Protein AF-A0A853BZU8-F1 (afdb_monomer_lite)

Foldseek 3Di:
DDDDDDDDDDDDDDDDDDDDDDDDDDDDPAPQVVPPDDAPFLFQFPDKAAEAFKIWTAHQQWIWIWFAFQFLQRACLDHDRTGQFTHTRPDDGQWDDWAHAHFKIWTFGDPQGWIWMAGQQCQLQRLQLDRDHHNHTDTHDDTQWDDKYGALFKIWTAGPQQWIWIAGAQCLQLRQPQDRDHDNHTHTADAGFDDWYDYQQKIWTAHPLQWIWIFGQQCQLARAQQDSHGHNHTDTADPNFRWDDKEDYNFKIKTAGPQQWIWIFGQFCQLQRQQLDRDGHNHGHTHPDPARFPDKEHAAQHIWGAGPQQKIWIFGACLQDQRHDDHGGGNHTDTDPAGFDDWHDYHFKIWTHRPRGIQIGGDCVRSNRRHDDDDDDDDDDDDADAADADDWDKFKEWEAAFQACQDPDPRNVPSSARHSLVLLLLVLVVCVVVRHFKYKYAQYAQSSVVSNCSSCVVQKDKPPNCVVPRPQVRIMMMGRCNFKDWPDKDWDWAQEDHGTGTKIKTWIAGPRHRAIAIEIEDDHYAPVPVVRLVRRLVSVLVVQVVRVVVVHKYKYWYQSNDWQVSQLCPQPRHQKDWLDDWDQDPVRDTGGDPDDDRTTIIMGPQWDKAPWDFDPRPSSVNTHPGTMTMIMTTHD

Organism: NCBI:txid1914755

Structure (mmCIF, N/CA/C/O backbone):
data_AF-A0A853BZU8-F1
#
_entry.id   AF-A0A853BZU8-F1
#
loop_
_atom_site.group_PDB
_atom_site.id
_atom_site.type_symbol
_atom_site.label_atom_id
_atom_site.label_alt_id
_atom_site.label_comp_id
_atom_site.label_asym_id
_atom_site.label_entity_id
_atom_site.label_seq_id
_atom_site.pdbx_PDB_ins_code
_atom_site.Cartn_x
_atom_site.Cartn_y
_atom_site.Cartn_z
_atom_site.occupancy
_atom_site.B_iso_or_equiv
_atom_site.auth_seq_id
_atom_site.auth_comp_id
_atom_site.auth_asym_id
_atom_site.auth_atom_id
_atom_site.pdbx_PDB_model_num
ATOM 1 N N . MET A 1 1 ? -12.535 65.259 -58.294 1.00 33.50 1 MET A N 1
ATOM 2 C CA . MET A 1 1 ? -11.307 66.069 -58.447 1.00 33.50 1 MET A CA 1
ATOM 3 C C . MET A 1 1 ? -10.455 65.865 -57.204 1.00 33.50 1 MET A C 1
ATOM 5 O O . MET A 1 1 ? -11.028 66.019 -56.141 1.00 33.50 1 MET A O 1
ATOM 9 N N . PHE A 1 2 ? -9.189 65.451 -57.400 1.00 30.25 2 PHE A N 1
ATOM 10 C CA . PHE A 1 2 ? -7.979 65.494 -56.539 1.00 30.25 2 PHE A CA 1
ATOM 11 C C . PHE A 1 2 ? -8.112 65.391 -55.002 1.00 30.25 2 PHE A C 1
ATOM 13 O O . PHE A 1 2 ? -8.984 65.989 -54.404 1.00 30.25 2 PHE A O 1
ATOM 20 N N . SER A 1 3 ? -7.199 64.818 -54.222 1.00 29.00 3 SER A N 1
ATOM 21 C CA . SER A 1 3 ? -6.005 63.972 -54.353 1.00 29.00 3 SER A CA 1
ATOM 22 C C . SER A 1 3 ? -5.471 63.823 -52.916 1.00 29.00 3 SER A C 1
ATOM 24 O O . SER A 1 3 ? -5.771 64.637 -52.046 1.00 29.00 3 SER A O 1
ATOM 26 N N . LEU A 1 4 ? -4.680 62.779 -52.688 1.00 41.19 4 LEU A N 1
ATOM 27 C CA . LEU A 1 4 ? -3.983 62.426 -51.452 1.00 41.19 4 LEU A CA 1
ATOM 28 C C . LEU A 1 4 ? -3.121 63.542 -50.831 1.00 41.19 4 LEU A C 1
ATOM 30 O O . LEU A 1 4 ? -2.453 64.273 -51.557 1.00 41.19 4 LEU A O 1
ATOM 34 N N . ALA A 1 5 ? -2.943 63.477 -49.505 1.00 29.28 5 ALA A N 1
ATOM 35 C CA . ALA A 1 5 ? -1.619 63.571 -48.876 1.00 29.28 5 ALA A CA 1
ATOM 36 C C . ALA A 1 5 ? -1.584 62.827 -47.523 1.00 29.28 5 ALA A C 1
ATOM 38 O O . ALA A 1 5 ? -2.547 62.828 -46.762 1.00 29.28 5 ALA A O 1
ATOM 39 N N . ARG A 1 6 ? -0.463 62.145 -47.266 1.00 31.19 6 ARG A N 1
ATOM 40 C CA . ARG A 1 6 ? -0.162 61.212 -46.165 1.00 31.19 6 ARG A CA 1
ATOM 41 C C . ARG A 1 6 ? 0.867 61.833 -45.193 1.00 31.19 6 ARG A C 1
ATOM 43 O O . ARG A 1 6 ? 1.838 62.376 -45.701 1.00 31.19 6 ARG A O 1
ATOM 50 N N . VAL A 1 7 ? 0.723 61.529 -43.881 1.00 32.22 7 VAL A N 1
ATOM 51 C CA . VAL A 1 7 ? 1.781 61.167 -42.870 1.00 32.22 7 VAL A CA 1
ATOM 52 C C . VAL A 1 7 ? 2.702 62.333 -42.388 1.00 32.22 7 VAL A C 1
ATOM 54 O O . VAL A 1 7 ? 3.041 63.158 -43.228 1.00 32.22 7 VAL A O 1
ATOM 57 N N . PRO A 1 8 ? 3.133 62.465 -41.091 1.00 38.09 8 PRO A N 1
ATOM 58 C CA . PRO A 1 8 ? 3.664 61.410 -40.204 1.00 38.09 8 PRO A CA 1
ATOM 59 C C . PRO A 1 8 ? 3.227 61.353 -38.719 1.00 38.09 8 PRO A C 1
ATOM 61 O O . PRO A 1 8 ? 2.433 62.136 -38.218 1.00 38.09 8 PRO A O 1
ATOM 64 N N . ALA A 1 9 ? 3.760 60.303 -38.079 1.00 30.22 9 ALA A N 1
ATOM 65 C CA . ALA A 1 9 ? 3.481 59.685 -36.784 1.00 30.22 9 ALA A CA 1
ATOM 66 C C . ALA A 1 9 ? 3.996 60.422 -35.531 1.00 30.22 9 ALA A C 1
ATOM 68 O O . ALA A 1 9 ? 5.024 61.085 -35.610 1.00 30.22 9 ALA A O 1
ATOM 69 N N . ALA A 1 10 ? 3.382 60.154 -34.363 1.00 25.20 10 ALA A N 1
ATOM 70 C CA . ALA A 1 10 ? 4.065 59.690 -33.137 1.00 25.20 10 ALA A CA 1
ATOM 71 C C . ALA A 1 10 ? 3.112 59.512 -31.928 1.00 25.20 10 ALA A C 1
ATOM 73 O O . ALA A 1 10 ? 2.280 60.364 -31.646 1.00 25.20 10 ALA A O 1
ATOM 74 N N . LEU A 1 11 ? 3.348 58.407 -31.206 1.00 25.00 11 LEU A N 1
ATOM 75 C CA . LEU A 1 11 ? 3.001 58.044 -29.820 1.00 25.00 11 LEU A CA 1
ATOM 76 C C . LEU A 1 11 ? 1.526 57.987 -29.369 1.00 25.00 11 LEU A C 1
ATOM 78 O O . LEU A 1 11 ? 0.872 58.978 -29.069 1.00 25.00 11 LEU A O 1
ATOM 82 N N . ALA A 1 12 ? 1.077 56.742 -29.188 1.00 25.67 12 ALA A N 1
ATOM 83 C CA . ALA A 1 12 ? -0.171 56.354 -28.554 1.00 25.67 12 ALA A CA 1
ATOM 84 C C . ALA A 1 12 ? -0.004 56.168 -27.038 1.00 25.67 12 ALA A C 1
ATOM 86 O O . ALA A 1 12 ? 0.898 55.459 -26.588 1.00 25.67 12 ALA A O 1
ATOM 87 N N . ALA A 1 13 ? -0.946 56.717 -26.271 1.00 26.08 13 ALA A N 1
ATOM 88 C CA . ALA A 1 13 ? -1.215 56.320 -24.899 1.00 26.08 13 ALA A CA 1
ATOM 89 C C . ALA A 1 13 ? -2.731 56.332 -24.624 1.00 26.08 13 ALA A C 1
ATOM 91 O O . ALA A 1 13 ? -3.353 57.382 -24.546 1.00 26.08 13 ALA A O 1
ATOM 92 N N . VAL A 1 14 ? -3.244 55.117 -24.397 1.00 27.69 14 VAL A N 1
ATOM 93 C CA . VAL A 1 14 ? -4.184 54.745 -23.326 1.00 27.69 14 VAL A CA 1
ATOM 94 C C . VAL A 1 14 ? -5.709 54.900 -23.541 1.00 27.69 14 VAL A C 1
ATOM 96 O O . VAL A 1 14 ? -6.246 55.962 -23.822 1.00 27.69 14 VAL A O 1
ATOM 99 N N . LEU A 1 15 ? -6.361 53.771 -23.211 1.00 27.17 15 LEU A N 1
ATOM 100 C CA . LEU A 1 15 ? -7.762 53.483 -22.868 1.00 27.17 15 LEU A CA 1
ATOM 101 C C . LEU A 1 15 ? -8.770 53.192 -24.001 1.00 27.17 15 LEU A C 1
ATOM 103 O O . LEU A 1 15 ? -9.395 54.081 -24.564 1.00 27.17 15 LEU A O 1
ATOM 107 N N . ALA A 1 16 ? -9.062 51.899 -24.192 1.00 24.77 16 ALA A N 1
ATOM 108 C CA . ALA A 1 16 ? -10.388 51.440 -24.603 1.00 24.77 16 ALA A CA 1
ATOM 109 C C . ALA A 1 16 ? -10.742 50.136 -23.868 1.00 24.77 16 ALA A C 1
ATOM 111 O O . ALA A 1 16 ? -10.059 49.117 -23.979 1.00 24.77 16 ALA A O 1
ATOM 112 N N . VAL A 1 17 ? -11.808 50.221 -23.077 1.00 29.14 17 VAL A N 1
ATOM 113 C CA . VAL A 1 17 ? -12.483 49.132 -22.369 1.00 29.14 17 VAL A CA 1
ATOM 114 C C . VAL A 1 17 ? -13.188 48.237 -23.391 1.00 29.14 17 VAL A C 1
ATOM 116 O O . VAL A 1 17 ? -13.915 48.742 -24.241 1.00 29.14 17 VAL A O 1
ATOM 119 N N . VAL A 1 18 ? -13.034 46.914 -23.281 1.00 26.69 18 VAL A N 1
ATOM 120 C CA . VAL A 1 18 ? -13.882 45.947 -23.999 1.00 26.69 18 VAL A CA 1
ATOM 121 C C . VAL A 1 18 ? -14.546 45.024 -22.983 1.00 26.69 18 VAL A C 1
ATOM 123 O O . VAL A 1 18 ? -13.885 44.232 -22.310 1.00 26.69 18 VAL A O 1
ATOM 126 N N . LEU A 1 19 ? -15.874 45.143 -22.885 1.00 29.20 19 LEU A N 1
ATOM 127 C CA . LEU A 1 19 ? -16.745 44.160 -22.248 1.00 29.20 19 LEU A CA 1
ATOM 128 C C . LEU A 1 19 ? -16.620 42.820 -22.983 1.00 29.20 19 LEU A C 1
ATOM 130 O O . LEU A 1 19 ? -16.835 42.752 -24.192 1.00 29.20 19 LEU A O 1
ATOM 134 N N . SER A 1 20 ? -16.339 41.745 -22.247 1.00 28.39 20 SER A N 1
ATOM 135 C CA . SER A 1 20 ? -16.510 40.375 -22.736 1.00 28.39 20 SER A CA 1
ATOM 136 C C . SER A 1 20 ? -17.715 39.735 -22.050 1.00 28.39 20 SER A C 1
ATOM 138 O O . SER A 1 20 ? -17.819 39.689 -20.826 1.00 28.39 20 SER A O 1
ATOM 140 N N . VAL A 1 21 ? -18.652 39.282 -22.881 1.00 27.84 21 VAL A N 1
ATOM 141 C CA . VAL A 1 21 ? -19.857 38.545 -22.504 1.00 27.84 21 VAL A CA 1
ATOM 142 C C . VAL A 1 21 ? -19.444 37.182 -21.946 1.00 27.84 21 VAL A C 1
ATOM 144 O O . VAL A 1 21 ? -18.757 36.407 -22.611 1.00 27.84 21 VAL A O 1
ATOM 147 N N . ALA A 1 22 ? -19.865 36.891 -20.717 1.00 29.86 22 ALA A N 1
ATOM 148 C CA . ALA A 1 22 ? -19.669 35.601 -20.077 1.00 29.86 22 ALA A CA 1
ATOM 149 C C . ALA A 1 22 ? -20.581 34.545 -20.723 1.00 29.86 22 ALA A C 1
ATOM 151 O O . ALA A 1 22 ? -21.772 34.469 -20.425 1.00 29.86 22 ALA A O 1
ATOM 152 N N . ALA A 1 23 ? -20.020 33.706 -21.594 1.00 29.69 23 ALA A N 1
ATOM 153 C CA . ALA A 1 23 ? -20.634 32.431 -21.946 1.00 29.69 23 ALA A CA 1
ATOM 154 C C . ALA A 1 23 ? -20.409 31.446 -20.786 1.00 29.69 23 ALA A C 1
ATOM 156 O O . ALA A 1 23 ? -19.271 31.137 -20.426 1.00 29.69 23 ALA A O 1
ATOM 157 N N . GLY A 1 24 ? -21.502 30.993 -20.168 1.00 29.00 24 GLY A N 1
ATOM 158 C CA . GLY A 1 24 ? -21.484 30.038 -19.064 1.00 29.00 24 GLY A CA 1
ATOM 159 C C . GLY A 1 24 ? -20.832 28.711 -19.458 1.00 29.00 24 GLY A C 1
ATOM 160 O O . GLY A 1 24 ? -21.218 28.074 -20.435 1.00 29.00 24 GLY A O 1
ATOM 161 N N . VAL A 1 25 ? -19.843 28.287 -18.673 1.00 31.38 25 VAL A N 1
ATOM 162 C CA . VAL A 1 25 ? -19.225 26.958 -18.762 1.00 31.38 25 VAL A CA 1
ATOM 163 C C . VAL A 1 25 ? -20.200 25.924 -18.173 1.00 31.38 25 VAL A C 1
ATOM 165 O O . VAL A 1 25 ? -20.729 26.173 -17.087 1.00 31.38 25 VAL A O 1
ATOM 168 N N . PRO A 1 26 ? -20.437 24.762 -18.814 1.00 27.58 26 PRO A N 1
ATOM 169 C CA . PRO A 1 26 ? -21.304 23.731 -18.251 1.00 27.58 26 PRO A CA 1
ATOM 170 C C . PRO A 1 26 ? -20.744 23.202 -16.925 1.00 27.58 26 PRO A C 1
ATOM 172 O O . PRO A 1 26 ? -19.541 22.960 -16.789 1.00 27.58 26 PRO A O 1
ATOM 175 N N . ALA A 1 27 ? -21.624 22.978 -15.949 1.00 31.84 27 ALA A N 1
ATOM 176 C CA . ALA A 1 27 ? -21.294 22.273 -14.717 1.00 31.84 27 ALA A CA 1
ATOM 177 C C . ALA A 1 27 ? -20.884 20.825 -15.052 1.00 31.84 27 ALA A C 1
ATOM 179 O O . ALA A 1 27 ? -21.717 20.004 -15.424 1.00 31.84 27 ALA A O 1
ATOM 180 N N . GLY A 1 28 ? -19.583 20.533 -14.972 1.00 31.45 28 GLY A N 1
ATOM 181 C CA . GLY A 1 28 ? -19.016 19.225 -15.320 1.00 31.45 28 GLY A CA 1
ATOM 182 C C . GLY A 1 28 ? -17.498 19.200 -15.537 1.00 31.45 28 GLY A C 1
ATOM 183 O O . GLY A 1 28 ? -16.925 18.119 -15.635 1.00 31.45 28 GLY A O 1
ATOM 184 N N . ALA A 1 29 ? -16.826 20.355 -15.592 1.00 29.52 29 ALA A N 1
ATOM 185 C CA . ALA A 1 29 ? -15.364 20.403 -15.638 1.00 29.52 29 ALA A CA 1
ATOM 186 C C . ALA A 1 29 ? -14.760 20.016 -14.274 1.00 29.52 29 ALA A C 1
ATOM 188 O O . ALA A 1 29 ? -14.968 20.718 -13.281 1.00 29.52 29 ALA A O 1
ATOM 189 N N . ASP A 1 30 ? -14.034 18.894 -14.263 1.00 41.38 30 ASP A N 1
ATOM 190 C CA . ASP A 1 30 ? -13.292 18.322 -13.134 1.00 41.38 30 ASP A CA 1
ATOM 191 C C . ASP A 1 30 ? -12.440 19.410 -12.450 1.00 41.38 30 ASP A C 1
ATOM 193 O O . ASP A 1 30 ? -11.760 20.202 -13.109 1.00 41.38 30 ASP A O 1
ATOM 197 N N . GLU A 1 31 ? -12.432 19.446 -11.118 1.00 37.41 31 GLU A N 1
ATOM 198 C CA . GLU A 1 31 ? -11.654 20.414 -10.322 1.00 37.41 31 GLU A CA 1
ATOM 199 C C . GLU A 1 31 ? -10.139 20.341 -10.640 1.00 37.41 31 GLU A C 1
ATOM 201 O O . GLU A 1 31 ? -9.398 21.311 -10.474 1.00 37.41 31 GLU A O 1
ATOM 206 N N . ALA A 1 32 ? -9.695 19.214 -11.212 1.00 35.59 32 ALA A N 1
ATOM 207 C CA . ALA A 1 32 ? -8.348 18.975 -11.722 1.00 35.59 32 ALA A CA 1
ATOM 208 C C . ALA A 1 32 ? -7.930 19.886 -12.899 1.00 35.59 32 ALA A C 1
ATOM 210 O O . ALA A 1 32 ? -6.740 20.200 -13.007 1.00 35.59 32 ALA A O 1
ATOM 211 N N . ASP A 1 33 ? -8.872 20.340 -13.738 1.00 35.84 33 ASP A N 1
ATOM 212 C CA . ASP A 1 33 ? -8.580 21.132 -14.946 1.00 35.84 33 ASP A CA 1
ATOM 213 C C . ASP A 1 33 ? -8.391 22.633 -14.657 1.00 35.84 33 ASP A C 1
ATOM 215 O O . ASP A 1 33 ? -7.709 23.332 -15.410 1.00 35.84 33 ASP A O 1
ATOM 219 N N . ARG A 1 34 ? -8.915 23.154 -13.536 1.00 32.84 34 ARG A N 1
ATOM 220 C CA . ARG A 1 34 ? -8.816 24.593 -13.203 1.00 32.84 34 ARG A CA 1
ATOM 221 C C . ARG A 1 34 ? -7.420 25.045 -12.758 1.00 32.84 34 ARG A C 1
ATOM 223 O O . ARG A 1 34 ? -7.139 26.239 -12.788 1.00 32.84 34 ARG A O 1
ATOM 230 N N . TYR A 1 35 ? -6.528 24.120 -12.399 1.00 34.97 35 TYR A N 1
ATOM 231 C CA . TYR A 1 35 ? -5.226 24.422 -11.779 1.00 34.97 35 TYR A CA 1
ATOM 232 C C . TYR A 1 35 ? -4.000 24.127 -12.670 1.00 34.97 35 TYR A C 1
ATOM 234 O O . TYR A 1 35 ? -2.874 24.057 -12.183 1.00 34.97 35 TYR A O 1
ATOM 242 N N . ALA A 1 36 ? -4.177 23.959 -13.984 1.00 37.19 36 ALA A N 1
ATOM 243 C CA . ALA A 1 36 ? -3.114 23.551 -14.914 1.00 37.19 36 ALA A CA 1
ATOM 244 C C . ALA A 1 36 ? -2.126 24.663 -15.359 1.00 37.19 36 ALA A C 1
ATOM 246 O O . ALA A 1 36 ? -1.379 24.460 -16.314 1.00 37.19 36 ALA A O 1
ATOM 247 N N . ARG A 1 37 ? -2.093 25.848 -14.729 1.00 37.56 37 ARG A N 1
ATOM 248 C CA . ARG A 1 37 ? -1.287 26.988 -15.220 1.00 37.56 37 ARG A CA 1
ATOM 249 C C . ARG A 1 37 ? -0.360 27.577 -14.151 1.00 37.56 37 ARG A C 1
ATOM 251 O O . ARG A 1 37 ? -0.753 28.521 -13.476 1.00 37.56 37 ARG A O 1
ATOM 258 N N . LYS A 1 38 ? 0.857 27.019 -14.053 1.00 34.16 38 LYS A N 1
ATOM 259 C CA . LYS A 1 38 ? 2.168 27.631 -13.696 1.00 34.16 38 LYS A CA 1
ATOM 260 C C . LYS A 1 38 ? 3.061 26.597 -12.984 1.00 34.16 38 LYS A C 1
ATOM 262 O O . LYS A 1 38 ? 2.926 26.381 -11.790 1.00 34.16 38 LYS A O 1
ATOM 267 N N . GLY A 1 39 ? 3.957 25.971 -13.744 1.00 38.75 39 GLY A N 1
ATOM 268 C CA . GLY A 1 39 ? 5.031 25.069 -13.304 1.00 38.75 39 GLY A CA 1
ATOM 269 C C . GLY A 1 39 ? 5.880 24.677 -14.526 1.00 38.75 39 GLY A C 1
ATOM 270 O O . GLY A 1 39 ? 5.380 24.846 -15.648 1.00 38.75 39 GLY A O 1
ATOM 271 N N . PRO A 1 40 ? 7.141 24.216 -14.372 1.00 43.38 40 PRO A N 1
ATOM 272 C CA . PRO A 1 40 ? 7.949 23.754 -15.502 1.00 43.38 40 PRO A CA 1
ATOM 273 C C . PRO A 1 40 ? 7.172 22.703 -16.296 1.00 43.38 40 PRO A C 1
ATOM 275 O O . PRO A 1 40 ? 6.401 21.923 -15.734 1.00 43.38 40 PRO A O 1
ATOM 278 N N . ALA A 1 41 ? 7.310 22.748 -17.620 1.00 49.81 41 ALA A N 1
ATOM 279 C CA . ALA A 1 41 ? 6.361 22.105 -18.508 1.00 49.81 41 ALA A CA 1
ATOM 280 C C . ALA A 1 41 ? 6.257 20.599 -18.216 1.00 49.81 41 ALA A C 1
ATOM 282 O O . ALA A 1 41 ? 7.200 19.838 -18.409 1.00 49.81 41 ALA A O 1
ATOM 283 N N . LEU A 1 42 ? 5.062 20.155 -17.818 1.00 62.22 42 LEU A N 1
ATOM 284 C CA . LEU A 1 42 ? 4.678 18.743 -17.809 1.00 62.22 42 LEU A CA 1
ATOM 285 C C . LEU A 1 42 ? 4.645 18.156 -19.235 1.00 62.22 42 LEU A C 1
ATOM 287 O O . LEU A 1 42 ? 4.166 17.045 -19.408 1.00 62.22 42 LEU A O 1
ATOM 291 N N . SER A 1 43 ? 5.117 18.877 -20.258 1.00 64.25 43 SER A N 1
ATOM 292 C CA . SER A 1 43 ? 5.161 18.457 -21.654 1.00 64.25 43 SER A CA 1
ATOM 293 C C . SER A 1 43 ? 6.553 17.966 -22.072 1.00 64.25 43 SER A C 1
ATOM 295 O O . SER A 1 43 ? 7.572 18.373 -21.524 1.00 64.25 43 SER A O 1
ATOM 297 N N . GLY A 1 44 ? 6.593 17.071 -23.060 1.00 77.88 44 GLY A N 1
ATOM 298 C CA . GLY A 1 44 ? 7.825 16.512 -23.628 1.00 77.88 44 GLY A CA 1
ATOM 299 C C . GLY A 1 44 ? 8.295 15.203 -22.985 1.00 77.88 44 GLY A C 1
ATOM 300 O O . GLY A 1 44 ? 9.378 14.728 -23.309 1.00 77.88 44 GLY A O 1
ATOM 301 N N . TYR A 1 45 ? 7.504 14.603 -22.089 1.00 81.88 45 TYR A N 1
ATOM 302 C CA . TYR A 1 45 ? 7.863 13.334 -21.454 1.00 81.88 45 TYR A CA 1
ATOM 303 C C . TYR A 1 45 ? 7.632 12.141 -22.385 1.00 81.88 45 TYR A C 1
ATOM 305 O O . TYR A 1 45 ? 6.541 11.935 -22.922 1.00 81.88 45 TYR A O 1
ATOM 313 N N . ASP A 1 46 ? 8.642 11.283 -22.498 1.00 87.38 46 ASP A N 1
ATOM 314 C CA . ASP A 1 46 ? 8.592 10.056 -23.297 1.00 87.38 46 ASP A CA 1
ATOM 315 C C . ASP A 1 46 ? 8.192 8.831 -22.467 1.00 87.38 46 ASP A C 1
ATOM 317 O O . ASP A 1 46 ? 7.660 7.853 -23.003 1.00 87.38 46 ASP A O 1
ATOM 321 N N . ARG A 1 47 ? 8.471 8.883 -21.159 1.00 91.00 47 ARG A N 1
ATOM 322 C CA . ARG A 1 47 ? 8.209 7.833 -20.167 1.00 91.00 47 ARG A CA 1
ATOM 323 C C . ARG A 1 47 ? 7.877 8.444 -18.819 1.00 91.00 47 ARG A C 1
ATOM 325 O O . ARG A 1 47 ? 8.487 9.444 -18.438 1.00 91.00 47 ARG A O 1
ATOM 332 N N . ILE A 1 48 ? 7.007 7.768 -18.078 1.00 94.06 48 ILE A N 1
ATOM 333 C CA . ILE A 1 48 ? 6.704 8.076 -16.680 1.00 94.06 48 ILE A CA 1
ATOM 334 C C . ILE A 1 48 ? 6.763 6.817 -15.820 1.00 94.06 48 ILE A C 1
ATOM 336 O O . ILE A 1 48 ? 6.485 5.711 -16.277 1.00 94.06 48 ILE A O 1
ATOM 340 N N . SER A 1 49 ? 7.124 6.993 -14.556 1.00 96.88 49 SER A N 1
ATOM 341 C CA . SER A 1 49 ? 7.057 5.956 -13.536 1.00 96.88 49 SER A CA 1
ATOM 342 C C . SER A 1 49 ? 6.643 6.593 -12.216 1.00 96.88 49 SER A C 1
ATOM 344 O O . SER A 1 49 ? 7.370 7.412 -11.657 1.00 96.88 49 SER A O 1
ATOM 346 N N . ALA A 1 50 ? 5.452 6.245 -11.748 1.00 95.88 50 ALA A N 1
ATOM 347 C CA . ALA A 1 50 ? 4.945 6.603 -10.437 1.00 95.88 50 ALA A CA 1
ATOM 348 C C . ALA A 1 50 ? 5.326 5.501 -9.438 1.00 95.88 50 ALA A C 1
ATOM 350 O O . ALA A 1 50 ? 5.073 4.327 -9.691 1.00 95.88 50 ALA A O 1
ATOM 351 N N . GLY A 1 51 ? 5.962 5.897 -8.337 1.00 91.81 51 GLY A N 1
ATOM 352 C CA . GLY A 1 51 ? 6.323 5.025 -7.222 1.00 91.81 51 GLY A CA 1
ATOM 353 C C . GLY A 1 51 ? 5.402 5.246 -6.027 1.00 91.81 51 GLY A C 1
ATOM 354 O O . GLY A 1 51 ? 4.288 5.737 -6.174 1.00 91.81 51 GLY A O 1
ATOM 355 N N . GLY A 1 52 ? 5.866 4.934 -4.818 1.00 87.38 52 GLY A N 1
ATOM 356 C CA . GLY A 1 52 ? 5.024 4.965 -3.618 1.00 87.38 52 GLY A CA 1
ATOM 357 C C . GLY A 1 52 ? 4.288 6.294 -3.391 1.00 87.38 52 GLY A C 1
ATOM 358 O O . GLY A 1 52 ? 3.060 6.347 -3.402 1.00 87.38 52 GLY A O 1
ATOM 359 N N . GLU A 1 53 ? 5.046 7.379 -3.220 1.00 89.62 53 GLU A N 1
ATOM 360 C CA . GLU A 1 53 ? 4.530 8.748 -3.025 1.00 89.62 53 GLU A CA 1
ATOM 361 C C . GLU A 1 53 ? 5.379 9.774 -3.799 1.00 89.62 53 GLU A C 1
ATOM 363 O O . GLU A 1 53 ? 5.623 10.888 -3.338 1.00 89.62 53 GLU A O 1
ATOM 368 N N . TYR A 1 54 ? 5.916 9.371 -4.949 1.00 95.06 54 TYR A N 1
ATOM 369 C CA . TYR A 1 54 ? 6.746 10.206 -5.815 1.00 95.06 54 TYR A CA 1
ATOM 370 C C . TYR A 1 54 ? 6.641 9.718 -7.263 1.00 95.06 54 TYR A C 1
ATOM 372 O O . TYR A 1 54 ? 6.148 8.618 -7.522 1.00 95.06 54 TYR A O 1
ATOM 380 N N . THR A 1 55 ? 7.085 10.536 -8.207 1.00 96.94 55 THR A N 1
ATOM 381 C CA . THR A 1 55 ? 7.004 10.255 -9.640 1.00 96.94 55 THR A CA 1
ATOM 382 C C . THR A 1 55 ? 8.318 10.632 -10.307 1.00 96.94 55 THR A C 1
ATOM 384 O O . THR A 1 55 ? 8.979 11.593 -9.919 1.00 96.94 55 THR A O 1
ATOM 387 N N . CYS A 1 56 ? 8.696 9.869 -11.323 1.00 97.31 56 CYS A N 1
ATOM 388 C CA . CYS A 1 56 ? 9.816 10.154 -12.200 1.00 97.31 56 CYS A CA 1
ATOM 389 C C . CYS A 1 56 ? 9.374 10.127 -13.663 1.00 97.31 56 CYS A C 1
ATOM 391 O O . CYS A 1 56 ? 8.430 9.428 -14.035 1.00 97.31 56 CYS A O 1
ATOM 393 N N . GLY A 1 57 ? 10.101 10.831 -14.520 1.00 94.44 57 GLY A N 1
ATOM 394 C CA . GLY A 1 57 ? 9.877 10.819 -15.956 1.00 94.44 57 GLY A CA 1
ATOM 395 C C . GLY A 1 57 ? 11.129 11.162 -16.751 1.00 94.44 57 GLY A C 1
ATOM 396 O O . GLY A 1 57 ? 12.075 11.756 -16.234 1.00 94.44 57 GLY A O 1
ATOM 397 N N . ILE A 1 58 ? 11.146 10.743 -18.015 1.00 94.38 58 ILE A N 1
ATOM 398 C CA . ILE A 1 58 ? 12.273 10.956 -18.931 1.00 94.38 58 ILE A CA 1
ATOM 399 C C . ILE A 1 58 ? 11.850 11.919 -20.041 1.00 94.38 58 ILE A C 1
ATOM 401 O O . ILE A 1 58 ? 10.827 11.688 -20.685 1.00 94.38 58 ILE A O 1
ATOM 405 N N . ILE A 1 59 ? 12.667 12.948 -20.277 1.00 91.06 59 ILE A N 1
ATOM 406 C CA . ILE A 1 59 ? 12.521 13.943 -21.351 1.00 91.06 59 ILE A CA 1
ATOM 407 C C . ILE A 1 59 ? 13.826 13.964 -22.145 1.00 91.06 59 ILE A C 1
ATOM 409 O O . ILE A 1 59 ? 14.870 14.312 -21.583 1.00 91.06 59 ILE A O 1
ATOM 413 N N . GLY A 1 60 ? 13.809 13.578 -23.425 1.00 89.06 60 GLY A N 1
ATOM 414 C CA . GLY A 1 60 ? 15.000 13.676 -24.286 1.00 89.06 60 GLY A CA 1
ATOM 415 C C . GLY A 1 60 ? 16.236 12.972 -23.702 1.00 89.06 60 GLY A C 1
ATOM 416 O O . GLY A 1 60 ? 17.356 13.469 -23.788 1.00 89.06 60 GLY A O 1
ATOM 417 N N . GLY A 1 61 ? 16.029 11.852 -23.000 1.00 92.25 61 GLY A N 1
ATOM 418 C CA . GLY A 1 61 ? 17.081 11.102 -22.306 1.00 92.25 61 GLY A CA 1
ATOM 419 C C . GLY A 1 61 ? 17.570 11.699 -20.977 1.00 92.25 61 GLY A C 1
ATOM 420 O O . GLY A 1 61 ? 18.403 11.072 -20.321 1.00 92.25 61 GLY A O 1
ATOM 421 N N . SER A 1 62 ? 17.076 12.861 -20.543 1.00 94.81 62 SER A N 1
ATOM 422 C CA . SER A 1 62 ? 17.273 13.389 -19.184 1.00 94.81 62 SER A CA 1
ATOM 423 C C . SER A 1 62 ? 16.208 12.847 -18.232 1.00 94.81 62 SER A C 1
ATOM 425 O O . SER A 1 62 ? 15.061 12.665 -18.629 1.00 94.81 62 SER A O 1
ATOM 427 N N . LEU A 1 63 ? 16.582 12.595 -16.976 1.00 96.38 63 LEU A N 1
ATOM 428 C CA . LEU A 1 63 ? 15.680 12.073 -15.948 1.00 96.38 63 LEU A CA 1
ATOM 429 C C . LEU A 1 63 ? 15.265 13.185 -14.982 1.00 96.38 63 LEU A C 1
ATOM 431 O O . LEU A 1 63 ? 16.118 13.925 -14.496 1.00 96.38 63 LEU A O 1
ATOM 435 N N . PHE A 1 64 ? 13.974 13.252 -14.677 1.00 96.19 64 PHE A N 1
ATOM 436 C CA . PHE A 1 64 ? 13.385 14.149 -13.689 1.00 96.19 64 PHE A CA 1
ATOM 437 C C . PHE A 1 64 ? 12.586 13.332 -12.682 1.00 96.19 64 PHE A C 1
ATOM 439 O O . PHE A 1 64 ? 11.923 12.370 -13.065 1.00 96.19 64 PHE A O 1
ATOM 446 N N . CYS A 1 65 ? 12.634 13.714 -11.412 1.00 97.25 65 CYS A N 1
ATOM 447 C CA . CYS A 1 65 ? 11.830 13.117 -10.354 1.00 97.25 65 CYS A CA 1
ATOM 448 C C . CYS A 1 65 ? 11.290 14.213 -9.428 1.00 97.25 65 CYS A C 1
ATOM 450 O O . CYS A 1 65 ? 11.880 15.286 -9.305 1.00 97.25 65 CYS A O 1
ATOM 452 N N . TRP A 1 66 ? 10.164 13.940 -8.782 1.00 95.81 66 TRP A N 1
ATOM 453 C CA . TRP A 1 66 ? 9.509 14.828 -7.825 1.00 95.81 66 TRP A CA 1
ATOM 454 C C . TRP A 1 66 ? 8.617 14.024 -6.887 1.00 95.81 66 TRP A C 1
ATOM 456 O O . TRP A 1 66 ? 8.256 12.884 -7.172 1.00 95.81 66 TRP A O 1
ATOM 466 N N . GLY A 1 67 ? 8.229 14.626 -5.776 1.00 93.94 67 GLY A N 1
ATOM 467 C CA . GLY A 1 67 ? 7.398 14.027 -4.751 1.00 93.94 67 GLY A CA 1
ATOM 468 C C . GLY A 1 67 ? 8.176 13.739 -3.464 1.00 93.94 67 GLY A C 1
ATOM 469 O O . GLY A 1 67 ? 9.172 14.401 -3.171 1.00 93.94 67 GLY A O 1
ATOM 470 N N . ARG A 1 68 ? 7.777 12.718 -2.696 1.00 89.50 68 ARG A N 1
ATOM 471 C CA . ARG A 1 68 ? 8.460 12.331 -1.447 1.00 89.50 68 ARG A CA 1
ATOM 472 C C . ARG A 1 68 ? 9.958 12.085 -1.656 1.00 89.50 68 ARG A C 1
ATOM 474 O O . ARG A 1 68 ? 10.340 11.297 -2.519 1.00 89.50 68 ARG A O 1
ATOM 481 N N . ASN A 1 69 ? 10.794 12.652 -0.779 1.00 92.81 69 ASN A N 1
ATOM 482 C CA . ASN A 1 69 ? 12.257 12.531 -0.865 1.00 92.81 69 ASN A CA 1
ATOM 483 C C . ASN A 1 69 ? 12.956 12.176 0.466 1.00 92.81 69 ASN A C 1
ATOM 485 O O . ASN A 1 69 ? 14.164 12.368 0.626 1.00 92.81 69 ASN A O 1
ATOM 489 N N . THR A 1 70 ? 12.219 11.623 1.437 1.00 85.44 70 THR A N 1
ATOM 490 C CA . THR A 1 70 ? 12.740 11.354 2.796 1.00 85.44 70 THR A CA 1
ATOM 491 C C . THR A 1 70 ? 13.964 10.433 2.816 1.00 85.44 70 THR A C 1
ATOM 493 O O . THR A 1 70 ? 14.753 10.450 3.758 1.00 85.44 70 THR A O 1
ATOM 496 N N . TRP A 1 71 ? 14.132 9.622 1.772 1.00 88.88 71 TRP A N 1
ATOM 497 C CA . TRP A 1 71 ? 15.224 8.670 1.608 1.00 88.88 71 TRP A CA 1
ATOM 498 C C . TRP A 1 71 ? 16.198 9.055 0.490 1.00 88.88 71 TRP A C 1
ATOM 500 O O . TRP A 1 71 ? 17.147 8.312 0.245 1.00 88.88 71 TRP A O 1
ATOM 510 N N . GLY A 1 72 ? 16.015 10.211 -0.152 1.00 93.81 72 GLY A N 1
ATOM 511 C CA . GLY A 1 72 ? 16.795 10.623 -1.318 1.00 93.81 72 GLY A CA 1
ATOM 512 C C . GLY A 1 72 ? 16.346 9.946 -2.615 1.00 93.81 72 GLY A C 1
ATOM 513 O O . GLY A 1 72 ? 17.112 9.917 -3.573 1.00 93.81 72 GLY A O 1
ATOM 514 N N . GLN A 1 73 ? 15.145 9.353 -2.658 1.00 95.88 73 GLN A N 1
ATOM 515 C CA . GLN A 1 73 ? 14.632 8.604 -3.815 1.00 95.88 73 GLN A CA 1
ATOM 516 C C . GLN A 1 73 ? 14.424 9.464 -5.069 1.00 95.88 73 GLN A C 1
ATOM 518 O O . GLN A 1 73 ? 14.405 8.927 -6.178 1.00 95.88 73 GLN A O 1
ATOM 523 N N . VAL A 1 74 ? 14.342 10.789 -4.919 1.00 97.19 74 VAL A N 1
ATOM 524 C CA . VAL A 1 74 ? 14.317 11.721 -6.054 1.00 97.19 74 VAL A CA 1
ATOM 525 C C . VAL A 1 74 ? 15.703 11.809 -6.704 1.00 97.19 74 VAL A C 1
ATOM 527 O O . VAL A 1 74 ? 15.796 11.871 -7.923 1.00 97.19 74 VAL A O 1
ATOM 530 N N . GLY A 1 75 ? 16.787 11.686 -5.931 1.00 96.44 75 GLY A N 1
ATOM 531 C CA . GLY A 1 75 ? 18.151 11.600 -6.464 1.00 96.44 75 GLY A CA 1
ATOM 532 C C . GLY A 1 75 ? 18.833 12.945 -6.724 1.00 96.44 75 GLY A C 1
ATOM 533 O O . GLY A 1 75 ? 19.688 13.024 -7.604 1.00 96.44 75 GLY A O 1
ATOM 534 N N . THR A 1 76 ? 18.440 13.992 -5.996 1.00 92.31 76 THR A N 1
ATOM 535 C CA . THR A 1 76 ? 18.952 15.370 -6.133 1.00 92.31 76 THR A CA 1
ATOM 536 C C . THR A 1 76 ? 20.164 15.672 -5.247 1.00 92.31 76 THR A C 1
ATOM 538 O O . THR A 1 76 ? 20.614 16.809 -5.201 1.00 92.31 76 THR A O 1
ATOM 541 N N . GLY A 1 77 ? 20.700 14.676 -4.536 1.00 93.62 77 GLY A N 1
ATOM 542 C CA . GLY A 1 77 ? 21.835 14.844 -3.626 1.00 93.62 77 GLY A CA 1
ATOM 543 C C . GLY A 1 77 ? 21.461 15.178 -2.183 1.00 93.62 77 GLY A C 1
ATOM 544 O O . GLY A 1 77 ? 22.328 15.128 -1.316 1.00 93.62 77 GLY A O 1
ATOM 545 N N . GLU A 1 78 ? 20.181 15.415 -1.900 1.00 90.31 78 GLU A N 1
ATOM 546 C CA . GLU A 1 78 ? 19.686 15.780 -0.571 1.00 90.31 78 GLU A CA 1
ATOM 547 C C . GLU A 1 78 ? 18.502 14.908 -0.137 1.00 90.31 78 GLU A C 1
ATOM 549 O O . GLU A 1 78 ? 17.826 14.273 -0.954 1.00 90.31 78 GLU A O 1
ATOM 554 N N . ARG A 1 79 ? 18.240 14.892 1.175 1.00 90.44 79 ARG A N 1
ATOM 555 C CA . ARG A 1 79 ? 17.026 14.326 1.772 1.00 90.44 79 ARG A CA 1
ATOM 556 C C . ARG A 1 79 ? 16.133 15.454 2.257 1.00 90.44 79 ARG A C 1
ATOM 558 O O . ARG A 1 79 ? 16.497 16.178 3.176 1.00 90.44 79 ARG A O 1
ATOM 565 N N . THR A 1 80 ? 14.947 15.533 1.683 1.00 86.25 80 THR A N 1
ATOM 566 C CA . THR A 1 80 ? 13.896 16.475 2.075 1.00 86.25 80 THR A CA 1
ATOM 567 C C . THR A 1 80 ? 12.607 15.704 2.327 1.00 86.25 80 THR A C 1
ATOM 569 O O . THR A 1 80 ? 12.495 14.532 1.976 1.00 86.25 80 THR A O 1
ATOM 572 N N . GLU A 1 81 ? 11.603 16.320 2.941 1.00 78.81 81 GLU A N 1
ATOM 573 C CA . GLU A 1 81 ? 10.297 15.665 3.067 1.00 78.81 81 GLU A CA 1
ATOM 574 C C . GLU A 1 81 ? 9.660 15.420 1.684 1.00 78.81 81 GLU A C 1
ATOM 576 O O . GLU A 1 81 ? 9.187 14.317 1.390 1.00 78.81 81 GLU A O 1
ATOM 581 N N . SER A 1 82 ? 9.729 16.432 0.818 1.00 86.31 82 SER A N 1
ATOM 582 C CA . SER A 1 82 ? 9.173 16.469 -0.534 1.00 86.31 82 SER A CA 1
ATOM 583 C C . SER A 1 82 ? 10.069 17.296 -1.466 1.00 86.31 82 SER A C 1
ATOM 585 O O . SER A 1 82 ? 10.836 18.147 -1.011 1.00 86.31 82 SER A O 1
ATOM 587 N N . VAL A 1 83 ? 9.972 17.032 -2.766 1.00 92.19 83 VAL A N 1
ATOM 588 C CA . VAL A 1 83 ? 10.460 17.861 -3.872 1.00 92.19 83 VAL A CA 1
ATOM 589 C C . VAL A 1 83 ? 9.240 18.226 -4.708 1.00 92.19 83 VAL A C 1
ATOM 591 O O . VAL A 1 83 ? 8.639 17.361 -5.341 1.00 92.19 83 VAL A O 1
ATOM 594 N N . ASP A 1 84 ? 8.840 19.494 -4.668 1.00 88.56 84 ASP A N 1
ATOM 595 C CA . ASP A 1 84 ? 7.482 19.887 -5.067 1.00 88.56 84 ASP A CA 1
ATOM 596 C C . ASP A 1 84 ? 7.261 20.010 -6.578 1.00 88.56 84 ASP A C 1
ATOM 598 O O . ASP A 1 84 ? 6.117 20.019 -7.039 1.00 88.56 84 ASP A O 1
ATOM 602 N N . GLU A 1 85 ? 8.345 20.072 -7.347 1.00 88.88 85 GLU A N 1
ATOM 603 C CA . GLU A 1 85 ? 8.325 20.238 -8.796 1.00 88.88 85 GLU A CA 1
ATOM 604 C C . GLU A 1 85 ? 9.270 19.239 -9.476 1.00 88.88 85 GLU A C 1
ATOM 606 O O . GLU A 1 85 ? 10.275 18.841 -8.873 1.00 88.88 85 GLU A O 1
ATOM 611 N N . PRO A 1 86 ? 8.990 18.836 -10.734 1.00 91.75 86 PRO A N 1
ATOM 612 C CA . PRO A 1 86 ? 9.885 17.995 -11.521 1.00 91.75 86 PRO A CA 1
ATOM 613 C C . PRO A 1 86 ? 11.321 18.520 -11.526 1.00 91.75 86 PRO A C 1
ATOM 615 O O . PRO A 1 86 ? 11.641 19.509 -12.180 1.00 91.75 86 PRO A O 1
ATOM 618 N N . THR A 1 87 ? 12.201 17.826 -10.808 1.00 94.50 87 THR A N 1
ATOM 619 C CA . THR A 1 87 ? 13.589 18.245 -10.615 1.00 94.50 87 THR A CA 1
ATOM 620 C C . THR A 1 87 ? 14.524 17.266 -11.302 1.00 94.50 87 THR A C 1
ATOM 622 O O . THR A 1 87 ? 14.348 16.048 -11.224 1.00 94.50 87 THR A O 1
ATOM 625 N N . ARG A 1 88 ? 15.523 17.793 -12.014 1.00 95.38 88 ARG A N 1
ATOM 626 C CA . ARG A 1 88 ? 16.458 16.973 -12.787 1.00 95.38 88 ARG A CA 1
ATOM 627 C C . ARG A 1 88 ? 17.345 16.129 -11.868 1.00 95.38 88 ARG A C 1
ATOM 629 O O . ARG A 1 88 ? 17.900 16.627 -10.892 1.00 95.38 88 ARG A O 1
ATOM 636 N N . VAL A 1 89 ? 17.520 14.856 -12.214 1.00 96.62 89 VAL A N 1
ATOM 637 C CA . VAL A 1 89 ? 18.338 13.897 -11.461 1.00 96.62 89 VAL A CA 1
ATOM 638 C C . VAL A 1 89 ? 19.780 13.927 -11.967 1.00 96.62 89 VAL A C 1
ATOM 640 O O . VAL A 1 89 ? 20.155 13.203 -12.897 1.00 96.62 89 VAL A O 1
ATOM 643 N N . GLY A 1 90 ? 20.599 14.766 -11.333 1.00 90.38 90 GLY A N 1
ATOM 644 C CA . GLY A 1 90 ? 22.002 14.968 -11.694 1.00 90.38 90 GLY A CA 1
ATOM 645 C C . GLY A 1 90 ? 22.196 15.529 -13.109 1.00 90.38 90 GLY A C 1
ATOM 646 O O . GLY A 1 90 ? 21.290 16.107 -13.710 1.00 90.38 90 GLY A O 1
ATOM 647 N N . ASP A 1 91 ? 23.403 15.361 -13.649 1.00 89.62 91 ASP A N 1
ATOM 648 C CA . ASP A 1 91 ? 23.809 15.879 -14.961 1.00 89.62 91 ASP A CA 1
ATOM 649 C C . ASP A 1 91 ? 23.628 14.872 -16.123 1.00 89.62 91 ASP A C 1
ATOM 651 O O . ASP A 1 91 ? 23.508 15.260 -17.289 1.00 89.62 91 ASP A O 1
ATOM 655 N N . ARG A 1 92 ? 23.550 13.577 -15.797 1.00 90.38 92 ARG A N 1
ATOM 656 C CA . ARG A 1 92 ? 23.557 12.438 -16.733 1.00 90.38 92 ARG A CA 1
ATOM 657 C C . ARG A 1 92 ? 22.365 12.419 -17.698 1.00 90.38 92 ARG A C 1
ATOM 659 O O . ARG A 1 92 ? 21.213 12.552 -17.292 1.00 90.38 92 ARG A O 1
ATOM 666 N N . THR A 1 93 ? 22.652 12.103 -18.960 1.00 92.00 93 THR A N 1
ATOM 667 C CA . THR A 1 93 ? 21.683 11.925 -20.059 1.00 92.00 93 THR A CA 1
ATOM 668 C C . THR A 1 93 ? 21.611 10.464 -20.533 1.00 92.00 93 THR A C 1
ATOM 670 O O . THR A 1 93 ? 22.240 9.579 -19.950 1.00 92.00 93 THR A O 1
ATOM 673 N N . ASN A 1 94 ? 20.862 10.180 -21.603 1.00 94.81 94 ASN A N 1
ATOM 674 C CA . ASN A 1 94 ? 20.680 8.845 -22.192 1.00 94.81 94 ASN A CA 1
ATOM 675 C C . ASN A 1 94 ? 20.015 7.816 -21.259 1.00 94.81 94 ASN A C 1
ATOM 677 O O . ASN A 1 94 ? 20.275 6.610 -21.362 1.00 94.81 94 ASN A O 1
ATOM 681 N N . TRP A 1 95 ? 19.163 8.271 -20.339 1.00 97.06 95 TRP A N 1
ATOM 682 C CA . TRP A 1 95 ? 18.250 7.402 -19.601 1.00 97.06 95 TRP A CA 1
ATOM 683 C C . TRP A 1 95 ? 17.211 6.813 -20.556 1.00 97.06 95 TRP A C 1
ATOM 685 O O . TRP A 1 95 ? 16.624 7.524 -21.365 1.00 97.06 95 TRP A O 1
ATOM 695 N N . ARG A 1 96 ? 16.992 5.499 -20.470 1.00 95.94 96 ARG A N 1
ATOM 696 C CA . ARG A 1 96 ? 16.054 4.764 -21.340 1.00 95.94 96 ARG A CA 1
ATOM 697 C C . ARG A 1 96 ? 14.861 4.202 -20.592 1.00 95.94 96 ARG A C 1
ATOM 699 O O . ARG A 1 96 ? 13.793 4.025 -21.171 1.00 95.94 96 ARG A O 1
ATOM 706 N N . ARG A 1 97 ? 15.067 3.860 -19.321 1.00 96.19 97 ARG A N 1
ATOM 707 C CA . ARG A 1 97 ? 14.048 3.308 -18.428 1.00 96.19 97 ARG A CA 1
ATOM 708 C C . ARG A 1 97 ? 14.273 3.834 -17.025 1.00 96.19 97 ARG A C 1
ATOM 710 O O . ARG A 1 97 ? 15.422 4.005 -16.617 1.00 96.19 97 ARG A O 1
ATOM 717 N N . VAL A 1 98 ? 13.178 4.014 -16.306 1.00 97.62 98 VAL A N 1
ATOM 718 C CA . VAL A 1 98 ? 13.148 4.312 -14.880 1.00 97.62 98 VAL A CA 1
ATOM 719 C C . VAL A 1 98 ? 12.045 3.471 -14.245 1.00 97.62 98 VAL A C 1
ATOM 721 O O . VAL A 1 98 ? 11.005 3.256 -14.864 1.00 97.62 98 VAL A O 1
ATOM 724 N N . ALA A 1 99 ? 12.313 2.973 -13.047 1.00 97.94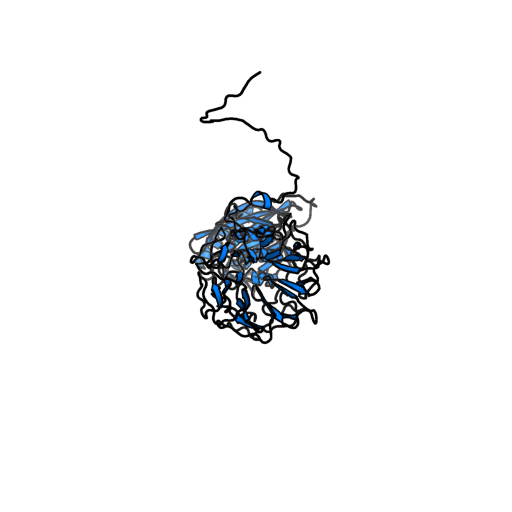 99 ALA A N 1
ATOM 725 C CA . ALA A 1 99 ? 11.364 2.333 -12.157 1.00 97.94 99 ALA A CA 1
ATOM 726 C C . ALA A 1 99 ? 11.423 3.087 -10.825 1.00 97.94 99 ALA A C 1
ATOM 728 O O . ALA A 1 99 ? 12.456 3.080 -10.146 1.00 97.94 99 ALA A O 1
ATOM 729 N N . ALA A 1 100 ? 10.343 3.790 -10.505 1.00 97.38 100 ALA A N 1
ATOM 730 C CA . ALA A 1 100 ? 10.112 4.402 -9.210 1.00 97.38 100 ALA A CA 1
ATOM 731 C C . ALA A 1 100 ? 9.447 3.359 -8.304 1.00 97.38 100 ALA A C 1
ATOM 733 O O . ALA A 1 100 ? 8.341 2.912 -8.588 1.00 97.38 100 ALA A O 1
ATOM 734 N N . GLY A 1 101 ? 10.144 2.942 -7.249 1.00 94.56 101 GLY A N 1
ATOM 735 C CA . GLY A 1 101 ? 9.650 1.951 -6.298 1.00 94.56 101 GLY A CA 1
ATOM 736 C C . GLY A 1 101 ? 8.974 2.584 -5.092 1.00 94.56 101 GLY A C 1
ATOM 737 O O . GLY A 1 101 ? 8.431 3.686 -5.150 1.00 94.56 101 GLY A O 1
ATOM 738 N N . GLY A 1 102 ? 9.038 1.905 -3.949 1.00 88.19 102 GLY A N 1
ATOM 739 C CA . GLY A 1 102 ? 8.458 2.425 -2.710 1.00 88.19 102 GLY A CA 1
ATOM 740 C C . GLY A 1 102 ? 9.230 3.622 -2.133 1.00 88.19 102 GLY A C 1
ATOM 741 O O . GLY A 1 102 ? 8.651 4.651 -1.789 1.00 88.19 102 GLY A O 1
ATOM 742 N N . ALA A 1 103 ? 10.553 3.484 -2.050 1.00 91.44 103 ALA A N 1
ATOM 743 C CA . ALA A 1 103 ? 11.483 4.497 -1.540 1.00 91.44 103 ALA A CA 1
ATOM 744 C C . ALA A 1 103 ? 12.861 4.424 -2.228 1.00 91.44 103 ALA A C 1
ATOM 746 O O . ALA A 1 103 ? 13.852 4.957 -1.723 1.00 91.44 103 ALA A O 1
ATOM 747 N N . THR A 1 104 ? 12.930 3.738 -3.367 1.00 96.31 104 THR A N 1
ATOM 748 C CA . THR A 1 104 ? 14.153 3.466 -4.121 1.00 96.31 104 THR A CA 1
ATOM 749 C C . THR A 1 104 ? 13.819 3.589 -5.598 1.00 96.31 104 THR A C 1
ATOM 751 O O . THR A 1 104 ? 12.804 3.066 -6.050 1.00 96.31 104 THR A O 1
ATOM 754 N N . THR A 1 105 ? 14.673 4.268 -6.349 1.00 98.50 105 THR A N 1
ATOM 755 C CA . THR A 1 105 ? 14.540 4.445 -7.793 1.00 98.50 105 THR A CA 1
ATOM 756 C C . THR A 1 105 ? 15.658 3.692 -8.484 1.00 98.50 105 THR A C 1
ATOM 758 O O . THR A 1 105 ? 16.812 3.769 -8.064 1.00 98.50 105 THR A O 1
ATOM 761 N N . CYS A 1 106 ? 15.332 2.994 -9.565 1.00 98.44 106 CYS A N 1
ATOM 762 C CA . CYS A 1 106 ? 16.306 2.377 -10.452 1.00 98.44 106 CYS A CA 1
ATOM 763 C C . CYS A 1 106 ? 16.106 2.871 -11.885 1.00 98.44 106 CYS A C 1
ATOM 765 O O . CYS A 1 106 ? 14.989 3.118 -12.325 1.00 98.44 106 CYS A O 1
ATOM 767 N N . GLY A 1 107 ? 17.184 2.984 -12.652 1.00 97.75 107 GLY A N 1
ATOM 768 C CA . GLY A 1 107 ? 17.137 3.393 -14.047 1.00 97.75 107 GLY A CA 1
ATOM 769 C C . GLY A 1 107 ? 18.235 2.757 -14.886 1.00 97.75 107 GLY A C 1
ATOM 770 O O . GLY A 1 107 ? 19.315 2.421 -14.396 1.00 97.75 107 GLY A O 1
ATOM 771 N N . ILE A 1 108 ? 17.955 2.603 -16.177 1.00 98.25 108 ILE A N 1
ATOM 772 C CA . ILE A 1 108 ? 18.874 2.017 -17.158 1.00 98.25 108 ILE A CA 1
ATOM 773 C C . ILE A 1 108 ? 19.333 3.110 -18.120 1.00 98.25 108 ILE A C 1
ATOM 775 O O . ILE A 1 108 ? 18.508 3.834 -18.686 1.00 98.25 108 ILE A O 1
ATOM 779 N N . ARG A 1 109 ? 20.652 3.213 -18.316 1.00 96.31 109 ARG A N 1
ATOM 780 C CA . ARG A 1 109 ? 21.299 4.263 -19.111 1.00 96.31 109 ARG A CA 1
ATOM 781 C C . ARG A 1 109 ? 22.175 3.713 -20.238 1.00 96.31 109 ARG A C 1
ATOM 783 O O . ARG A 1 109 ? 23.057 2.879 -20.001 1.00 96.31 109 ARG A O 1
ATOM 790 N N . GLY A 1 110 ? 22.021 4.314 -21.419 1.00 93.69 110 GLY A N 1
ATOM 791 C CA . GLY A 1 110 ? 22.809 4.056 -22.630 1.00 93.69 110 GLY A CA 1
ATOM 792 C C . GLY A 1 110 ? 22.579 2.679 -23.262 1.00 93.69 110 GLY A C 1
ATOM 793 O O . GLY A 1 110 ? 21.880 1.837 -22.702 1.00 93.69 110 GLY A O 1
ATOM 794 N N . ASP A 1 111 ? 23.198 2.453 -24.423 1.00 88.00 111 ASP A N 1
ATOM 795 C CA . ASP A 1 111 ? 23.094 1.206 -25.202 1.00 88.00 111 ASP A CA 1
ATOM 796 C C . ASP A 1 111 ? 23.644 -0.023 -24.496 1.00 88.00 111 ASP A C 1
ATOM 798 O O . ASP A 1 111 ? 23.028 -1.079 -24.533 1.00 88.00 111 ASP A O 1
ATOM 802 N N . ALA A 1 112 ? 24.738 0.135 -23.751 1.00 92.19 112 ALA A N 1
ATOM 803 C CA . ALA A 1 112 ? 25.328 -0.947 -22.962 1.00 92.19 112 ALA A CA 1
ATOM 804 C C . ALA A 1 112 ? 24.466 -1.388 -21.755 1.00 92.19 112 ALA A C 1
ATOM 806 O O . ALA A 1 112 ? 24.939 -2.147 -20.905 1.00 92.19 112 ALA A O 1
ATOM 807 N N . GLY A 1 113 ? 23.248 -0.849 -21.602 1.00 96.06 113 GLY A N 1
ATOM 808 C CA . GLY A 1 113 ? 22.298 -1.236 -20.561 1.00 96.06 113 GLY A CA 1
ATOM 809 C C . GLY A 1 113 ? 22.881 -1.122 -19.153 1.00 96.06 113 GLY A C 1
ATOM 810 O O . GLY A 1 113 ? 22.900 -2.099 -18.409 1.00 96.06 113 GLY A O 1
ATOM 811 N N . ARG A 1 114 ? 23.425 0.043 -18.774 1.00 97.62 114 ARG A N 1
ATOM 812 C CA . ARG A 1 114 ? 24.017 0.242 -17.436 1.00 97.62 114 ARG A CA 1
ATOM 813 C C . ARG A 1 114 ? 22.926 0.553 -16.413 1.00 97.62 114 ARG A C 1
ATOM 815 O O . ARG A 1 114 ? 22.176 1.505 -16.610 1.00 97.62 114 ARG A O 1
ATOM 822 N N . LEU A 1 115 ? 22.882 -0.199 -15.313 1.00 98.12 115 LEU A N 1
ATOM 823 C CA . LEU A 1 115 ? 21.904 -0.026 -14.237 1.00 98.12 115 LEU A CA 1
ATOM 824 C C . LEU A 1 115 ? 22.419 0.923 -13.146 1.00 98.12 115 LEU A C 1
ATOM 826 O O . LEU A 1 115 ? 23.557 0.804 -12.685 1.00 98.12 115 LEU A O 1
ATOM 830 N N . PHE A 1 116 ? 21.560 1.844 -12.722 1.00 98.31 116 PHE A N 1
ATOM 831 C CA . PHE A 1 116 ? 21.779 2.750 -11.600 1.00 98.31 116 PHE A CA 1
ATOM 832 C C . PHE A 1 116 ? 20.587 2.682 -10.657 1.00 98.31 116 PHE A C 1
ATOM 834 O O . PHE A 1 116 ? 19.461 2.733 -11.133 1.00 98.31 116 PHE A O 1
ATOM 841 N N . CYS A 1 117 ? 20.826 2.623 -9.353 1.00 98.31 117 CYS A N 1
ATOM 842 C CA . CYS A 1 117 ? 19.783 2.672 -8.334 1.00 98.31 117 CYS A CA 1
ATOM 843 C C . CYS A 1 117 ? 20.166 3.648 -7.212 1.00 98.31 117 CYS A C 1
ATOM 845 O O . CYS A 1 117 ? 21.350 3.913 -6.987 1.00 98.31 117 CYS A O 1
ATOM 847 N N . TRP A 1 118 ? 19.173 4.240 -6.553 1.00 98.38 118 TRP A N 1
ATOM 848 C CA . TRP A 1 118 ? 19.343 5.184 -5.446 1.00 98.38 118 TRP A CA 1
ATOM 849 C C . TRP A 1 118 ? 18.083 5.278 -4.581 1.00 98.38 118 TRP A C 1
ATOM 851 O O . TRP A 1 118 ? 17.035 4.754 -4.938 1.00 98.38 118 TRP A O 1
ATOM 861 N N . GLY A 1 119 ? 18.186 5.936 -3.434 1.00 97.12 119 GLY A N 1
ATOM 862 C CA . GLY A 1 119 ? 17.168 6.035 -2.396 1.00 97.12 119 GLY A CA 1
ATOM 863 C C . GLY A 1 119 ? 17.499 5.158 -1.189 1.00 97.12 119 GLY A C 1
ATOM 864 O O . GLY A 1 119 ? 18.670 4.965 -0.831 1.00 97.12 119 GLY A O 1
ATOM 865 N N . LEU A 1 120 ? 16.453 4.623 -0.559 1.00 93.06 120 LEU A N 1
ATOM 866 C CA . LEU A 1 120 ? 16.557 3.700 0.566 1.00 93.06 120 LEU A CA 1
ATOM 867 C C . LEU A 1 120 ? 17.370 2.457 0.167 1.00 93.06 120 LEU A C 1
ATOM 869 O O . LEU A 1 120 ? 17.240 1.964 -0.954 1.00 93.06 120 LEU A O 1
ATOM 873 N N . ASN A 1 121 ? 18.217 1.959 1.074 1.00 93.88 121 ASN A N 1
ATOM 874 C CA . ASN A 1 121 ? 19.078 0.799 0.808 1.00 93.88 121 ASN A CA 1
ATOM 875 C C . ASN A 1 121 ? 19.340 -0.090 2.033 1.00 93.88 121 ASN A C 1
ATOM 877 O O . ASN A 1 121 ? 20.235 -0.927 2.037 1.00 93.88 121 ASN A O 1
ATOM 881 N N . ASN A 1 122 ? 18.589 0.070 3.110 1.00 88.19 122 ASN A N 1
ATOM 882 C CA . ASN A 1 122 ? 18.822 -0.668 4.350 1.00 88.19 122 ASN A CA 1
ATOM 883 C C . ASN A 1 122 ? 18.664 -2.206 4.198 1.00 88.19 122 ASN A C 1
ATOM 885 O O . ASN A 1 122 ? 19.151 -2.965 5.040 1.00 88.19 122 ASN A O 1
ATOM 889 N N . ARG A 1 123 ? 17.994 -2.677 3.134 1.00 88.62 123 ARG A N 1
ATOM 890 C CA . ARG A 1 123 ? 17.870 -4.095 2.757 1.00 88.62 123 ARG A CA 1
ATOM 891 C C . ARG A 1 123 ? 18.768 -4.497 1.593 1.00 88.62 123 ARG A C 1
ATOM 893 O O . ARG A 1 123 ? 18.802 -5.672 1.257 1.00 88.62 123 ARG A O 1
ATOM 900 N N . GLY A 1 124 ? 19.541 -3.568 1.034 1.00 92.56 124 GLY A N 1
ATOM 901 C CA . GLY A 1 124 ? 20.389 -3.807 -0.130 1.00 92.56 124 GLY A CA 1
ATOM 902 C C . GLY A 1 124 ? 19.682 -3.600 -1.468 1.00 92.56 124 GLY A C 1
ATOM 903 O O . GLY A 1 124 ? 20.230 -3.995 -2.492 1.00 92.56 124 GLY A O 1
ATOM 904 N N . GLN A 1 125 ? 18.487 -2.999 -1.498 1.00 93.31 125 GLN A N 1
ATOM 905 C CA . GLN A 1 125 ? 17.685 -2.829 -2.715 1.00 93.31 125 GLN A CA 1
ATOM 906 C C . GLN A 1 125 ? 18.338 -1.958 -3.809 1.00 93.31 125 GLN A C 1
ATOM 908 O O . GLN A 1 125 ? 17.944 -2.044 -4.970 1.00 93.31 125 GLN A O 1
ATOM 913 N N . VAL A 1 126 ? 19.387 -1.183 -3.502 1.00 96.38 126 VAL A N 1
ATOM 914 C CA . VAL A 1 126 ? 20.207 -0.491 -4.520 1.00 96.38 126 VAL A CA 1
ATOM 915 C C . VAL A 1 126 ? 21.090 -1.470 -5.304 1.00 96.38 126 VAL A C 1
ATOM 917 O O . VAL A 1 126 ? 21.432 -1.205 -6.455 1.00 96.38 126 VAL A O 1
ATOM 920 N N . GLY A 1 127 ? 21.454 -2.612 -4.715 1.00 95.44 127 GLY A N 1
ATOM 921 C CA . GLY A 1 127 ? 22.216 -3.661 -5.396 1.00 95.44 127 GLY A CA 1
ATOM 922 C C . GLY A 1 127 ? 23.695 -3.338 -5.607 1.00 95.44 127 GLY A C 1
ATOM 923 O O . GLY A 1 127 ? 24.330 -3.934 -6.472 1.00 95.44 127 GLY A O 1
ATOM 924 N N . ASP A 1 128 ? 24.265 -2.403 -4.841 1.00 94.88 128 ASP A N 1
ATOM 925 C CA . ASP A 1 128 ? 25.686 -2.029 -4.909 1.00 94.88 128 ASP A CA 1
ATOM 926 C C . ASP A 1 128 ? 26.579 -2.807 -3.923 1.00 94.88 128 ASP A C 1
ATOM 928 O O . ASP A 1 128 ? 27.747 -2.464 -3.742 1.00 94.88 128 ASP A O 1
ATOM 932 N N . GLY A 1 129 ? 26.037 -3.853 -3.288 1.00 93.44 129 GLY A N 1
ATOM 933 C CA . GLY A 1 129 ? 26.723 -4.660 -2.276 1.00 93.44 129 GLY A CA 1
ATOM 934 C C . GLY A 1 129 ? 26.774 -4.026 -0.883 1.00 93.44 129 GLY A C 1
ATOM 935 O O . GLY A 1 129 ? 27.378 -4.605 0.018 1.00 93.44 129 GLY A O 1
ATOM 936 N N . THR A 1 130 ? 26.142 -2.867 -0.682 1.00 93.69 130 THR A N 1
ATOM 937 C CA . THR A 1 130 ? 26.104 -2.153 0.602 1.00 93.69 130 THR A CA 1
ATOM 938 C C . THR A 1 130 ? 24.681 -2.060 1.156 1.00 93.69 130 THR A C 1
ATOM 940 O O . THR A 1 130 ? 23.716 -2.439 0.493 1.00 93.69 130 THR A O 1
ATOM 943 N N . ARG A 1 131 ? 24.548 -1.529 2.379 1.00 91.69 131 ARG A N 1
ATOM 944 C CA . ARG A 1 131 ? 23.261 -1.101 2.958 1.00 91.69 131 ARG A CA 1
ATOM 945 C C . ARG A 1 131 ? 23.147 0.421 3.108 1.00 91.69 131 ARG A C 1
ATOM 947 O O . ARG A 1 131 ? 22.271 0.929 3.806 1.00 91.69 131 ARG A O 1
ATOM 954 N N . GLU A 1 132 ? 24.062 1.156 2.485 1.00 92.25 132 GLU A N 1
ATOM 955 C CA . GLU A 1 132 ? 24.125 2.610 2.587 1.00 92.25 132 GLU A CA 1
ATOM 956 C C . GLU A 1 132 ? 23.077 3.246 1.688 1.00 92.25 132 GLU A C 1
ATOM 958 O O . GLU A 1 132 ? 23.008 2.951 0.492 1.00 92.25 132 GLU A O 1
ATOM 963 N N . VAL A 1 133 ? 22.282 4.149 2.253 1.00 93.06 133 VAL A N 1
ATOM 964 C CA . VAL A 1 133 ? 21.332 4.955 1.483 1.00 93.06 133 VAL A CA 1
ATOM 965 C C . VAL A 1 133 ? 22.114 5.789 0.469 1.00 93.06 133 VAL A C 1
ATOM 967 O O . VAL A 1 133 ? 23.141 6.386 0.791 1.00 93.06 133 VAL A O 1
ATOM 970 N N . ARG A 1 134 ? 21.620 5.843 -0.769 1.00 97.31 134 ARG A N 1
ATOM 971 C CA . ARG A 1 134 ? 22.228 6.622 -1.849 1.00 97.31 134 ARG A CA 1
ATOM 972 C C . ARG A 1 134 ? 21.315 7.784 -2.212 1.00 97.31 134 ARG A C 1
ATOM 974 O O . ARG A 1 134 ? 20.258 7.566 -2.772 1.00 97.31 134 ARG A O 1
ATOM 981 N N . VAL A 1 135 ? 21.723 9.019 -1.945 1.00 96.75 135 VAL A N 1
ATOM 982 C CA . VAL A 1 135 ? 20.947 10.221 -2.330 1.00 96.75 135 VAL A CA 1
ATOM 983 C C . VAL A 1 135 ? 21.191 10.666 -3.780 1.00 96.75 135 VAL A C 1
ATOM 985 O O . VAL A 1 135 ? 20.580 11.615 -4.252 1.00 96.75 135 VAL A O 1
ATOM 988 N N . ASN A 1 136 ? 22.079 9.962 -4.489 1.00 96.94 136 ASN A N 1
ATOM 989 C CA . ASN A 1 136 ? 22.433 10.176 -5.891 1.00 96.94 136 ASN A CA 1
ATOM 990 C C . ASN A 1 136 ? 22.479 8.829 -6.635 1.00 96.94 136 ASN A C 1
ATOM 992 O O . ASN A 1 136 ? 22.840 7.821 -6.015 1.00 96.94 136 ASN A O 1
ATOM 996 N N . PRO A 1 137 ? 22.214 8.784 -7.959 1.00 97.81 137 PRO A N 1
ATOM 997 C CA . PRO A 1 137 ? 22.257 7.546 -8.738 1.00 97.81 137 PRO A CA 1
ATOM 998 C C . PRO A 1 137 ? 23.592 6.794 -8.632 1.00 97.81 137 PRO A C 1
ATOM 1000 O O . PRO A 1 137 ? 24.625 7.236 -9.158 1.00 97.81 137 PRO A O 1
ATOM 1003 N N . ARG A 1 138 ? 23.563 5.604 -8.023 1.00 97.56 138 ARG A N 1
ATOM 1004 C CA . ARG A 1 138 ? 24.721 4.721 -7.835 1.00 97.56 138 ARG A CA 1
ATOM 1005 C C . ARG A 1 138 ? 24.670 3.562 -8.822 1.00 97.56 138 ARG A C 1
ATOM 1007 O O . ARG A 1 138 ? 23.631 2.946 -9.013 1.00 97.56 138 ARG A O 1
ATOM 1014 N N . ARG A 1 139 ? 25.796 3.263 -9.472 1.00 95.88 139 ARG A N 1
ATOM 1015 C CA . ARG A 1 139 ? 25.880 2.154 -10.432 1.00 95.88 139 ARG A CA 1
ATOM 1016 C C . ARG A 1 139 ? 25.784 0.810 -9.704 1.00 95.88 139 ARG A C 1
ATOM 1018 O O . ARG A 1 139 ? 26.574 0.571 -8.794 1.00 95.88 139 ARG A O 1
ATOM 1025 N N . ALA A 1 140 ? 24.894 -0.062 -10.169 1.00 94.81 140 ALA A N 1
ATOM 1026 C CA . ALA A 1 140 ? 24.846 -1.464 -9.760 1.00 94.81 140 ALA A CA 1
ATOM 1027 C C . ALA A 1 140 ? 25.744 -2.336 -10.673 1.00 94.81 140 ALA A C 1
ATOM 1029 O O . ALA A 1 140 ? 26.013 -1.954 -11.822 1.00 94.81 140 ALA A O 1
ATOM 1030 N N . PRO A 1 141 ? 26.228 -3.504 -10.207 1.00 94.00 141 PRO A N 1
ATOM 1031 C CA . PRO A 1 141 ? 27.066 -4.398 -11.001 1.00 94.00 141 PRO A CA 1
ATOM 1032 C C . PRO A 1 141 ? 26.396 -4.908 -12.287 1.00 94.00 141 PRO A C 1
ATOM 1034 O O . PRO A 1 141 ? 25.177 -5.053 -12.392 1.00 94.00 141 PRO A O 1
ATOM 1037 N N . GLY A 1 142 ? 27.227 -5.266 -13.267 1.00 91.44 142 GLY A N 1
ATOM 1038 C CA . GLY A 1 142 ? 26.783 -5.822 -14.545 1.00 91.44 142 GLY A CA 1
ATOM 1039 C C . GLY A 1 142 ? 26.554 -4.791 -15.653 1.00 91.44 142 GLY A C 1
ATOM 1040 O O . GLY A 1 142 ? 26.856 -3.601 -15.520 1.00 91.44 142 GLY A O 1
ATOM 1041 N N . ARG A 1 143 ? 26.061 -5.305 -16.778 1.00 93.75 143 ARG A N 1
ATOM 1042 C CA . ARG A 1 143 ? 25.748 -4.603 -18.028 1.00 93.75 143 ARG A CA 1
ATOM 1043 C C . ARG A 1 143 ? 24.606 -5.335 -18.739 1.00 93.75 143 ARG A C 1
ATOM 1045 O O . ARG A 1 143 ? 24.136 -6.356 -18.227 1.00 93.75 143 ARG A O 1
ATOM 1052 N N . ASP A 1 144 ? 24.197 -4.815 -19.890 1.00 97.12 144 ASP A N 1
ATOM 1053 C CA . ASP A 1 144 ? 23.171 -5.396 -20.758 1.00 97.12 144 ASP A CA 1
ATOM 1054 C C . ASP A 1 144 ? 21.817 -5.524 -20.043 1.00 97.12 144 ASP A C 1
ATOM 1056 O O . ASP A 1 144 ? 21.026 -6.420 -20.319 1.00 97.12 144 ASP A O 1
ATOM 1060 N N . TRP A 1 145 ? 21.543 -4.649 -19.069 1.00 98.25 145 TRP A N 1
ATOM 1061 C CA . TRP A 1 145 ? 20.243 -4.581 -18.412 1.00 98.25 145 TRP A CA 1
ATOM 1062 C C . TRP A 1 145 ? 19.216 -4.011 -19.383 1.00 98.25 145 TRP A C 1
ATOM 1064 O O . TRP A 1 145 ? 19.390 -2.908 -19.900 1.00 98.25 145 TRP A O 1
ATOM 1074 N N . ARG A 1 146 ? 18.114 -4.737 -19.581 1.00 97.69 146 ARG A N 1
ATOM 1075 C CA . ARG A 1 146 ? 17.022 -4.328 -20.473 1.00 97.69 146 ARG A CA 1
ATOM 1076 C C . ARG A 1 146 ? 15.730 -3.998 -19.745 1.00 97.69 146 ARG A C 1
ATOM 1078 O O . ARG A 1 146 ? 14.875 -3.320 -20.303 1.00 97.69 146 ARG A O 1
ATOM 1085 N N . ALA A 1 147 ? 15.555 -4.492 -18.524 1.00 97.81 147 ALA A N 1
ATOM 1086 C CA . ALA A 1 147 ? 14.422 -4.170 -17.669 1.00 97.81 147 ALA A CA 1
ATOM 1087 C C . ALA A 1 147 ? 14.861 -4.177 -16.206 1.00 97.81 147 ALA A C 1
ATOM 1089 O O . ALA A 1 147 ? 15.744 -4.944 -15.825 1.00 97.81 147 ALA A O 1
ATOM 1090 N N . VAL A 1 148 ? 14.229 -3.335 -15.402 1.00 98.25 148 VAL A N 1
ATOM 1091 C CA . VAL A 1 148 ? 14.369 -3.309 -13.950 1.00 98.25 148 VAL A CA 1
ATOM 1092 C C . VAL A 1 148 ? 13.024 -2.929 -13.361 1.00 98.25 148 VAL A C 1
ATOM 1094 O O . VAL A 1 148 ? 12.290 -2.157 -13.977 1.00 98.25 148 VAL A O 1
ATOM 1097 N N . ASP A 1 149 ? 12.726 -3.497 -12.207 1.00 98.19 149 ASP A N 1
ATOM 1098 C CA . ASP A 1 149 ? 11.660 -3.065 -11.327 1.00 98.19 149 ASP A CA 1
ATOM 1099 C C . ASP A 1 149 ? 12.169 -3.074 -9.884 1.00 98.19 149 ASP A C 1
ATOM 1101 O O . ASP A 1 149 ? 13.095 -3.824 -9.547 1.00 98.19 149 ASP A O 1
ATOM 1105 N N . VAL A 1 150 ? 11.617 -2.197 -9.055 1.00 96.44 150 VAL A N 1
ATOM 1106 C CA . VAL A 1 150 ? 12.026 -2.040 -7.660 1.00 96.44 150 VAL A CA 1
ATOM 1107 C C . VAL A 1 150 ? 10.795 -1.823 -6.796 1.00 96.44 150 VAL A C 1
ATOM 1109 O O . VAL A 1 150 ? 9.999 -0.930 -7.058 1.00 96.44 150 VAL A O 1
ATOM 1112 N N . GLY A 1 151 ? 10.640 -2.655 -5.769 1.00 92.94 151 GLY A N 1
ATOM 1113 C CA . GLY A 1 151 ? 9.579 -2.531 -4.779 1.00 92.94 151 GLY A CA 1
ATOM 1114 C C . GLY A 1 151 ? 10.006 -1.639 -3.615 1.00 92.94 151 GLY A C 1
ATOM 1115 O O . GLY A 1 151 ? 10.796 -0.703 -3.760 1.00 92.94 151 GLY A O 1
ATOM 1116 N N . TRP A 1 152 ? 9.498 -1.934 -2.418 1.00 89.06 152 TRP A N 1
ATOM 1117 C CA . TRP A 1 152 ? 9.989 -1.289 -1.196 1.00 89.06 152 TRP A CA 1
ATOM 1118 C C . TRP A 1 152 ? 11.232 -1.996 -0.630 1.00 89.06 152 TRP A C 1
ATOM 1120 O O . TRP A 1 152 ? 12.175 -1.324 -0.216 1.00 89.06 152 TRP A O 1
ATOM 1130 N N . PHE A 1 153 ? 11.250 -3.337 -0.599 1.00 90.44 153 PHE A N 1
ATOM 1131 C CA . PHE A 1 153 ? 12.290 -4.100 0.116 1.00 90.44 153 PHE A CA 1
ATOM 1132 C C . PHE A 1 153 ? 13.340 -4.747 -0.798 1.00 90.44 153 PHE A C 1
ATOM 1134 O O . PHE A 1 153 ? 14.455 -5.025 -0.353 1.00 90.44 153 PHE A O 1
ATOM 1141 N N . HIS A 1 154 ? 13.015 -4.982 -2.068 1.00 95.38 154 HIS A N 1
ATOM 1142 C CA . HIS A 1 154 ? 13.883 -5.664 -3.027 1.00 95.38 154 HIS A CA 1
ATOM 1143 C C . HIS A 1 154 ? 13.699 -5.104 -4.439 1.00 95.38 154 HIS A C 1
ATOM 1145 O O . HIS A 1 154 ? 12.751 -4.370 -4.727 1.00 95.38 154 HIS A O 1
ATOM 1151 N N . ALA A 1 155 ? 14.624 -5.459 -5.321 1.00 97.25 155 ALA A N 1
ATOM 1152 C CA . ALA A 1 155 ? 14.558 -5.125 -6.733 1.00 97.25 155 ALA A CA 1
ATOM 1153 C C . ALA A 1 155 ? 14.895 -6.343 -7.589 1.00 97.25 155 ALA A C 1
ATOM 1155 O O . ALA A 1 155 ? 15.589 -7.269 -7.158 1.00 97.25 155 ALA A O 1
ATOM 1156 N N . CYS A 1 156 ? 14.399 -6.326 -8.820 1.00 98.25 156 CYS A N 1
ATOM 1157 C CA . CYS A 1 156 ? 14.669 -7.352 -9.807 1.00 98.25 156 CYS A CA 1
ATOM 1158 C C . CYS A 1 156 ? 14.945 -6.720 -11.171 1.00 98.25 156 CYS A C 1
ATOM 1160 O O . CYS A 1 156 ? 14.269 -5.794 -11.608 1.00 98.25 156 CYS A O 1
ATOM 1162 N N . GLY A 1 157 ? 15.916 -7.259 -11.898 1.00 98.19 157 GLY A N 1
ATOM 1163 C CA . GLY A 1 157 ? 16.281 -6.803 -13.230 1.00 98.19 157 GLY A CA 1
ATOM 1164 C C . GLY A 1 157 ? 16.479 -7.957 -14.196 1.00 98.19 157 GLY A C 1
ATOM 1165 O O . GLY A 1 157 ? 16.893 -9.053 -13.820 1.00 98.19 157 GLY A O 1
ATOM 1166 N N . ILE A 1 158 ? 16.218 -7.700 -15.470 1.00 98.69 158 ILE A N 1
ATOM 1167 C CA . ILE A 1 158 ? 16.419 -8.658 -16.551 1.00 98.69 158 ILE A CA 1
ATOM 1168 C C . ILE A 1 158 ? 17.508 -8.124 -17.473 1.00 98.69 158 ILE A C 1
ATOM 1170 O O . ILE A 1 158 ? 17.440 -6.979 -17.931 1.00 98.69 158 ILE A O 1
ATOM 1174 N N . ARG A 1 159 ? 18.496 -8.968 -17.762 1.00 98.31 159 ARG A N 1
ATOM 1175 C CA . ARG A 1 159 ? 19.505 -8.708 -18.790 1.00 98.31 159 ARG A CA 1
ATOM 1176 C C . ARG A 1 159 ? 19.034 -9.154 -20.172 1.00 98.31 159 ARG A C 1
ATOM 1178 O O . ARG A 1 159 ? 18.073 -9.923 -20.300 1.00 98.31 159 ARG A O 1
ATOM 1185 N N . GLU A 1 160 ? 19.730 -8.701 -21.204 1.00 96.44 160 GLU A N 1
ATOM 1186 C CA . GLU A 1 160 ? 19.592 -9.240 -22.552 1.00 96.44 160 GLU A CA 1
ATOM 1187 C C . GLU A 1 160 ? 19.703 -10.774 -22.548 1.00 96.44 160 GLU A C 1
ATOM 1189 O O . GLU A 1 160 ? 20.354 -11.385 -21.697 1.00 96.44 160 GLU A O 1
ATOM 1194 N N . GLY A 1 161 ? 18.939 -11.423 -23.428 1.00 94.75 161 GLY A N 1
ATOM 1195 C CA . GLY A 1 161 ? 18.772 -12.883 -23.433 1.00 94.75 161 GLY A CA 1
ATOM 1196 C C . GLY A 1 161 ? 17.772 -13.438 -22.403 1.00 94.75 161 GLY A C 1
ATOM 1197 O O . GLY A 1 161 ? 17.351 -14.589 -22.535 1.00 94.75 161 GLY A O 1
ATOM 1198 N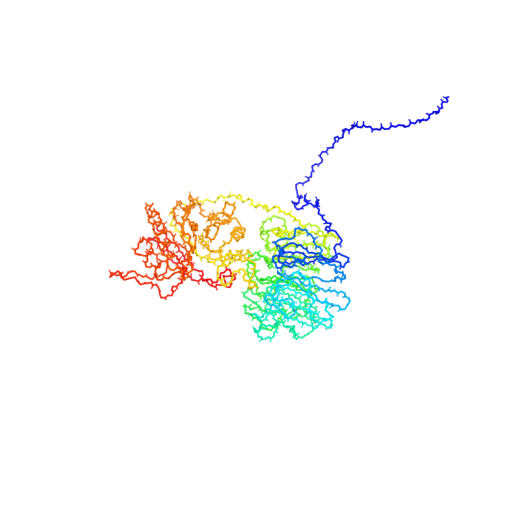 N . GLY A 1 162 ? 17.309 -12.629 -21.439 1.00 97.88 162 GLY A N 1
ATOM 1199 C CA . GLY A 1 162 ? 16.225 -12.982 -20.510 1.00 97.88 162 GLY A CA 1
ATOM 1200 C C . GLY A 1 162 ? 16.680 -13.544 -19.159 1.00 97.88 162 GLY A C 1
ATOM 1201 O O . GLY A 1 162 ? 15.896 -14.204 -18.476 1.00 97.88 162 GLY A O 1
ATOM 1202 N N . ALA A 1 163 ? 17.932 -13.312 -18.755 1.00 98.38 163 ALA A N 1
ATOM 1203 C CA . ALA A 1 163 ? 18.409 -13.689 -17.425 1.00 98.38 163 ALA A CA 1
ATOM 1204 C C . ALA A 1 163 ? 17.869 -12.719 -16.358 1.00 98.38 163 ALA A C 1
ATOM 1206 O O . ALA A 1 163 ? 18.178 -11.528 -16.401 1.00 98.38 163 ALA A O 1
ATOM 1207 N N . LEU A 1 164 ? 17.084 -13.236 -15.408 1.00 98.62 164 LEU A N 1
ATOM 1208 C CA . LEU A 1 164 ? 16.533 -12.482 -14.279 1.00 98.62 164 LEU A CA 1
ATOM 1209 C C . LEU A 1 164 ? 17.476 -12.541 -13.077 1.00 98.62 164 LEU A C 1
ATOM 1211 O O . LEU A 1 164 ? 17.937 -13.619 -12.695 1.00 98.62 164 LEU A O 1
ATOM 1215 N N . TYR A 1 165 ? 17.700 -11.387 -12.460 1.00 98.31 165 TYR A N 1
ATOM 1216 C CA . TYR A 1 165 ? 18.399 -11.240 -11.195 1.00 98.31 165 TYR A CA 1
ATOM 1217 C C . TYR A 1 165 ? 17.518 -10.488 -10.204 1.00 98.31 165 TYR A C 1
ATOM 1219 O O . TYR A 1 165 ? 16.926 -9.486 -10.585 1.00 98.31 165 TYR A O 1
ATOM 1227 N N . CYS A 1 166 ? 17.469 -10.933 -8.956 1.00 97.81 166 CYS A N 1
ATOM 1228 C CA . CYS A 1 166 ? 16.792 -10.246 -7.859 1.00 97.81 166 CYS A CA 1
ATOM 1229 C C . CYS A 1 166 ? 17.767 -10.043 -6.694 1.00 97.81 166 CYS A C 1
ATOM 1231 O O . CYS A 1 166 ? 18.673 -10.856 -6.502 1.00 97.81 166 CYS A O 1
ATOM 1233 N N . TRP A 1 167 ? 17.618 -8.954 -5.944 1.00 97.00 167 TRP A N 1
ATOM 1234 C CA . TRP A 1 167 ? 18.489 -8.603 -4.818 1.00 97.00 167 TRP A CA 1
ATOM 1235 C C . TRP A 1 167 ? 17.747 -7.771 -3.768 1.00 97.00 167 TRP A C 1
ATOM 1237 O O . TRP A 1 167 ? 16.734 -7.137 -4.068 1.00 97.00 167 TRP A O 1
ATOM 1247 N N . GLY A 1 168 ? 18.284 -7.741 -2.548 1.00 94.81 168 GLY A N 1
ATOM 1248 C CA . GLY A 1 168 ? 17.722 -6.988 -1.431 1.00 94.81 168 GLY A CA 1
ATOM 1249 C C . GLY A 1 168 ? 17.153 -7.903 -0.347 1.00 94.81 168 GLY A C 1
ATOM 1250 O O . GLY A 1 168 ? 17.792 -8.877 0.065 1.00 94.81 168 GLY A O 1
ATOM 1251 N N . ASP A 1 169 ? 15.953 -7.580 0.139 1.00 92.31 169 ASP A N 1
ATOM 1252 C CA . ASP A 1 169 ? 15.282 -8.393 1.150 1.00 92.31 169 ASP A CA 1
ATOM 1253 C C . ASP A 1 169 ? 14.935 -9.796 0.635 1.00 92.31 169 ASP A C 1
ATOM 1255 O O . ASP A 1 169 ? 14.771 -10.011 -0.564 1.00 92.31 169 ASP A O 1
ATOM 1259 N N . ASN A 1 170 ? 14.859 -10.765 1.553 1.00 94.88 170 ASN A N 1
ATOM 1260 C CA . ASN A 1 170 ? 14.378 -12.112 1.235 1.00 94.88 170 ASN A CA 1
ATOM 1261 C C . ASN A 1 170 ? 13.560 -12.735 2.380 1.00 94.88 170 ASN A C 1
ATOM 1263 O O . ASN A 1 170 ? 13.565 -13.954 2.554 1.00 94.88 170 ASN A O 1
ATOM 1267 N N . GLN A 1 171 ? 12.917 -11.929 3.229 1.00 90.25 171 GLN A N 1
ATOM 1268 C CA . GLN A 1 171 ? 12.288 -12.443 4.456 1.00 90.25 171 GLN A CA 1
ATOM 1269 C C . GLN A 1 171 ? 11.142 -13.421 4.181 1.00 90.25 171 GLN A C 1
ATOM 1271 O O . GLN A 1 171 ? 10.883 -14.298 5.006 1.00 90.25 171 GLN A O 1
ATOM 1276 N N . TYR A 1 172 ? 10.493 -13.300 3.025 1.00 92.69 172 TYR A N 1
ATOM 1277 C CA . TYR A 1 172 ? 9.380 -14.147 2.600 1.00 92.69 172 TYR A CA 1
ATOM 1278 C C . TYR A 1 172 ? 9.691 -14.914 1.309 1.00 92.69 172 TYR A C 1
ATOM 1280 O O . TYR A 1 172 ? 8.811 -15.555 0.734 1.00 92.69 172 TYR A O 1
ATOM 1288 N N . GLY A 1 173 ? 10.957 -14.908 0.882 1.00 96.25 173 GLY A N 1
ATOM 1289 C CA . GLY A 1 173 ? 11.426 -15.635 -0.289 1.00 96.25 173 GLY A CA 1
ATOM 1290 C C . GLY A 1 173 ? 11.286 -14.879 -1.611 1.00 96.25 173 GLY A C 1
ATOM 1291 O O . GLY A 1 173 ? 11.342 -15.506 -2.666 1.00 96.25 173 GLY A O 1
ATOM 1292 N N . GLU A 1 174 ? 11.111 -13.558 -1.571 1.00 96.19 174 GLU A N 1
ATOM 1293 C CA . GLU A 1 174 ? 10.942 -12.643 -2.707 1.00 96.19 174 GLU A CA 1
ATOM 1294 C C . GLU A 1 174 ? 12.100 -12.660 -3.725 1.00 96.19 174 GLU A C 1
ATOM 1296 O O . GLU A 1 174 ? 11.901 -12.273 -4.880 1.00 96.19 174 GLU A O 1
ATOM 1301 N N . LEU A 1 175 ? 13.271 -13.210 -3.370 1.00 97.06 175 LEU A N 1
ATOM 1302 C CA . LEU A 1 175 ? 14.378 -13.454 -4.308 1.00 97.06 175 LEU A CA 1
ATOM 1303 C C . LEU A 1 175 ? 14.235 -14.762 -5.108 1.00 97.06 175 LEU A C 1
ATOM 1305 O O . LEU A 1 175 ? 14.998 -14.999 -6.040 1.00 97.06 175 LEU A O 1
ATOM 1309 N N . GLY A 1 176 ? 13.271 -15.626 -4.773 1.00 96.62 176 GLY A N 1
ATOM 1310 C CA . GLY A 1 176 ? 12.924 -16.822 -5.553 1.00 96.62 176 GLY A CA 1
ATOM 1311 C C . GLY A 1 176 ? 13.911 -17.991 -5.439 1.00 96.62 176 GLY A C 1
ATOM 1312 O O . GLY A 1 176 ? 13.886 -18.906 -6.265 1.00 96.62 176 GLY A O 1
ATOM 1313 N N . GLN A 1 177 ? 14.777 -17.974 -4.423 1.00 94.19 177 GLN A N 1
ATOM 1314 C CA . GLN A 1 177 ? 15.897 -18.912 -4.257 1.00 94.19 177 GLN A CA 1
ATOM 1315 C C . GLN A 1 177 ? 15.588 -20.169 -3.422 1.00 94.19 177 GLN A C 1
ATOM 1317 O O . GLN A 1 177 ? 16.462 -21.001 -3.178 1.00 94.19 177 GLN A O 1
ATOM 1322 N N . GLY A 1 178 ? 14.344 -20.344 -2.977 1.00 95.81 178 GLY A N 1
ATOM 1323 C CA . GLY A 1 178 ? 13.913 -21.490 -2.173 1.00 95.81 178 GLY A CA 1
ATOM 1324 C C . GLY A 1 178 ? 14.297 -21.425 -0.698 1.00 95.81 178 GLY A C 1
ATOM 1325 O O . GLY A 1 178 ? 14.291 -22.455 -0.034 1.00 95.81 178 GLY A O 1
ATOM 1326 N N . ASN A 1 179 ? 14.641 -20.245 -0.190 1.00 94.12 179 ASN A N 1
ATOM 1327 C CA . ASN A 1 179 ? 14.945 -19.991 1.217 1.00 94.12 179 ASN A CA 1
ATOM 1328 C C . ASN A 1 179 ? 14.562 -18.543 1.584 1.00 94.12 179 ASN A C 1
ATOM 1330 O O . ASN A 1 179 ? 14.144 -17.785 0.709 1.00 94.12 179 ASN A O 1
ATOM 1334 N N . THR A 1 180 ? 14.736 -18.165 2.853 1.00 93.50 180 THR A N 1
ATOM 1335 C CA . THR A 1 180 ? 14.439 -16.821 3.389 1.00 93.50 180 THR A CA 1
ATOM 1336 C C . THR A 1 180 ? 15.686 -16.048 3.857 1.00 93.50 180 THR A C 1
ATOM 1338 O O . THR A 1 180 ? 15.612 -15.153 4.698 1.00 93.50 180 THR A O 1
ATOM 1341 N N . LYS A 1 181 ? 16.875 -16.404 3.347 1.00 88.25 181 LYS A N 1
ATOM 1342 C CA . LYS A 1 181 ? 18.139 -15.725 3.682 1.00 88.25 181 LYS A CA 1
ATOM 1343 C C . LYS A 1 181 ? 18.312 -14.475 2.820 1.00 88.25 181 LYS A C 1
ATOM 1345 O O . LYS A 1 181 ? 18.170 -14.569 1.605 1.00 88.25 181 LYS A O 1
ATOM 1350 N N . GLN A 1 182 ? 18.614 -13.332 3.434 1.00 78.75 182 GLN A N 1
ATOM 1351 C CA . GLN A 1 182 ? 18.898 -12.086 2.707 1.00 78.75 182 GLN A CA 1
ATOM 1352 C C . GLN A 1 182 ? 20.170 -12.208 1.860 1.00 78.75 182 GLN A C 1
ATOM 1354 O O . GLN A 1 182 ? 21.128 -12.855 2.288 1.00 78.75 182 GLN A O 1
ATOM 1359 N N . ASP A 1 183 ? 20.193 -11.542 0.703 1.00 79.50 183 ASP A N 1
ATOM 1360 C CA . ASP A 1 183 ? 21.366 -11.473 -0.170 1.00 79.50 183 ASP A CA 1
ATOM 1361 C C . ASP A 1 183 ? 21.557 -10.046 -0.708 1.00 79.50 183 ASP A C 1
ATOM 1363 O O . ASP A 1 183 ? 20.687 -9.480 -1.370 1.00 79.50 183 ASP A O 1
ATOM 1367 N N . LEU A 1 184 ? 22.719 -9.460 -0.404 1.00 86.00 184 LEU A N 1
ATOM 1368 C CA . LEU A 1 184 ? 23.116 -8.146 -0.921 1.00 86.00 184 LEU A CA 1
ATOM 1369 C C . LEU A 1 184 ? 23.667 -8.231 -2.351 1.00 86.00 184 LEU A C 1
ATOM 1371 O O . LEU A 1 184 ? 23.876 -7.203 -2.999 1.00 86.00 184 LEU A O 1
ATOM 1375 N N . LYS A 1 185 ? 23.953 -9.442 -2.836 1.00 88.56 185 LYS A N 1
ATOM 1376 C CA . LYS A 1 185 ? 24.401 -9.701 -4.199 1.00 88.56 185 LYS A CA 1
ATOM 1377 C C . LYS A 1 185 ? 23.204 -9.989 -5.098 1.00 88.56 185 LYS A C 1
ATOM 1379 O O . LYS A 1 185 ? 22.117 -10.359 -4.669 1.00 88.56 185 LYS A O 1
ATOM 1384 N N . LEU A 1 186 ? 23.441 -9.829 -6.394 1.00 93.25 186 LEU A N 1
ATOM 1385 C CA . LEU A 1 186 ? 22.462 -10.131 -7.427 1.00 93.25 186 LEU A CA 1
ATOM 1386 C C . LEU A 1 186 ? 22.295 -11.647 -7.564 1.00 93.25 186 LEU A C 1
ATOM 1388 O O . LEU A 1 186 ? 23.153 -12.323 -8.137 1.00 93.25 186 LEU A O 1
ATOM 1392 N N . HIS A 1 187 ? 21.167 -12.168 -7.091 1.00 94.31 187 HIS A N 1
ATOM 1393 C CA . HIS A 1 187 ? 20.820 -13.578 -7.198 1.00 94.31 187 HIS A CA 1
ATOM 1394 C C . HIS A 1 187 ? 20.141 -13.879 -8.534 1.00 94.31 187 HIS A C 1
ATOM 1396 O O . HIS A 1 187 ? 19.156 -13.237 -8.889 1.00 94.31 187 HIS A O 1
ATOM 1402 N N . ARG A 1 188 ? 20.617 -14.891 -9.270 1.00 96.31 188 ARG A N 1
ATOM 1403 C CA . ARG A 1 188 ? 20.011 -15.298 -10.545 1.00 96.31 188 ARG A CA 1
ATOM 1404 C C . ARG A 1 188 ? 18.825 -16.238 -10.334 1.00 96.31 188 ARG A C 1
ATOM 1406 O O . ARG A 1 188 ? 19.003 -17.378 -9.910 1.00 96.31 188 ARG A O 1
ATOM 1413 N N . VAL A 1 189 ? 17.645 -15.824 -10.785 1.00 97.56 189 VAL A N 1
ATOM 1414 C CA . VAL A 1 189 ? 16.438 -16.660 -10.784 1.00 97.56 189 VAL A CA 1
ATOM 1415 C C . VAL A 1 189 ? 16.404 -17.523 -12.048 1.00 97.56 189 VAL A C 1
ATOM 1417 O O . VAL A 1 189 ? 16.535 -17.024 -13.169 1.00 97.56 189 VAL A O 1
ATOM 1420 N N . ARG A 1 190 ? 16.226 -18.841 -11.891 1.00 96.31 190 ARG A N 1
ATOM 1421 C CA . ARG A 1 190 ? 16.209 -19.793 -13.018 1.00 96.31 190 ARG A CA 1
ATOM 1422 C C . ARG A 1 190 ? 15.085 -19.489 -14.021 1.00 96.31 190 ARG A C 1
ATOM 1424 O O . ARG A 1 190 ? 13.973 -19.132 -13.641 1.00 96.31 190 ARG A O 1
ATOM 1431 N N . GLY A 1 191 ? 15.370 -19.708 -15.305 1.00 95.88 191 GLY A N 1
ATOM 1432 C CA . GLY A 1 191 ? 14.428 -19.533 -16.415 1.00 95.88 191 GLY A CA 1
ATOM 1433 C C . GLY A 1 191 ? 14.806 -18.395 -17.364 1.00 95.88 191 GLY A C 1
ATOM 1434 O O . GLY A 1 191 ? 15.811 -17.711 -17.167 1.00 95.88 191 GLY A O 1
ATOM 1435 N N . ARG A 1 192 ? 13.989 -18.218 -18.409 1.00 97.94 192 ARG A N 1
ATOM 1436 C CA . ARG A 1 192 ? 14.137 -17.159 -19.411 1.00 97.94 192 ARG A CA 1
ATOM 1437 C C . ARG A 1 192 ? 12.956 -16.194 -19.326 1.00 97.94 192 ARG A C 1
ATOM 1439 O O . ARG A 1 192 ? 11.835 -16.527 -19.717 1.00 97.94 192 ARG A O 1
ATOM 1446 N N . TRP A 1 193 ? 13.214 -15.004 -18.804 1.00 98.62 193 TRP A N 1
ATOM 1447 C CA . TRP A 1 193 ? 12.201 -14.044 -18.380 1.00 98.62 193 TRP A CA 1
ATOM 1448 C C . TRP A 1 193 ? 12.000 -12.930 -19.404 1.00 98.62 193 TRP A C 1
ATOM 1450 O O . TRP A 1 193 ? 12.958 -12.357 -19.924 1.00 98.62 193 TRP A O 1
ATOM 1460 N N . TYR A 1 194 ? 10.734 -12.620 -19.671 1.00 98.38 194 TYR A N 1
ATOM 1461 C CA . TYR A 1 194 ? 10.287 -11.549 -20.554 1.00 98.38 194 TYR A CA 1
ATOM 1462 C C . TYR A 1 194 ? 10.059 -10.236 -19.787 1.00 98.38 194 TYR A C 1
ATOM 1464 O O . TYR A 1 194 ? 10.527 -9.182 -20.225 1.00 98.38 194 TYR A O 1
ATOM 1472 N N . SER A 1 195 ? 9.408 -10.292 -18.626 1.00 98.44 195 SER A N 1
ATOM 1473 C CA . SER A 1 195 ? 9.167 -9.133 -17.759 1.00 98.44 195 SER A CA 1
ATOM 1474 C C . SER A 1 195 ? 9.160 -9.534 -16.286 1.00 98.44 195 SER A C 1
ATOM 1476 O O . SER A 1 195 ? 8.942 -10.701 -15.961 1.00 98.44 195 SER A O 1
ATOM 1478 N N . VAL A 1 196 ? 9.388 -8.559 -15.408 1.00 98.50 196 VAL A N 1
ATOM 1479 C CA . VAL A 1 196 ? 9.318 -8.711 -13.951 1.00 98.50 196 VAL A CA 1
ATOM 1480 C C . VAL A 1 196 ? 8.651 -7.482 -13.337 1.00 98.50 196 VAL A C 1
ATOM 1482 O O . VAL A 1 196 ? 8.769 -6.380 -13.885 1.00 98.50 196 VAL A O 1
ATOM 1485 N N . ARG A 1 197 ? 7.936 -7.710 -12.239 1.00 98.31 197 ARG A N 1
ATOM 1486 C CA . ARG A 1 197 ? 7.393 -6.716 -11.323 1.00 98.31 197 ARG A CA 1
ATOM 1487 C C . ARG A 1 197 ? 7.644 -7.127 -9.883 1.00 98.31 197 ARG A C 1
ATOM 1489 O O . ARG A 1 197 ? 7.652 -8.319 -9.569 1.00 98.31 197 ARG A O 1
ATOM 1496 N N . THR A 1 198 ? 7.829 -6.137 -9.032 1.00 96.56 198 THR A N 1
ATOM 1497 C CA . THR A 1 198 ? 8.098 -6.257 -7.609 1.00 96.56 198 THR A CA 1
ATOM 1498 C C . THR A 1 198 ? 7.356 -5.153 -6.880 1.00 96.56 198 THR A C 1
ATOM 1500 O O . THR A 1 198 ? 7.561 -3.981 -7.174 1.00 96.56 198 THR A O 1
ATOM 1503 N N . ASP A 1 199 ? 6.562 -5.505 -5.879 1.00 92.81 199 ASP A N 1
ATOM 1504 C CA . ASP A 1 199 ? 6.136 -4.536 -4.874 1.00 92.81 199 ASP A CA 1
ATOM 1505 C C . ASP A 1 199 ? 6.020 -5.232 -3.517 1.00 92.81 199 ASP A C 1
ATOM 1507 O O . ASP A 1 199 ? 5.747 -6.434 -3.410 1.00 92.81 199 ASP A O 1
ATOM 1511 N N . GLY A 1 200 ? 6.303 -4.480 -2.459 1.00 88.00 200 GLY A N 1
ATOM 1512 C CA . GLY A 1 200 ? 6.393 -4.997 -1.100 1.00 88.00 200 GLY A CA 1
ATOM 1513 C C . GLY A 1 200 ? 7.352 -6.162 -1.056 1.00 88.00 200 GLY A C 1
ATOM 1514 O O . GLY A 1 200 ? 8.514 -6.003 -1.409 1.00 88.00 200 GLY A O 1
ATOM 1515 N N . TRP A 1 201 ? 6.848 -7.318 -0.638 1.00 92.19 201 TRP A N 1
ATOM 1516 C CA . TRP A 1 201 ? 7.603 -8.570 -0.546 1.00 92.19 201 TRP A CA 1
ATOM 1517 C C . TRP A 1 201 ? 7.183 -9.600 -1.590 1.00 92.19 201 TRP A C 1
ATOM 1519 O O . TRP A 1 201 ? 7.295 -10.803 -1.354 1.00 92.19 201 TRP A O 1
ATOM 1529 N N . THR A 1 202 ? 6.617 -9.163 -2.708 1.00 96.81 202 THR A N 1
ATOM 1530 C CA . THR A 1 202 ? 6.091 -10.073 -3.726 1.00 96.81 202 THR A CA 1
ATOM 1531 C C . THR A 1 202 ? 6.746 -9.762 -5.057 1.00 96.81 202 THR A C 1
ATOM 1533 O O . THR A 1 202 ? 6.942 -8.600 -5.413 1.00 96.81 202 THR A O 1
ATOM 1536 N N . THR A 1 203 ? 7.071 -10.811 -5.801 1.00 98.50 203 THR A N 1
ATOM 1537 C CA . THR A 1 203 ? 7.624 -10.719 -7.148 1.00 98.50 203 THR A CA 1
ATOM 1538 C C . THR A 1 203 ? 6.743 -11.514 -8.089 1.00 98.50 203 THR A C 1
ATOM 1540 O O . THR A 1 203 ? 6.413 -12.665 -7.806 1.00 98.50 203 THR A O 1
ATOM 1543 N N . CYS A 1 204 ? 6.411 -10.931 -9.233 1.00 98.69 204 CYS A N 1
ATOM 1544 C CA . CYS A 1 204 ? 5.794 -11.638 -10.342 1.00 98.69 204 CYS A CA 1
ATOM 1545 C C . CYS A 1 204 ? 6.589 -11.400 -11.622 1.00 98.69 204 CYS A C 1
ATOM 1547 O O . CYS A 1 204 ? 7.160 -10.338 -11.847 1.00 98.69 204 CYS A O 1
ATOM 1549 N N . GLY A 1 205 ? 6.610 -12.379 -12.514 1.00 98.38 205 GLY A N 1
ATOM 1550 C CA . GLY A 1 205 ? 7.265 -12.249 -13.802 1.00 98.38 205 GLY A CA 1
ATOM 1551 C C . GLY A 1 205 ? 6.628 -13.127 -14.860 1.00 98.38 205 GLY A C 1
ATOM 1552 O O . GLY A 1 205 ? 6.038 -14.167 -14.573 1.00 98.38 205 GLY A O 1
ATOM 1553 N N . ILE A 1 206 ? 6.771 -12.700 -16.107 1.00 98.69 206 ILE A N 1
ATOM 1554 C CA . ILE A 1 206 ? 6.306 -13.446 -17.273 1.00 98.69 206 ILE A CA 1
ATOM 1555 C C . ILE A 1 206 ? 7.535 -14.018 -17.966 1.00 98.69 206 ILE A C 1
ATOM 1557 O O . ILE A 1 206 ? 8.509 -13.299 -18.207 1.00 98.69 206 ILE A O 1
ATOM 1561 N N . LYS A 1 207 ? 7.511 -15.310 -18.285 1.00 98.50 207 LYS A N 1
ATOM 1562 C CA . LYS A 1 207 ? 8.550 -15.966 -19.088 1.00 98.50 207 LYS A CA 1
ATOM 1563 C C . LYS A 1 207 ? 8.314 -15.744 -20.583 1.00 98.50 207 LYS A C 1
ATOM 1565 O O . LYS A 1 207 ? 7.249 -15.302 -21.008 1.00 98.50 207 LYS A O 1
ATOM 1570 N N . HIS A 1 208 ? 9.315 -16.040 -21.410 1.00 97.12 208 HIS A N 1
ATOM 1571 C CA . HIS A 1 208 ? 9.188 -15.895 -22.869 1.00 97.12 208 HIS A CA 1
ATOM 1572 C C . HIS A 1 208 ? 8.096 -16.780 -23.492 1.00 97.12 208 HIS A C 1
ATOM 1574 O O . HIS A 1 208 ? 7.518 -16.394 -24.503 1.00 97.12 208 HIS A O 1
ATOM 1580 N N . ASP A 1 209 ? 7.768 -17.911 -22.867 1.00 96.44 209 ASP A N 1
ATOM 1581 C CA . ASP A 1 209 ? 6.643 -18.780 -23.245 1.00 96.44 209 ASP A CA 1
ATOM 1582 C C . ASP A 1 209 ? 5.259 -18.200 -22.876 1.00 96.44 209 ASP A C 1
ATOM 1584 O O . ASP A 1 209 ? 4.237 -18.824 -23.151 1.00 96.44 209 ASP A O 1
ATOM 1588 N N . ARG A 1 210 ? 5.219 -16.988 -22.297 1.00 97.38 210 ARG A N 1
ATOM 1589 C CA . ARG A 1 210 ? 4.018 -16.266 -21.840 1.00 97.38 210 ARG A CA 1
ATOM 1590 C C . ARG A 1 210 ? 3.352 -16.851 -20.595 1.00 97.38 210 ARG A C 1
ATOM 1592 O O . ARG A 1 210 ? 2.254 -16.423 -20.246 1.00 97.38 210 ARG A O 1
ATOM 1599 N N . SER A 1 211 ? 4.017 -17.756 -19.881 1.00 98.25 211 SER A N 1
ATOM 1600 C CA . SER A 1 211 ? 3.570 -18.195 -18.558 1.00 98.25 211 SER A CA 1
ATOM 1601 C C . SER A 1 211 ? 3.880 -17.142 -17.486 1.00 98.25 211 SER A C 1
ATOM 1603 O O . SER A 1 211 ? 4.956 -16.536 -17.482 1.00 98.25 211 SER A O 1
ATOM 1605 N N . LEU A 1 212 ? 2.929 -16.921 -16.574 1.00 98.69 212 LEU A N 1
ATOM 1606 C CA . LEU A 1 212 ? 3.067 -16.024 -15.424 1.00 98.69 212 LEU A CA 1
ATOM 1607 C C . LEU A 1 212 ? 3.520 -16.816 -14.199 1.00 98.69 212 LEU A C 1
ATOM 1609 O O . LEU A 1 212 ? 3.008 -17.904 -13.935 1.00 98.69 212 LEU A O 1
ATOM 1613 N N . TRP A 1 213 ? 4.460 -16.253 -13.448 1.00 98.75 213 TRP A N 1
ATOM 1614 C CA . TRP A 1 213 ? 4.996 -16.838 -12.228 1.00 98.75 213 TRP A CA 1
ATOM 1615 C C . TRP A 1 213 ? 5.066 -15.787 -11.134 1.00 98.75 213 TRP A C 1
ATOM 1617 O O . TRP A 1 213 ? 5.552 -14.691 -11.394 1.00 98.75 213 TRP A O 1
ATOM 1627 N N . CYS A 1 214 ? 4.649 -16.132 -9.921 1.00 98.69 214 CYS A N 1
ATOM 1628 C CA . CYS A 1 214 ? 4.710 -15.241 -8.764 1.00 98.69 214 CYS A CA 1
ATOM 1629 C C . CYS A 1 214 ? 5.329 -15.953 -7.557 1.00 98.69 214 CYS A C 1
ATOM 1631 O O . CYS A 1 214 ? 5.310 -17.183 -7.482 1.00 98.69 214 CYS A O 1
ATOM 1633 N N . TRP A 1 215 ? 5.940 -15.197 -6.647 1.00 98.62 215 TRP A N 1
ATOM 1634 C CA . TRP A 1 215 ? 6.537 -15.691 -5.407 1.00 98.62 215 TRP A CA 1
ATOM 1635 C C . TRP A 1 215 ? 6.731 -14.568 -4.380 1.00 98.62 215 TRP A C 1
ATOM 1637 O O . TRP A 1 215 ? 6.522 -13.395 -4.679 1.00 98.62 215 TRP A O 1
ATOM 1647 N N . GLY A 1 216 ? 7.135 -14.933 -3.167 1.00 97.75 216 GLY A N 1
ATOM 1648 C CA . GLY A 1 216 ? 7.272 -14.046 -2.018 1.00 97.75 216 GLY A CA 1
ATOM 1649 C C . GLY A 1 216 ? 6.083 -14.147 -1.061 1.00 97.75 216 GLY A C 1
ATOM 1650 O O . GLY A 1 216 ? 5.501 -15.221 -0.868 1.00 97.75 216 GLY A O 1
ATOM 1651 N N . ARG A 1 217 ? 5.732 -13.018 -0.447 1.00 94.00 217 ARG A N 1
ATOM 1652 C CA . ARG A 1 217 ? 4.654 -12.883 0.539 1.00 94.00 217 ARG A CA 1
ATOM 1653 C C . ARG A 1 217 ? 3.276 -13.119 -0.084 1.00 94.00 217 ARG A C 1
ATOM 1655 O O . ARG A 1 217 ? 2.978 -12.573 -1.135 1.00 94.00 217 ARG A O 1
ATOM 1662 N N . ASN A 1 218 ? 2.407 -13.873 0.590 1.00 94.69 218 ASN A N 1
ATOM 1663 C CA . ASN A 1 218 ? 1.091 -14.256 0.063 1.00 94.69 218 ASN A CA 1
ATOM 1664 C C . ASN A 1 218 ? -0.062 -14.178 1.081 1.00 94.69 218 ASN A C 1
ATOM 1666 O O . ASN A 1 218 ? -1.120 -14.777 0.896 1.00 94.69 218 ASN A O 1
ATOM 1670 N N . LEU A 1 219 ? 0.117 -13.448 2.182 1.00 86.06 219 LEU A N 1
ATOM 1671 C CA . LEU A 1 219 ? -0.891 -13.396 3.246 1.00 86.06 219 LEU A CA 1
ATOM 1672 C C . LEU A 1 219 ? -2.254 -12.822 2.833 1.00 86.06 219 LEU A C 1
ATOM 1674 O O . LEU A 1 219 ? -3.231 -13.016 3.554 1.00 86.06 219 LEU A O 1
ATOM 1678 N N . LEU A 1 220 ? -2.314 -12.092 1.723 1.00 87.12 220 LEU A N 1
ATOM 1679 C CA . LEU A 1 220 ? -3.528 -11.496 1.168 1.00 87.12 220 LEU A CA 1
ATOM 1680 C C . LEU A 1 220 ? -3.868 -12.086 -0.203 1.00 87.12 220 LEU A C 1
ATOM 1682 O O . LEU A 1 220 ? -4.724 -11.551 -0.899 1.00 87.12 220 LEU A O 1
ATOM 1686 N N . GLY A 1 221 ? -3.231 -13.199 -0.574 1.00 93.44 221 GLY A N 1
ATOM 1687 C CA . GLY A 1 221 ? -3.465 -13.879 -1.840 1.00 93.44 221 GLY A CA 1
ATOM 1688 C C . GLY A 1 221 ? -2.734 -13.246 -3.021 1.00 93.44 221 GLY A C 1
ATOM 1689 O O . GLY A 1 221 ? -2.976 -13.669 -4.145 1.00 93.44 221 GLY A O 1
ATOM 1690 N N . GLN A 1 222 ? -1.845 -12.268 -2.799 1.00 94.19 222 GLN A N 1
ATOM 1691 C CA . GLN A 1 222 ? -1.176 -11.496 -3.854 1.00 94.19 222 GLN A CA 1
ATOM 1692 C C . GLN A 1 222 ? -0.265 -12.324 -4.784 1.00 94.19 222 GLN A C 1
ATOM 1694 O O . GLN A 1 222 ? 0.067 -11.859 -5.873 1.00 94.19 222 GLN A O 1
ATOM 1699 N N . VAL A 1 223 ? 0.086 -13.568 -4.430 1.00 97.94 223 VAL A N 1
ATOM 1700 C CA . VAL A 1 223 ? 0.767 -14.501 -5.352 1.00 97.94 223 VAL A CA 1
ATOM 1701 C C . VAL A 1 223 ? -0.203 -15.087 -6.384 1.00 97.94 223 VAL A C 1
ATOM 1703 O O . VAL A 1 223 ? 0.198 -15.317 -7.520 1.00 97.94 223 VAL A O 1
ATOM 1706 N N . GLY A 1 224 ? -1.474 -15.305 -6.033 1.00 97.62 224 GLY A N 1
ATOM 1707 C CA . GLY A 1 224 ? -2.506 -15.742 -6.983 1.00 97.62 224 GLY A CA 1
ATOM 1708 C C . GLY A 1 224 ? -2.540 -17.246 -7.290 1.00 97.62 224 GLY A C 1
ATOM 1709 O O . GLY A 1 224 ? -3.165 -17.663 -8.265 1.00 97.62 224 GLY A O 1
ATOM 1710 N N . ASP A 1 225 ? -1.873 -18.086 -6.497 1.00 97.38 225 ASP A N 1
ATOM 1711 C CA . ASP A 1 225 ? -1.757 -19.531 -6.755 1.00 97.38 225 ASP A CA 1
ATOM 1712 C C . ASP A 1 225 ? -2.918 -20.376 -6.190 1.00 97.38 225 ASP A C 1
ATOM 1714 O O . ASP A 1 225 ? -2.897 -21.605 -6.247 1.00 97.38 225 ASP A O 1
ATOM 1718 N N . GLY A 1 226 ? -3.951 -19.732 -5.646 1.00 96.62 226 GLY A N 1
ATOM 1719 C CA . GLY A 1 226 ? -5.061 -20.380 -4.949 1.00 96.62 226 GLY A CA 1
ATOM 1720 C C . GLY A 1 226 ? -4.797 -20.677 -3.479 1.00 96.62 226 GLY A C 1
ATOM 1721 O O . GLY A 1 226 ? -5.638 -21.301 -2.835 1.00 96.62 226 GLY A O 1
ATOM 1722 N N . SER A 1 227 ? -3.666 -20.228 -2.937 1.00 95.06 227 SER A N 1
ATOM 1723 C CA . SER A 1 227 ? -3.325 -20.343 -1.522 1.00 95.06 227 SER A CA 1
ATOM 1724 C C . SER A 1 227 ? -3.142 -18.971 -0.864 1.00 95.06 227 SER A C 1
ATOM 1726 O O . SER A 1 227 ? -3.152 -17.939 -1.529 1.00 95.06 227 SER A O 1
ATOM 1728 N N . TRP A 1 228 ? -2.944 -18.978 0.455 1.00 91.06 228 TRP A N 1
ATOM 1729 C CA . TRP A 1 228 ? -2.570 -17.805 1.262 1.00 91.06 228 TRP A CA 1
ATOM 1730 C C . TRP A 1 228 ? -1.158 -17.940 1.856 1.00 91.06 228 TRP A C 1
ATOM 1732 O O . TRP A 1 228 ? -0.784 -17.230 2.788 1.00 91.06 228 TRP A O 1
ATOM 1742 N N . ALA A 1 229 ? -0.399 -18.929 1.378 1.00 92.50 229 ALA A N 1
ATOM 1743 C CA . ALA A 1 229 ? 0.902 -19.292 1.916 1.00 92.50 229 ALA A CA 1
ATOM 1744 C C . ALA A 1 229 ? 2.021 -18.672 1.082 1.00 92.50 229 ALA A C 1
ATOM 1746 O O . ALA A 1 229 ? 1.957 -18.686 -0.150 1.00 92.50 229 ALA A O 1
ATOM 1747 N N . ASP A 1 230 ? 3.042 -18.156 1.765 1.00 95.12 230 ASP A N 1
ATOM 1748 C CA . ASP A 1 230 ? 4.224 -17.574 1.134 1.00 95.12 230 ASP A CA 1
ATOM 1749 C C . ASP A 1 230 ? 4.906 -18.598 0.202 1.00 95.12 230 ASP A C 1
ATOM 1751 O O . ASP A 1 230 ? 4.776 -19.825 0.350 1.00 95.12 230 ASP A O 1
ATOM 1755 N N . ARG A 1 231 ? 5.629 -18.094 -0.798 1.00 98.12 231 ARG A N 1
ATOM 1756 C CA . ARG A 1 231 ? 6.304 -18.903 -1.815 1.00 98.12 231 ARG A CA 1
ATOM 1757 C C . ARG A 1 231 ? 7.755 -18.491 -1.921 1.00 98.12 231 ARG A C 1
ATOM 1759 O O . ARG A 1 231 ? 8.066 -17.423 -2.419 1.00 98.12 231 ARG A O 1
ATOM 1766 N N . THR A 1 232 ? 8.663 -19.373 -1.524 1.00 97.75 232 THR A N 1
ATOM 1767 C CA . THR A 1 232 ? 10.103 -19.092 -1.617 1.00 97.75 232 THR A CA 1
ATOM 1768 C C . THR A 1 232 ? 10.696 -19.390 -2.992 1.00 97.75 232 THR A C 1
ATOM 1770 O O . THR A 1 232 ? 11.868 -19.105 -3.234 1.00 97.75 232 THR A O 1
ATOM 1773 N N . ARG A 1 233 ? 9.906 -19.962 -3.907 1.00 98.00 233 ARG A N 1
ATOM 1774 C CA . ARG A 1 233 ? 10.261 -20.208 -5.311 1.00 98.00 233 ARG A CA 1
ATOM 1775 C C . ARG A 1 233 ? 9.137 -19.720 -6.226 1.00 98.00 233 ARG A C 1
ATOM 1777 O O . ARG A 1 233 ? 7.981 -19.789 -5.807 1.00 98.00 233 ARG A O 1
ATOM 1784 N N . PRO A 1 234 ? 9.449 -19.307 -7.470 1.00 98.56 234 PRO A N 1
ATOM 1785 C CA . PRO A 1 234 ? 8.437 -19.010 -8.479 1.00 98.56 234 PRO A CA 1
ATOM 1786 C C . PRO A 1 234 ? 7.426 -20.154 -8.632 1.00 98.56 234 PRO A C 1
ATOM 1788 O O . PRO A 1 234 ? 7.824 -21.287 -8.910 1.00 98.56 234 PRO A O 1
ATOM 1791 N N . VAL A 1 235 ? 6.130 -19.850 -8.513 1.00 98.44 235 VAL A N 1
ATOM 1792 C CA . VAL A 1 235 ? 5.018 -20.770 -8.815 1.00 98.44 235 VAL A CA 1
ATOM 1793 C C . VAL A 1 235 ? 4.212 -20.256 -10.010 1.00 98.44 235 VAL A C 1
ATOM 1795 O O . VAL A 1 235 ? 4.014 -19.050 -10.144 1.00 98.44 235 VAL A O 1
ATOM 1798 N N . LYS A 1 236 ? 3.788 -21.158 -10.906 1.00 98.00 236 LYS A N 1
ATOM 1799 C CA . LYS A 1 236 ? 3.029 -20.823 -12.125 1.00 98.00 236 LYS A CA 1
ATOM 1800 C C . LYS A 1 236 ? 1.602 -20.400 -11.761 1.00 98.00 236 LYS A C 1
ATOM 1802 O O . LYS A 1 236 ? 0.943 -21.082 -10.980 1.00 98.00 236 LYS A O 1
ATOM 1807 N N . ILE A 1 237 ? 1.114 -19.319 -12.364 1.00 98.06 237 ILE A N 1
ATOM 1808 C CA . ILE A 1 237 ? -0.198 -18.718 -12.094 1.00 98.06 237 ILE A CA 1
ATOM 1809 C C . ILE A 1 237 ? -1.097 -18.808 -13.334 1.00 98.06 237 ILE A C 1
ATOM 1811 O O . ILE A 1 237 ? -0.677 -18.490 -14.448 1.00 98.06 237 ILE A O 1
ATOM 1815 N N . GLY A 1 238 ? -2.361 -19.200 -13.140 1.00 89.75 238 GLY A N 1
ATOM 1816 C CA . GLY A 1 238 ? -3.373 -19.187 -14.204 1.00 89.75 238 GLY A CA 1
ATOM 1817 C C . GLY A 1 238 ? -3.284 -20.332 -15.223 1.00 89.75 238 GLY A C 1
ATOM 1818 O O . GLY A 1 238 ? -3.743 -20.160 -16.349 1.00 89.75 238 GLY A O 1
ATOM 1819 N N . GLY A 1 239 ? -2.706 -21.482 -14.851 1.00 88.31 239 GLY A N 1
ATOM 1820 C CA . GLY A 1 239 ? -2.662 -22.675 -15.708 1.00 88.31 239 GLY A CA 1
ATOM 1821 C C . GLY A 1 239 ? -1.908 -22.427 -17.017 1.00 88.31 239 GLY A C 1
ATOM 1822 O O . GLY A 1 239 ? -0.739 -22.041 -16.983 1.00 88.31 239 GLY A O 1
ATOM 1823 N N . ASP A 1 240 ? -2.574 -22.637 -18.154 1.00 87.75 240 ASP A N 1
ATOM 1824 C CA . ASP A 1 240 ? -2.005 -22.466 -19.503 1.00 87.75 240 ASP A CA 1
ATOM 1825 C C . ASP A 1 240 ? -2.386 -21.142 -20.181 1.00 87.75 240 ASP A C 1
ATOM 1827 O O . ASP A 1 240 ? -2.127 -20.936 -21.368 1.00 87.75 240 ASP A O 1
ATOM 1831 N N . ALA A 1 241 ? -2.960 -20.201 -19.424 1.00 89.62 241 ALA A N 1
ATOM 1832 C CA . ALA A 1 241 ? -3.218 -18.857 -19.920 1.00 89.62 241 ALA A CA 1
ATOM 1833 C C . ALA A 1 241 ? -1.921 -18.168 -20.386 1.00 89.62 241 ALA A C 1
ATOM 1835 O O . ALA A 1 241 ? -0.880 -18.224 -19.724 1.00 89.62 241 ALA A O 1
ATOM 1836 N N . ARG A 1 242 ? -2.004 -17.465 -21.522 1.00 95.12 242 ARG A N 1
ATOM 1837 C CA . ARG A 1 242 ? -0.896 -16.690 -22.094 1.00 95.12 242 ARG A CA 1
ATOM 1838 C C . ARG A 1 242 ? -0.977 -15.231 -21.659 1.00 95.12 242 ARG A C 1
ATOM 1840 O O . ARG A 1 242 ? -1.813 -14.463 -22.139 1.00 95.12 242 ARG A O 1
ATOM 1847 N N . TRP A 1 243 ? -0.074 -14.847 -20.766 1.00 97.81 243 TRP A N 1
ATOM 1848 C CA . TRP A 1 243 ? -0.021 -13.521 -20.162 1.00 97.81 243 TRP A CA 1
ATOM 1849 C C . TRP A 1 243 ? 0.888 -12.575 -20.933 1.00 97.81 243 TRP A C 1
ATOM 1851 O O . TRP A 1 243 ? 1.901 -12.976 -21.505 1.00 97.81 243 TRP A O 1
ATOM 1861 N N . SER A 1 244 ? 0.528 -11.297 -20.923 1.00 97.56 244 SER A N 1
ATOM 1862 C CA . SER A 1 244 ? 1.223 -10.240 -21.650 1.00 97.56 244 SER A CA 1
ATOM 1863 C C . SER A 1 244 ? 1.763 -9.117 -20.800 1.00 97.56 244 SER A C 1
ATOM 1865 O O . SER A 1 244 ? 2.759 -8.499 -21.177 1.00 97.56 244 SER A O 1
ATOM 1867 N N . GLN A 1 245 ? 1.135 -8.881 -19.659 1.00 98.19 245 GLN A N 1
ATOM 1868 C CA . GLN A 1 245 ? 1.561 -7.896 -18.687 1.00 98.19 245 GLN A CA 1
ATOM 1869 C C . GLN A 1 245 ? 1.157 -8.383 -17.300 1.00 98.19 245 GLN A C 1
ATOM 1871 O O . GLN A 1 245 ? 0.134 -9.050 -17.156 1.00 98.19 245 GLN A O 1
ATOM 1876 N N . VAL A 1 246 ? 1.960 -8.044 -16.302 1.00 98.38 246 VAL A N 1
ATOM 1877 C CA . VAL A 1 246 ? 1.616 -8.137 -14.884 1.00 98.38 246 VAL A CA 1
ATOM 1878 C C . VAL A 1 246 ? 2.002 -6.808 -14.253 1.00 98.38 246 VAL A C 1
ATOM 1880 O O . VAL A 1 246 ? 2.997 -6.221 -14.672 1.00 98.38 246 VAL A O 1
ATOM 1883 N N . GLU A 1 247 ? 1.199 -6.339 -13.311 1.00 98.00 247 GLU A N 1
ATOM 1884 C CA . GLU A 1 247 ? 1.414 -5.152 -12.484 1.00 98.00 247 GLU A CA 1
ATOM 1885 C C . GLU A 1 247 ? 0.991 -5.488 -11.049 1.00 98.00 247 GLU A C 1
ATOM 1887 O O . GLU A 1 247 ? 0.164 -6.382 -10.833 1.00 98.00 247 GLU A O 1
ATOM 1892 N N . MET A 1 248 ? 1.586 -4.819 -10.065 1.00 95.50 248 MET A N 1
ATOM 1893 C CA . MET A 1 248 ? 1.456 -5.185 -8.654 1.00 95.50 248 MET A CA 1
ATOM 1894 C C . MET A 1 248 ? 1.252 -3.950 -7.781 1.00 95.50 248 MET A C 1
ATOM 1896 O O . MET A 1 248 ? 1.735 -2.873 -8.111 1.00 95.50 248 MET A O 1
ATOM 1900 N N . SER A 1 249 ? 0.565 -4.146 -6.661 1.00 93.25 249 SER A N 1
ATOM 1901 C CA . SER A 1 249 ? 0.654 -3.301 -5.473 1.00 93.25 249 SER A CA 1
ATOM 1902 C C . SER A 1 249 ? 1.180 -4.145 -4.309 1.00 93.25 249 SER A C 1
ATOM 1904 O O . SER A 1 249 ? 1.494 -5.330 -4.458 1.00 93.25 249 SER A O 1
ATOM 1906 N N . TRP A 1 250 ? 1.217 -3.587 -3.103 1.00 88.56 250 TRP A N 1
ATOM 1907 C CA . TRP A 1 250 ? 1.582 -4.344 -1.907 1.00 88.56 250 TRP A CA 1
ATOM 1908 C C . TRP A 1 250 ? 0.713 -5.532 -1.578 1.00 88.56 250 TRP A C 1
ATOM 1910 O O . TRP A 1 250 ? 1.195 -6.518 -1.008 1.00 88.56 250 TRP A O 1
ATOM 1920 N N . THR A 1 251 ? -0.573 -5.411 -1.858 1.00 90.12 251 THR A N 1
ATOM 1921 C CA . THR A 1 251 ? -1.565 -6.365 -1.378 1.00 90.12 251 THR A CA 1
ATOM 1922 C C . THR A 1 251 ? -2.304 -7.060 -2.508 1.00 90.12 251 THR A C 1
ATOM 1924 O O . THR A 1 251 ? -3.104 -7.956 -2.234 1.00 90.12 251 THR A O 1
ATOM 1927 N N . SER A 1 252 ? -2.037 -6.675 -3.759 1.00 94.94 252 SER A N 1
ATOM 1928 C CA . SER A 1 252 ? -2.775 -7.130 -4.935 1.00 94.94 252 SER A CA 1
ATOM 1929 C C . SER A 1 252 ? -1.899 -7.189 -6.181 1.00 94.94 252 SER A C 1
ATOM 1931 O O . SER A 1 252 ? -0.834 -6.582 -6.250 1.00 94.94 252 SER A O 1
ATOM 1933 N N . ALA A 1 253 ? -2.359 -7.916 -7.191 1.00 97.81 253 ALA A N 1
ATOM 1934 C CA . ALA A 1 253 ? -1.756 -7.925 -8.511 1.00 97.81 253 ALA A CA 1
ATOM 1935 C C . ALA A 1 253 ? -2.836 -8.036 -9.586 1.00 97.81 253 ALA A C 1
ATOM 1937 O O . ALA A 1 253 ? -3.909 -8.601 -9.367 1.00 97.81 253 ALA A O 1
ATOM 1938 N N . CYS A 1 254 ? -2.529 -7.506 -10.764 1.00 98.19 254 CYS A N 1
ATOM 1939 C CA . CYS A 1 254 ? -3.334 -7.686 -11.957 1.00 98.19 254 CYS A CA 1
ATOM 1940 C C . CYS A 1 254 ? -2.451 -8.145 -13.108 1.00 98.19 254 CYS A C 1
ATOM 1942 O O . CYS A 1 254 ? -1.302 -7.727 -13.248 1.00 98.19 254 CYS A O 1
ATOM 1944 N N . ALA A 1 255 ? -3.001 -8.981 -13.975 1.00 98.12 255 ALA A N 1
ATOM 1945 C CA . ALA A 1 255 ? -2.350 -9.406 -15.193 1.00 98.12 255 ALA A CA 1
ATOM 1946 C C . ALA A 1 255 ? -3.298 -9.308 -16.383 1.00 98.12 255 ALA A C 1
ATOM 1948 O O . ALA A 1 255 ? -4.513 -9.482 -16.276 1.00 98.12 255 ALA A O 1
ATOM 1949 N N . ARG A 1 256 ? -2.708 -9.027 -17.539 1.00 97.62 256 ARG A N 1
ATOM 1950 C CA . ARG A 1 256 ? -3.398 -8.880 -18.815 1.00 97.62 256 ARG A CA 1
ATOM 1951 C C . ARG A 1 256 ? -2.969 -9.992 -19.752 1.00 97.62 256 ARG A C 1
ATOM 1953 O O . ARG A 1 256 ? -1.770 -10.259 -19.865 1.00 97.62 256 ARG A O 1
ATOM 1960 N N . ARG A 1 257 ? -3.912 -10.632 -20.432 1.00 96.25 257 ARG A N 1
ATOM 1961 C CA . ARG A 1 257 ? -3.642 -11.674 -21.432 1.00 96.25 257 ARG A CA 1
ATOM 1962 C C . ARG A 1 257 ? -3.348 -11.080 -22.814 1.00 96.25 257 ARG A C 1
ATOM 1964 O O . ARG A 1 257 ? -3.379 -9.868 -23.014 1.00 96.25 257 ARG A O 1
ATOM 1971 N N . GLY A 1 258 ? -2.967 -11.933 -23.767 1.00 91.88 258 GLY A N 1
ATOM 1972 C CA . GLY A 1 258 ? -2.779 -11.544 -25.176 1.00 91.88 258 GLY A CA 1
ATOM 1973 C C . GLY A 1 258 ? -4.046 -10.991 -25.830 1.00 91.88 258 GLY A C 1
ATOM 1974 O O . GLY A 1 258 ? -3.960 -10.033 -26.587 1.00 91.88 258 GLY A O 1
ATOM 1975 N N . ASP A 1 259 ? -5.199 -11.533 -25.449 1.00 92.25 259 ASP A N 1
ATOM 1976 C CA . ASP A 1 259 ? -6.543 -11.151 -25.904 1.00 92.25 259 ASP A CA 1
ATOM 1977 C C . ASP A 1 259 ? -7.112 -9.904 -25.203 1.00 92.25 259 ASP A C 1
ATOM 1979 O O . ASP A 1 259 ? -8.324 -9.737 -25.160 1.00 92.25 259 ASP A O 1
ATOM 1983 N N . GLY A 1 260 ? -6.268 -9.103 -24.546 1.00 94.31 260 GLY A N 1
ATOM 1984 C CA . GLY A 1 260 ? -6.678 -7.884 -23.848 1.00 94.31 260 GLY A CA 1
ATOM 1985 C C . GLY A 1 260 ? -7.419 -8.081 -22.521 1.00 94.31 260 GLY A C 1
ATOM 1986 O O . GLY A 1 260 ? -7.537 -7.111 -21.772 1.00 94.31 260 GLY A O 1
ATOM 1987 N N . SER A 1 261 ? -7.850 -9.295 -22.165 1.00 95.94 261 SER A N 1
ATOM 1988 C CA . SER A 1 261 ? -8.578 -9.529 -20.914 1.00 95.94 261 SER A CA 1
ATOM 1989 C C . SER A 1 261 ? -7.705 -9.278 -19.679 1.00 95.94 261 SER A C 1
ATOM 1991 O O . SER A 1 261 ? -6.527 -9.654 -19.628 1.00 95.94 261 SER A O 1
ATOM 1993 N N . VAL A 1 262 ? -8.291 -8.647 -18.658 1.00 97.81 262 VAL A N 1
ATOM 1994 C CA . VAL A 1 262 ? -7.615 -8.285 -17.403 1.00 97.81 262 VAL A CA 1
ATOM 1995 C C . VAL A 1 262 ? -8.147 -9.143 -16.265 1.00 97.81 262 VAL A C 1
ATOM 1997 O O . VAL A 1 262 ? -9.352 -9.335 -16.127 1.00 97.81 262 VAL A O 1
ATOM 2000 N N . HIS A 1 263 ? -7.235 -9.668 -15.455 1.00 98.12 263 HIS A N 1
ATOM 2001 C CA . HIS A 1 263 ? -7.551 -10.437 -14.260 1.00 98.12 263 HIS A CA 1
ATOM 2002 C C . HIS A 1 263 ? -6.791 -9.860 -13.077 1.00 98.12 263 HIS A C 1
ATOM 2004 O O . HIS A 1 263 ? -5.586 -9.644 -13.181 1.00 98.12 263 HIS A O 1
ATOM 2010 N N . CYS A 1 264 ? -7.469 -9.673 -11.954 1.00 98.31 264 CYS A N 1
ATOM 2011 C CA . CYS A 1 264 ? -6.880 -9.166 -10.724 1.00 98.31 264 CYS A CA 1
ATOM 2012 C C . CYS A 1 264 ? -7.090 -10.146 -9.574 1.00 98.31 264 CYS A C 1
ATOM 2014 O O . CYS A 1 264 ? -7.981 -10.998 -9.606 1.00 98.31 264 CYS A O 1
ATOM 2016 N N . TRP A 1 265 ? -6.227 -10.062 -8.572 1.00 98.25 265 TRP A N 1
ATOM 2017 C CA . TRP A 1 265 ? -6.296 -10.856 -7.355 1.00 98.25 265 TRP A CA 1
ATOM 2018 C C . TRP A 1 265 ? -5.554 -10.153 -6.216 1.00 98.25 265 TRP A C 1
ATOM 2020 O O . TRP A 1 265 ? -4.814 -9.194 -6.420 1.00 98.25 265 TRP A O 1
ATOM 2030 N N . GLY A 1 266 ? -5.755 -10.650 -5.007 1.00 96.31 266 GLY A N 1
ATOM 2031 C CA . GLY A 1 266 ? -5.251 -10.117 -3.757 1.00 96.31 266 GLY A CA 1
ATOM 2032 C C . GLY A 1 266 ? -6.366 -9.521 -2.904 1.00 96.31 266 GLY A C 1
ATOM 2033 O O . GLY A 1 266 ? -7.503 -10.011 -2.869 1.00 96.31 266 GLY A O 1
ATOM 2034 N N . ARG A 1 267 ? -6.034 -8.441 -2.205 1.00 91.19 267 ARG A N 1
ATOM 2035 C CA . ARG A 1 267 ? -6.956 -7.682 -1.360 1.00 91.19 267 ARG A CA 1
ATOM 2036 C C . ARG A 1 267 ? -8.073 -7.023 -2.187 1.00 91.19 267 ARG A C 1
ATOM 2038 O O . ARG A 1 267 ? -7.818 -6.400 -3.208 1.00 91.19 267 ARG A O 1
ATOM 2045 N N . ASN A 1 268 ? -9.319 -7.099 -1.704 1.00 93.00 268 ASN A N 1
ATOM 2046 C CA . ASN A 1 268 ? -10.488 -6.576 -2.431 1.00 93.00 268 ASN A CA 1
ATOM 2047 C C . ASN A 1 268 ? -11.501 -5.799 -1.570 1.00 93.00 268 ASN A C 1
ATOM 2049 O O . ASN A 1 268 ? -12.595 -5.499 -2.028 1.00 93.00 268 ASN A O 1
ATOM 2053 N N . ASP A 1 269 ? -11.181 -5.423 -0.335 1.00 83.62 269 ASP A N 1
ATOM 2054 C CA . ASP A 1 269 ? -12.113 -4.687 0.543 1.00 83.62 269 ASP A CA 1
ATOM 2055 C C . ASP A 1 269 ? -12.578 -3.335 -0.037 1.00 83.62 269 ASP A C 1
ATOM 2057 O O . ASP A 1 269 ? -13.625 -2.814 0.350 1.00 83.62 269 ASP A O 1
ATOM 2061 N N . ARG A 1 270 ? -11.826 -2.784 -0.996 1.00 86.19 270 ARG A N 1
ATOM 2062 C CA . ARG A 1 270 ? -12.162 -1.567 -1.755 1.00 86.19 270 ARG A CA 1
ATOM 2063 C C . ARG A 1 270 ? -12.641 -1.823 -3.183 1.00 86.19 270 ARG A C 1
ATOM 2065 O O . ARG A 1 270 ? -12.803 -0.878 -3.946 1.00 86.19 270 ARG A O 1
ATOM 2072 N N . GLY A 1 271 ? -12.896 -3.076 -3.553 1.00 93.12 271 GLY A N 1
ATOM 2073 C CA . GLY A 1 271 ? -13.274 -3.434 -4.920 1.00 93.12 271 GLY A CA 1
ATOM 2074 C C . GLY A 1 271 ? -12.105 -3.424 -5.905 1.00 93.12 271 GLY A C 1
ATOM 2075 O O . GLY A 1 271 ? -12.335 -3.345 -7.108 1.00 93.12 271 GLY A O 1
ATOM 2076 N N . GLY A 1 272 ? -10.862 -3.480 -5.413 1.00 95.12 272 GLY A N 1
ATOM 2077 C CA . GLY A 1 272 ? -9.646 -3.396 -6.226 1.00 95.12 272 GLY A CA 1
ATOM 2078 C C . GLY A 1 272 ? -9.432 -4.551 -7.205 1.00 95.12 272 GLY A C 1
ATOM 2079 O O . GLY A 1 272 ? -8.655 -4.416 -8.146 1.00 95.12 272 GLY A O 1
ATOM 2080 N N . VAL A 1 273 ? -10.163 -5.656 -7.051 1.00 97.31 273 VAL A N 1
ATOM 2081 C CA . VAL A 1 273 ? -10.191 -6.744 -8.037 1.00 97.31 273 VAL A CA 1
ATOM 2082 C C . VAL A 1 273 ? -11.071 -6.388 -9.240 1.00 97.31 273 VAL A C 1
ATOM 2084 O O . VAL A 1 273 ? -10.841 -6.906 -10.325 1.00 97.31 273 VAL A O 1
ATOM 2087 N N . GLY A 1 274 ? -12.055 -5.498 -9.086 1.00 96.94 274 GLY A N 1
ATOM 2088 C CA . GLY A 1 274 ? -12.936 -5.094 -10.186 1.00 96.94 274 GLY A CA 1
ATOM 2089 C C . GLY A 1 274 ? -13.963 -6.158 -10.597 1.00 96.94 274 GLY A C 1
ATOM 2090 O O . GLY A 1 274 ? -14.483 -6.111 -11.713 1.00 96.94 274 GLY A O 1
ATOM 2091 N N . ASP A 1 275 ? -14.257 -7.119 -9.715 1.00 96.69 275 ASP A N 1
ATOM 2092 C CA . ASP A 1 275 ? -15.170 -8.247 -9.954 1.00 96.69 275 ASP A CA 1
ATOM 2093 C C . ASP A 1 275 ? -16.611 -7.995 -9.468 1.00 96.69 275 ASP A C 1
ATOM 2095 O O . ASP A 1 275 ? -17.425 -8.912 -9.375 1.00 96.69 275 ASP A O 1
ATOM 2099 N N . GLY A 1 276 ? -16.944 -6.751 -9.120 1.00 95.94 276 GLY A N 1
ATOM 2100 C CA . GLY A 1 276 ? -18.239 -6.385 -8.550 1.00 95.94 276 GLY A CA 1
ATOM 2101 C C . GLY A 1 276 ? -18.404 -6.726 -7.066 1.00 95.94 276 GLY A C 1
ATOM 2102 O O . GLY A 1 276 ? -19.413 -6.328 -6.486 1.00 95.94 276 GLY A O 1
ATOM 2103 N N . THR A 1 277 ? -17.431 -7.392 -6.436 1.00 93.81 277 THR A N 1
ATOM 2104 C CA . THR A 1 277 ? -17.484 -7.817 -5.029 1.00 93.81 277 THR A CA 1
ATOM 2105 C C . THR A 1 277 ? -16.488 -7.046 -4.158 1.00 93.81 277 THR A C 1
ATOM 2107 O O . THR A 1 277 ? -15.813 -6.125 -4.625 1.00 93.81 277 THR A O 1
ATOM 2110 N N . ARG A 1 278 ? -16.421 -7.398 -2.866 1.00 89.75 278 ARG A N 1
ATOM 2111 C CA . ARG A 1 278 ? -15.400 -6.901 -1.928 1.00 89.75 278 ARG A CA 1
ATOM 2112 C C . ARG A 1 278 ? -14.616 -8.019 -1.228 1.00 89.75 278 ARG A C 1
ATOM 2114 O O . ARG A 1 278 ? -13.936 -7.778 -0.231 1.00 89.75 278 ARG A O 1
ATOM 2121 N N . ASP A 1 279 ? -14.700 -9.238 -1.755 1.00 87.38 279 ASP A N 1
ATOM 2122 C CA . ASP A 1 279 ? -14.043 -10.407 -1.174 1.00 87.38 279 ASP A CA 1
ATOM 2123 C C . ASP A 1 279 ? -12.648 -10.583 -1.759 1.00 87.38 279 ASP A C 1
ATOM 2125 O O . ASP A 1 279 ? -12.460 -10.518 -2.977 1.00 87.38 279 ASP A O 1
ATOM 2129 N N . ALA A 1 280 ? -11.657 -10.789 -0.891 1.00 89.62 280 ALA A N 1
ATOM 2130 C CA . ALA A 1 280 ? -10.285 -11.019 -1.325 1.00 89.62 280 ALA A CA 1
ATOM 2131 C C . ALA A 1 280 ? -10.205 -12.262 -2.229 1.00 89.62 280 ALA A C 1
ATOM 2133 O O . ALA A 1 280 ? -10.860 -13.278 -1.981 1.00 89.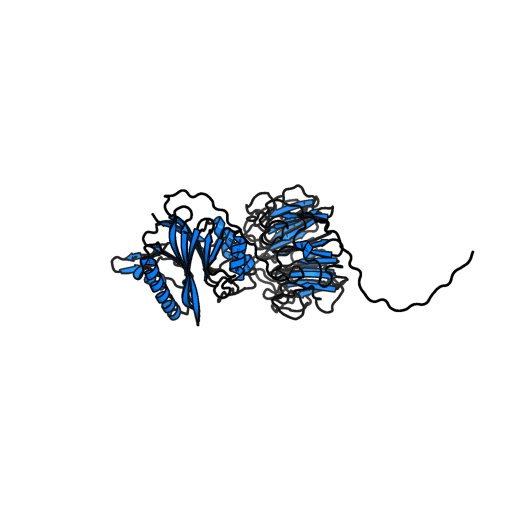62 280 ALA A O 1
ATOM 2134 N N . ARG A 1 281 ? -9.379 -12.191 -3.273 1.00 96.56 281 ARG A N 1
ATOM 2135 C CA . ARG A 1 281 ? -9.206 -13.265 -4.257 1.00 96.56 281 ARG A CA 1
ATOM 2136 C C . ARG A 1 281 ? -7.783 -13.777 -4.199 1.00 96.56 281 ARG A C 1
ATOM 2138 O O . ARG A 1 281 ? -6.851 -13.007 -4.335 1.00 96.56 281 ARG A O 1
ATOM 2145 N N . ASN A 1 282 ? -7.586 -15.078 -4.070 1.00 96.50 282 ASN A N 1
ATOM 2146 C CA . ASN A 1 282 ? -6.249 -15.677 -4.116 1.00 96.50 282 ASN A CA 1
ATOM 2147 C C . ASN A 1 282 ? -5.958 -16.375 -5.455 1.00 96.50 282 ASN A C 1
ATOM 2149 O O . ASN A 1 282 ? -5.001 -17.137 -5.558 1.00 96.50 282 ASN A O 1
ATOM 2153 N N . ARG A 1 283 ? -6.786 -16.130 -6.477 1.00 97.75 283 ARG A N 1
ATOM 2154 C CA . ARG A 1 283 ? -6.618 -16.592 -7.861 1.00 97.75 283 ARG A CA 1
ATOM 2155 C C . ARG A 1 283 ? -6.940 -15.451 -8.825 1.00 97.75 283 ARG A C 1
ATOM 2157 O O . ARG A 1 283 ? -7.826 -14.655 -8.496 1.00 97.75 283 ARG A O 1
ATOM 2164 N N . PRO A 1 284 ? -6.306 -15.399 -10.014 1.00 98.12 284 PRO A N 1
ATOM 2165 C CA . PRO A 1 284 ? -6.663 -14.442 -11.051 1.00 98.12 284 PRO A CA 1
ATOM 2166 C C . PRO A 1 284 ? -8.161 -14.478 -11.345 1.00 98.12 284 PRO A C 1
ATOM 2168 O O . PRO A 1 284 ? -8.681 -15.483 -11.826 1.00 98.12 284 PRO A O 1
ATOM 2171 N N . THR A 1 285 ? -8.841 -13.377 -11.042 1.00 97.69 285 THR A N 1
ATOM 2172 C CA . THR A 1 285 ? -10.288 -13.222 -11.199 1.00 97.69 285 THR A CA 1
ATOM 2173 C C . THR A 1 285 ? -10.551 -12.175 -12.282 1.00 97.69 285 THR A C 1
ATOM 2175 O O . THR A 1 285 ? -9.912 -11.122 -12.243 1.00 97.69 285 THR A O 1
ATOM 2178 N N . PRO A 1 286 ? -11.422 -12.438 -13.272 1.00 97.06 286 PRO A N 1
ATOM 2179 C CA . PRO A 1 286 ? -11.687 -11.488 -14.349 1.00 97.06 286 PRO A CA 1
ATOM 2180 C C . PRO A 1 286 ? -12.207 -10.140 -13.835 1.00 97.06 286 PRO A C 1
ATOM 2182 O O . PRO A 1 286 ? -13.117 -10.094 -13.006 1.00 97.06 286 PRO A O 1
ATOM 2185 N N . VAL A 1 287 ? -11.664 -9.050 -14.377 1.00 97.44 287 VAL A N 1
ATOM 2186 C CA . VAL A 1 287 ? -12.215 -7.701 -14.196 1.00 97.44 287 VAL A CA 1
ATOM 2187 C C . VAL A 1 287 ? -13.468 -7.563 -15.068 1.00 97.44 287 VAL A C 1
ATOM 2189 O O . VAL A 1 287 ? -13.456 -7.926 -16.246 1.00 97.44 287 VAL A O 1
ATOM 2192 N N . LEU A 1 288 ? -14.560 -7.040 -14.507 1.00 94.50 288 LEU A N 1
ATOM 2193 C CA . LEU A 1 288 ? -15.827 -6.881 -15.230 1.00 94.50 288 LEU A CA 1
ATOM 2194 C C . LEU A 1 288 ? -15.768 -5.765 -16.285 1.00 94.50 288 LEU A C 1
ATOM 2196 O O . LEU A 1 288 ? -14.965 -4.844 -16.196 1.00 94.50 288 LEU A O 1
ATOM 2200 N N . GLY A 1 289 ? -16.670 -5.834 -17.269 1.00 85.62 289 GLY A N 1
ATOM 2201 C CA . GLY A 1 289 ? -16.833 -4.812 -18.314 1.00 85.62 289 GLY A CA 1
ATOM 2202 C C . GLY A 1 289 ? -16.311 -5.209 -19.698 1.00 85.62 289 GLY A C 1
ATOM 2203 O O . GLY A 1 289 ? -16.565 -4.494 -20.659 1.00 85.62 289 GLY A O 1
ATOM 2204 N N . GLY A 1 290 ? -15.629 -6.355 -19.829 1.00 79.12 290 GLY A N 1
ATOM 2205 C CA . GLY A 1 290 ? -15.235 -6.901 -21.138 1.00 79.12 290 GLY A CA 1
ATOM 2206 C C . GLY A 1 290 ? -14.226 -6.040 -21.908 1.00 79.12 290 GLY A C 1
ATOM 2207 O O . GLY A 1 290 ? -14.143 -6.129 -23.130 1.00 79.12 290 GLY A O 1
ATOM 2208 N N . HIS A 1 291 ? -13.476 -5.186 -21.208 1.00 82.44 291 HIS A N 1
ATOM 2209 C CA . HIS A 1 291 ? -12.552 -4.248 -21.834 1.00 82.44 291 HIS A CA 1
ATOM 2210 C C . HIS A 1 291 ? -11.363 -4.960 -22.489 1.00 82.44 291 HIS A C 1
ATOM 2212 O O . HIS A 1 291 ? -10.725 -5.827 -21.892 1.00 82.44 291 HIS A O 1
ATOM 2218 N N . GLN A 1 292 ? -11.032 -4.519 -23.699 1.00 90.94 292 GLN A N 1
ATOM 2219 C CA . GLN A 1 292 ? -9.872 -4.967 -24.461 1.00 90.94 292 GLN A CA 1
ATOM 2220 C C . GLN A 1 292 ? -8.661 -4.101 -24.118 1.00 90.94 292 GLN A C 1
ATOM 2222 O O . GLN A 1 292 ? -8.386 -3.092 -24.769 1.00 90.94 292 GLN A O 1
ATOM 2227 N N . ALA A 1 293 ? -7.956 -4.456 -23.043 1.00 95.88 293 ALA A N 1
ATOM 2228 C CA . ALA A 1 293 ? -6.850 -3.643 -22.566 1.00 95.88 293 ALA A CA 1
ATOM 2229 C C . ALA A 1 293 ? -5.612 -3.788 -23.469 1.00 95.88 293 ALA A C 1
ATOM 2231 O O . ALA A 1 293 ? -5.158 -4.888 -23.800 1.00 95.88 293 ALA A O 1
ATOM 2232 N N . SER A 1 294 ? -5.000 -2.658 -23.803 1.00 95.69 294 SER A N 1
ATOM 2233 C CA . SER A 1 294 ? -3.657 -2.564 -24.371 1.00 95.69 294 SER A CA 1
ATOM 2234 C C . SER A 1 294 ? -2.599 -2.506 -23.263 1.00 95.69 294 SER A C 1
ATOM 2236 O O . SER A 1 294 ? -1.517 -3.091 -23.398 1.00 95.69 294 SER A O 1
ATOM 2238 N N . ARG A 1 295 ? -2.922 -1.860 -22.133 1.00 95.88 295 ARG A N 1
ATOM 2239 C CA . ARG A 1 295 ? -2.070 -1.750 -20.941 1.00 95.88 295 ARG A CA 1
ATOM 2240 C C . ARG A 1 295 ? -2.894 -1.772 -19.657 1.00 95.88 295 ARG A C 1
ATOM 2242 O O . ARG A 1 295 ? -4.057 -1.381 -19.652 1.00 95.88 295 ARG A O 1
ATOM 2249 N N . ILE A 1 296 ? -2.259 -2.186 -18.570 1.00 97.56 296 ILE A N 1
ATOM 2250 C CA . ILE A 1 296 ? -2.761 -2.029 -17.202 1.00 97.56 296 ILE A CA 1
ATOM 2251 C C . ILE A 1 296 ? -1.745 -1.274 -16.345 1.00 97.56 296 ILE A C 1
ATOM 2253 O O . ILE A 1 296 ? -0.557 -1.262 -16.667 1.00 97.56 296 ILE A O 1
ATOM 2257 N N . SER A 1 297 ? -2.222 -0.656 -15.270 1.00 97.00 297 SER A N 1
ATOM 2258 C CA . SER A 1 297 ? -1.429 -0.067 -14.193 1.00 97.00 297 SER A CA 1
ATOM 2259 C C . SER A 1 297 ? -2.184 -0.258 -12.880 1.00 97.00 297 SER A C 1
ATOM 2261 O O . SER A 1 297 ? -3.404 -0.113 -12.853 1.00 97.00 297 SER A O 1
ATOM 2263 N N . VAL A 1 298 ? -1.488 -0.599 -11.800 1.00 96.75 298 VAL A N 1
ATOM 2264 C CA . VAL A 1 298 ? -2.107 -0.989 -10.522 1.00 96.75 298 VAL A CA 1
ATOM 2265 C C . VAL A 1 298 ? -1.641 -0.039 -9.427 1.00 96.75 298 VAL A C 1
ATOM 2267 O O . VAL A 1 298 ? -0.461 0.283 -9.367 1.00 96.75 298 VAL A O 1
ATOM 2270 N N . PHE A 1 299 ? -2.571 0.409 -8.588 1.00 95.19 299 PHE A N 1
ATOM 2271 C CA . PHE A 1 299 ? -2.295 1.168 -7.368 1.00 95.19 299 PHE A CA 1
ATOM 2272 C C . PHE A 1 299 ? -2.795 0.381 -6.153 1.00 95.19 299 PHE A C 1
ATOM 2274 O O . PHE A 1 299 ? -3.406 -0.683 -6.282 1.00 95.19 299 PHE A O 1
ATOM 2281 N N . GLU A 1 300 ? -2.553 0.874 -4.942 1.00 90.50 300 GLU A N 1
ATOM 2282 C CA . GLU A 1 300 ? -2.981 0.155 -3.747 1.00 90.50 300 GLU A CA 1
ATOM 2283 C C . GLU A 1 300 ? -4.512 0.169 -3.615 1.00 90.50 300 GLU A C 1
ATOM 2285 O O . GLU A 1 300 ? -5.149 1.213 -3.477 1.00 90.50 300 GLU A O 1
ATOM 2290 N N . GLY A 1 301 ? -5.112 -1.024 -3.674 1.00 89.50 301 GLY A N 1
ATOM 2291 C CA . GLY A 1 301 ? -6.561 -1.203 -3.596 1.00 89.50 301 GLY A CA 1
ATOM 2292 C C . GLY A 1 301 ? -7.319 -0.975 -4.908 1.00 89.50 301 GLY A C 1
ATOM 2293 O O . GLY A 1 301 ? -8.545 -0.856 -4.859 1.00 89.50 301 GLY A O 1
ATOM 2294 N N . GLY A 1 302 ? -6.646 -0.930 -6.065 1.00 95.50 302 GLY A N 1
ATOM 2295 C CA . GLY A 1 302 ? -7.305 -0.785 -7.364 1.00 95.50 302 GLY A CA 1
ATOM 2296 C C . GLY A 1 302 ? -6.369 -0.752 -8.564 1.00 95.50 302 GLY A C 1
ATOM 2297 O O . GLY A 1 302 ? -5.200 -1.121 -8.492 1.00 95.50 302 GLY A O 1
ATOM 2298 N N . GLY A 1 303 ? -6.899 -0.331 -9.705 1.00 96.44 303 GLY A N 1
ATOM 2299 C CA . GLY A 1 303 ? -6.120 -0.259 -10.929 1.00 96.44 303 GLY A CA 1
ATOM 2300 C C . GLY A 1 303 ? -6.819 0.505 -12.035 1.00 96.44 303 GLY A C 1
ATOM 2301 O O . GLY A 1 303 ? -7.989 0.873 -11.938 1.00 96.44 303 GLY A O 1
ATOM 2302 N N . CYS A 1 304 ? -6.065 0.737 -13.098 1.00 96.88 304 CYS A N 1
ATOM 2303 C CA . CYS A 1 304 ? -6.532 1.316 -14.339 1.00 96.88 304 CYS A CA 1
ATOM 2304 C C . CYS A 1 304 ? -6.110 0.435 -15.513 1.00 96.88 304 CYS A C 1
ATOM 2306 O O . CYS A 1 304 ? -5.018 -0.137 -15.534 1.00 96.88 304 CYS A O 1
ATOM 2308 N N . LEU A 1 305 ? -6.958 0.380 -16.529 1.00 96.19 305 LEU A N 1
ATOM 2309 C CA . LEU A 1 305 ? -6.641 -0.174 -17.834 1.00 96.19 305 LEU A CA 1
ATOM 2310 C C . LEU A 1 305 ? -6.755 0.912 -18.899 1.00 96.19 305 LEU A C 1
ATOM 2312 O O . LEU A 1 305 ? -7.562 1.834 -18.782 1.00 96.19 305 LEU A O 1
ATOM 2316 N N . LEU A 1 306 ? -5.935 0.771 -19.930 1.00 95.38 306 LEU A N 1
ATOM 2317 C CA . LEU A 1 306 ? -5.977 1.552 -21.156 1.00 95.38 306 LEU A CA 1
ATOM 2318 C C . LEU A 1 306 ? -6.428 0.622 -22.277 1.00 95.38 306 LEU A C 1
ATOM 2320 O O . LEU A 1 306 ? -5.832 -0.446 -22.431 1.00 95.38 306 LEU A O 1
ATOM 2324 N N . ASP A 1 307 ? -7.445 0.991 -23.048 1.00 93.75 307 ASP A N 1
ATOM 2325 C CA . ASP A 1 307 ? -7.849 0.224 -24.231 1.00 93.75 307 ASP A CA 1
ATOM 2326 C C . ASP A 1 307 ? -6.982 0.555 -25.463 1.00 93.75 307 ASP A C 1
ATOM 2328 O O . ASP A 1 307 ? -5.983 1.278 -25.379 1.00 93.75 307 ASP A O 1
ATOM 2332 N N . THR A 1 308 ? -7.292 -0.032 -26.617 1.00 90.12 308 THR A N 1
ATOM 2333 C CA . THR A 1 308 ? -6.561 0.221 -27.872 1.00 90.12 308 THR A CA 1
ATOM 2334 C C . THR A 1 308 ? -6.887 1.573 -28.509 1.00 90.12 308 THR A C 1
ATOM 2336 O O . THR A 1 308 ? -6.108 2.045 -29.331 1.00 90.12 308 THR A O 1
ATOM 2339 N N . ALA A 1 309 ? -7.995 2.209 -28.123 1.00 91.06 309 ALA A N 1
ATOM 2340 C CA . ALA A 1 309 ? -8.374 3.558 -28.542 1.00 91.06 309 ALA A CA 1
ATOM 2341 C C . ALA A 1 309 ? -7.798 4.647 -27.613 1.00 91.06 309 ALA A C 1
ATOM 2343 O O . ALA A 1 309 ? -8.061 5.834 -27.804 1.00 91.06 309 ALA A O 1
ATOM 2344 N N . GLY A 1 310 ? -7.027 4.256 -26.593 1.00 90.81 310 GLY A N 1
ATOM 2345 C CA . GLY A 1 310 ? -6.453 5.162 -25.606 1.00 90.81 310 GLY A CA 1
ATOM 2346 C C . GLY A 1 310 ? -7.441 5.616 -24.528 1.00 90.81 310 GLY A C 1
ATOM 2347 O O . GLY A 1 310 ? -7.118 6.535 -23.775 1.00 90.81 310 GLY A O 1
ATOM 2348 N N . LYS A 1 311 ? -8.629 5.008 -24.415 1.00 93.94 311 LYS A N 1
ATOM 2349 C CA . LYS A 1 311 ? -9.569 5.298 -23.323 1.00 93.94 311 LYS A CA 1
ATOM 2350 C C . LYS A 1 311 ? -9.114 4.596 -22.051 1.00 93.94 311 LYS A C 1
ATOM 2352 O O . LYS A 1 311 ? -8.722 3.428 -22.067 1.00 93.94 311 LYS A O 1
ATOM 2357 N N . THR A 1 312 ? -9.219 5.309 -20.937 1.00 94.50 312 THR A N 1
ATOM 2358 C CA . THR A 1 312 ? -8.810 4.814 -19.621 1.00 94.50 312 THR A CA 1
ATOM 2359 C C . THR A 1 312 ? -10.025 4.412 -18.800 1.00 94.50 312 THR A C 1
ATOM 2361 O O . THR A 1 312 ? -10.988 5.171 -18.709 1.00 94.50 312 THR A O 1
ATOM 2364 N N . PHE A 1 313 ? -9.962 3.255 -18.147 1.00 95.31 313 PHE A N 1
ATOM 2365 C CA . PHE A 1 313 ? -10.967 2.798 -17.192 1.00 95.31 313 PHE A CA 1
ATOM 2366 C C . PHE A 1 313 ? -10.289 2.437 -15.876 1.00 95.31 313 PHE A C 1
ATOM 2368 O O . PHE A 1 313 ? -9.377 1.618 -15.869 1.00 95.31 313 PHE A O 1
ATOM 2375 N N . CYS A 1 314 ? -10.732 3.026 -14.770 1.00 96.12 314 CYS A N 1
ATOM 2376 C CA . CYS A 1 314 ? -10.148 2.813 -13.447 1.00 96.12 314 CYS A CA 1
ATOM 2377 C C . CYS A 1 314 ? -11.191 2.259 -12.464 1.00 96.12 314 CYS A C 1
ATOM 2379 O O . CYS A 1 314 ? -12.386 2.519 -12.607 1.00 96.12 314 CYS A O 1
ATOM 2381 N N . TRP A 1 315 ? -10.754 1.489 -11.471 1.00 96.75 315 TRP A N 1
ATOM 2382 C CA . TRP A 1 315 ? -11.595 0.908 -10.418 1.00 96.75 315 TRP A CA 1
ATOM 2383 C C . TRP A 1 315 ? -10.824 0.764 -9.104 1.00 96.75 315 TRP A C 1
ATOM 2385 O O . TRP A 1 315 ? -9.607 0.921 -9.057 1.00 96.75 315 TRP A O 1
ATOM 2395 N N . GLY A 1 316 ? -11.543 0.406 -8.045 1.00 95.31 316 GLY A N 1
ATOM 2396 C CA . GLY A 1 316 ? -11.010 0.182 -6.711 1.00 95.31 316 GLY A CA 1
ATOM 2397 C C . GLY A 1 316 ? -11.156 1.398 -5.806 1.00 95.31 316 GLY A C 1
ATOM 2398 O O . GLY A 1 316 ? -12.123 2.159 -5.908 1.00 95.31 316 GLY A O 1
ATOM 2399 N N . ASP A 1 317 ? -10.210 1.550 -4.885 1.00 88.44 317 ASP A N 1
ATOM 2400 C CA . ASP A 1 317 ? -10.171 2.660 -3.935 1.00 88.44 317 ASP A CA 1
ATOM 2401 C C . ASP A 1 317 ? -10.104 4.012 -4.668 1.00 88.44 317 ASP A C 1
ATOM 2403 O O . ASP A 1 317 ? -9.307 4.181 -5.585 1.00 88.44 317 ASP A O 1
ATOM 2407 N N . ASN A 1 318 ? -10.936 4.975 -4.268 1.00 88.62 318 ASN A N 1
ATOM 2408 C CA . ASN A 1 318 ? -10.952 6.341 -4.789 1.00 88.62 318 ASN A CA 1
ATOM 2409 C C . ASN A 1 318 ? -10.961 7.395 -3.670 1.00 88.62 318 ASN A C 1
ATOM 2411 O O . ASN A 1 318 ? -11.447 8.511 -3.862 1.00 88.62 318 ASN A O 1
ATOM 2415 N N . ARG A 1 319 ? -10.460 7.063 -2.476 1.00 81.31 319 ARG A N 1
ATOM 2416 C CA . ARG A 1 319 ? -10.427 7.997 -1.338 1.00 81.31 319 ARG A CA 1
ATOM 2417 C C . ARG A 1 319 ? -9.525 9.202 -1.551 1.00 81.31 319 ARG A C 1
ATOM 2419 O O . ARG A 1 319 ? -9.772 10.226 -0.923 1.00 81.31 319 ARG A O 1
ATOM 2426 N N . TYR A 1 320 ? -8.525 9.084 -2.419 1.00 78.56 320 TYR A N 1
ATOM 2427 C CA . TYR A 1 320 ? -7.669 10.190 -2.839 1.00 78.56 320 TYR A CA 1
ATOM 2428 C C . TYR A 1 320 ? -7.956 10.619 -4.272 1.00 78.56 320 TYR A C 1
ATOM 2430 O O . TYR A 1 320 ? -7.150 11.328 -4.852 1.00 78.56 320 TYR A O 1
ATOM 2438 N N . HIS A 1 321 ? -9.087 10.212 -4.851 1.00 85.06 321 HIS A N 1
ATOM 2439 C CA . HIS A 1 321 ? -9.424 10.452 -6.253 1.00 85.06 321 HIS A CA 1
ATOM 2440 C C . HIS A 1 321 ? -8.533 9.704 -7.262 1.00 85.06 321 HIS A C 1
ATOM 2442 O O . HIS A 1 321 ? -8.478 10.110 -8.417 1.00 85.06 321 HIS A O 1
ATOM 2448 N N . GLN A 1 322 ? -7.857 8.608 -6.883 1.00 85.25 322 GLN A N 1
ATOM 2449 C CA . GLN A 1 322 ? -6.975 7.843 -7.784 1.00 85.25 322 GLN A CA 1
ATOM 2450 C C . GLN A 1 322 ? -7.690 7.066 -8.917 1.00 85.25 322 GLN A C 1
ATOM 2452 O O . GLN A 1 322 ? -7.074 6.763 -9.935 1.00 85.25 322 GLN A O 1
ATOM 2457 N N . VAL A 1 323 ? -8.998 6.813 -8.813 1.00 88.62 323 VAL A N 1
ATOM 2458 C CA . VAL A 1 323 ? -9.873 6.392 -9.932 1.00 88.62 323 VAL A CA 1
ATOM 2459 C C . VAL A 1 323 ? -10.382 7.600 -10.733 1.00 88.62 323 VAL A C 1
ATOM 2461 O O . VAL A 1 323 ? -10.661 7.476 -11.924 1.00 88.62 323 VAL A O 1
ATOM 2464 N N . GLY A 1 324 ? -10.477 8.773 -10.104 1.00 77.31 324 GLY A N 1
ATOM 2465 C CA . GLY A 1 324 ? -11.060 9.999 -10.657 1.00 77.31 324 GLY A CA 1
ATOM 2466 C C . GLY A 1 324 ? -12.543 10.182 -10.306 1.00 77.31 324 GLY A C 1
ATOM 2467 O O . GLY A 1 324 ? -13.195 9.270 -9.792 1.00 77.31 324 GLY A O 1
ATOM 2468 N N . GLY A 1 325 ? -13.083 11.378 -10.561 1.00 73.62 325 GLY A N 1
ATOM 2469 C CA . GLY A 1 325 ? -14.465 11.734 -10.222 1.00 73.62 325 GLY A CA 1
ATOM 2470 C C . GLY A 1 325 ? -14.735 11.800 -8.711 1.00 73.62 325 GLY A C 1
ATOM 2471 O O . GLY A 1 325 ? -13.846 12.101 -7.910 1.00 73.62 325 GLY A O 1
ATOM 2472 N N . THR A 1 326 ? -15.977 11.507 -8.310 1.00 75.50 326 THR A N 1
ATOM 2473 C CA . THR A 1 326 ? -16.438 11.593 -6.911 1.00 75.50 326 THR A CA 1
ATOM 2474 C C . THR A 1 326 ? -15.705 10.613 -5.991 1.00 75.50 326 THR A C 1
ATOM 2476 O O . THR A 1 326 ? -15.493 9.451 -6.355 1.00 75.50 326 THR A O 1
ATOM 2479 N N . GLN A 1 327 ? -15.347 11.065 -4.786 1.00 73.00 327 GLN A N 1
ATOM 2480 C CA . GLN A 1 327 ? -14.683 10.251 -3.761 1.00 73.00 327 GLN A CA 1
ATOM 2481 C C . GLN A 1 327 ? -15.515 8.998 -3.413 1.00 73.00 327 GLN A C 1
ATOM 2483 O O . GLN A 1 327 ? -16.744 9.036 -3.458 1.00 73.00 327 GLN A O 1
ATOM 2488 N N . GLY A 1 328 ? -14.857 7.871 -3.113 1.00 78.75 328 GLY A N 1
ATOM 2489 C CA . GLY A 1 328 ? -15.532 6.609 -2.775 1.00 78.75 328 GLY A CA 1
ATOM 2490 C C . GLY A 1 328 ? -14.695 5.366 -3.084 1.00 78.75 328 GLY A C 1
ATOM 2491 O O . GLY A 1 328 ? -13.468 5.395 -3.027 1.00 78.75 328 GLY A O 1
ATOM 2492 N N . SER A 1 329 ? -15.335 4.239 -3.403 1.00 87.19 329 SER A N 1
ATOM 2493 C CA . SER A 1 329 ? -14.659 3.033 -3.911 1.00 87.19 329 SER A CA 1
ATOM 2494 C C . SER A 1 329 ? -15.542 2.316 -4.933 1.00 87.19 329 SER A C 1
ATOM 2496 O O . SER A 1 329 ? -16.747 2.174 -4.718 1.00 87.19 329 SER A O 1
ATOM 2498 N N . TYR A 1 330 ? -14.950 1.839 -6.027 1.00 92.50 330 TYR A N 1
ATOM 2499 C CA . TYR A 1 330 ? -15.667 1.295 -7.180 1.00 92.50 330 TYR A CA 1
ATOM 2500 C C . TYR A 1 330 ? -15.303 -0.167 -7.418 1.00 92.50 330 TYR A C 1
ATOM 2502 O O . TYR A 1 330 ? -14.170 -0.484 -7.750 1.00 92.50 330 TYR A O 1
ATOM 2510 N N . THR A 1 331 ? -16.278 -1.068 -7.318 1.00 95.00 331 THR A N 1
ATOM 2511 C CA . THR A 1 331 ? -16.063 -2.508 -7.556 1.00 95.00 331 THR A CA 1
ATOM 2512 C C . THR A 1 331 ? -16.058 -2.885 -9.041 1.00 95.00 331 THR A C 1
ATOM 2514 O O . THR A 1 331 ? -15.944 -4.062 -9.373 1.00 95.00 331 THR A O 1
ATOM 2517 N N . ARG A 1 332 ? -16.212 -1.907 -9.944 1.00 95.00 332 ARG A N 1
ATOM 2518 C CA . ARG A 1 332 ? -16.255 -2.077 -11.403 1.00 95.00 332 ARG A CA 1
ATOM 2519 C C . ARG A 1 332 ? -15.494 -0.938 -12.093 1.00 95.00 332 ARG A C 1
ATOM 2521 O O . ARG A 1 332 ? -15.533 0.181 -11.571 1.00 95.00 332 ARG A O 1
ATOM 2528 N N . PRO A 1 333 ? -14.857 -1.188 -13.253 1.00 95.75 333 PRO A N 1
ATOM 2529 C CA . PRO A 1 333 ? -14.216 -0.141 -14.045 1.00 95.75 333 PRO A CA 1
ATOM 2530 C C . PRO A 1 333 ? -15.164 0.998 -14.407 1.00 95.75 333 PRO A C 1
ATOM 2532 O O . PRO A 1 333 ? -16.299 0.783 -14.834 1.00 95.75 333 PRO A O 1
ATOM 2535 N N . ARG A 1 334 ? -14.670 2.226 -14.253 1.00 93.06 334 ARG A N 1
ATOM 2536 C CA . ARG A 1 334 ? -15.320 3.459 -14.693 1.00 93.06 334 ARG A CA 1
ATOM 2537 C C . ARG A 1 334 ? -14.422 4.172 -15.682 1.00 93.06 334 ARG A C 1
ATOM 2539 O O . ARG A 1 334 ? -13.229 4.336 -15.431 1.00 93.06 334 ARG A O 1
ATOM 2546 N N . GLN A 1 335 ? -15.003 4.599 -16.797 1.00 92.12 335 GLN A N 1
ATOM 2547 C CA . GLN A 1 335 ? -14.264 5.352 -17.798 1.00 92.12 335 GLN A CA 1
ATOM 2548 C C . GLN A 1 335 ? -13.857 6.716 -17.237 1.00 92.12 335 GLN A C 1
ATOM 2550 O O . GLN A 1 335 ? -14.674 7.416 -16.635 1.00 92.12 335 GLN A O 1
ATOM 2555 N N . ARG A 1 336 ? -12.605 7.102 -17.474 1.00 88.75 336 ARG A N 1
ATOM 2556 C CA . ARG A 1 336 ? -12.121 8.461 -17.250 1.00 88.75 336 ARG A CA 1
ATOM 2557 C C . ARG A 1 336 ? -12.211 9.288 -18.537 1.00 88.75 336 ARG A C 1
ATOM 2559 O O . ARG A 1 336 ? -12.009 8.738 -19.624 1.00 88.75 336 ARG A O 1
ATOM 2566 N N . PRO A 1 337 ? -12.472 10.601 -18.434 1.00 84.88 337 PRO A N 1
ATOM 2567 C CA . PRO A 1 337 ? -12.343 11.509 -19.565 1.00 84.88 337 PRO A CA 1
ATOM 2568 C C . PRO A 1 337 ? -10.907 11.558 -20.103 1.00 84.88 337 PRO A C 1
ATOM 2570 O O . PRO A 1 337 ? -9.943 11.433 -19.348 1.00 84.88 337 PRO A O 1
ATOM 2573 N N . GLY A 1 338 ? -10.780 11.808 -21.406 1.00 84.25 338 GLY A N 1
ATOM 2574 C CA . GLY A 1 338 ? -9.495 11.964 -22.087 1.00 84.25 338 GLY A CA 1
ATOM 2575 C C . GLY A 1 338 ? -8.924 10.673 -22.675 1.00 84.25 338 GLY A C 1
ATOM 2576 O O . GLY A 1 338 ? -9.398 9.567 -22.416 1.00 84.25 338 GLY A O 1
ATOM 2577 N N . THR A 1 339 ? -7.896 10.851 -23.501 1.00 90.31 339 THR A N 1
ATOM 2578 C CA . THR A 1 339 ? -7.159 9.781 -24.174 1.00 90.31 339 THR A CA 1
ATOM 2579 C C . THR A 1 339 ? -5.708 9.790 -23.725 1.00 90.31 339 THR A C 1
ATOM 2581 O O . THR A 1 339 ? -5.082 10.843 -23.614 1.00 90.31 339 THR A O 1
ATOM 2584 N N . TYR A 1 340 ? -5.169 8.607 -23.467 1.00 91.62 340 TYR A N 1
ATOM 2585 C CA . TYR A 1 340 ? -3.826 8.422 -22.938 1.00 91.62 340 TYR A CA 1
ATOM 2586 C C . TYR A 1 340 ? -3.068 7.405 -23.791 1.00 91.62 340 TYR A C 1
ATOM 2588 O O . TYR A 1 340 ? -3.659 6.514 -24.395 1.00 91.62 340 TYR A O 1
ATOM 2596 N N . ARG A 1 341 ? -1.739 7.512 -23.827 1.00 91.44 341 ARG A N 1
ATOM 2597 C CA . ARG A 1 341 ? -0.861 6.506 -24.462 1.00 91.44 341 ARG A CA 1
ATOM 2598 C C . ARG A 1 341 ? -0.069 5.672 -23.456 1.00 91.44 341 ARG A C 1
ATOM 2600 O O . ARG A 1 341 ? 0.466 4.615 -23.794 1.00 91.44 341 ARG A O 1
ATOM 2607 N N . GLU A 1 342 ? 0.023 6.151 -22.220 1.00 91.81 342 GLU A N 1
ATOM 2608 C CA . GLU A 1 342 ? 0.718 5.498 -21.116 1.00 91.81 342 GLU A CA 1
ATOM 2609 C C . GLU A 1 342 ? 0.020 5.832 -19.800 1.00 91.81 342 GLU A C 1
ATOM 2611 O O . GLU A 1 342 ? -0.496 6.937 -19.637 1.00 91.81 342 GLU A O 1
ATOM 2616 N N . LEU A 1 343 ? 0.029 4.873 -18.879 1.00 94.12 343 LEU A N 1
ATOM 2617 C CA . LEU A 1 343 ? -0.418 5.018 -17.501 1.00 94.12 343 LEU A CA 1
ATOM 2618 C C . LEU A 1 343 ? 0.683 4.469 -16.598 1.00 94.12 343 LEU A C 1
ATOM 2620 O O . LEU A 1 343 ? 1.294 3.449 -16.923 1.00 94.12 343 LEU A O 1
ATOM 2624 N N . SER A 1 344 ? 0.906 5.128 -15.472 1.00 95.62 344 SER A N 1
ATOM 2625 C CA . SER A 1 344 ? 1.744 4.636 -14.391 1.00 95.62 344 SER A CA 1
ATOM 2626 C C . SER A 1 344 ? 1.138 5.068 -13.066 1.00 95.62 344 SER A C 1
ATOM 2628 O O . SER A 1 344 ? 0.853 6.246 -12.855 1.00 95.62 344 SER A O 1
ATOM 2630 N N . ALA A 1 345 ? 0.904 4.101 -12.193 1.00 95.25 345 ALA A N 1
ATOM 2631 C CA . ALA A 1 345 ? 0.238 4.301 -10.925 1.00 95.25 345 ALA A CA 1
ATOM 2632 C C . ALA A 1 345 ? 1.222 4.057 -9.784 1.00 95.25 345 ALA A C 1
ATOM 2634 O O . ALA A 1 345 ? 1.965 3.081 -9.805 1.00 95.25 345 ALA A O 1
ATOM 2635 N N . GLY A 1 346 ? 1.226 4.985 -8.831 1.00 93.06 346 GLY A N 1
ATOM 2636 C CA . GLY A 1 346 ? 1.868 4.825 -7.537 1.00 93.06 346 GLY A CA 1
ATOM 2637 C C . GLY A 1 346 ? 0.921 4.157 -6.547 1.00 93.06 346 GLY A C 1
ATOM 2638 O O . GLY A 1 346 ? -0.087 3.577 -6.944 1.00 93.06 346 GLY A O 1
ATOM 2639 N N . TRP A 1 347 ? 1.168 4.268 -5.239 1.00 89.62 347 TRP A N 1
ATOM 2640 C CA . TRP A 1 347 ? 0.238 3.652 -4.281 1.00 89.62 347 TRP A CA 1
ATOM 2641 C C . TRP A 1 347 ? -1.115 4.345 -4.230 1.00 89.62 347 TRP A C 1
ATOM 2643 O O . TRP A 1 347 ? -2.135 3.669 -4.171 1.00 89.62 347 TRP A O 1
ATOM 2653 N N . LEU A 1 348 ? -1.123 5.678 -4.215 1.00 87.38 348 LEU A N 1
ATOM 2654 C CA . LEU A 1 348 ? -2.335 6.476 -4.001 1.00 87.38 348 LEU A CA 1
ATOM 2655 C C . LEU A 1 348 ? -2.531 7.549 -5.080 1.00 87.38 348 LEU A C 1
ATOM 2657 O O . LEU A 1 348 ? -3.392 8.415 -4.937 1.00 87.38 348 LEU A O 1
ATOM 2661 N N . HIS A 1 349 ? -1.744 7.514 -6.156 1.00 91.38 349 HIS A N 1
ATOM 2662 C CA . HIS A 1 349 ? -1.865 8.416 -7.300 1.00 91.38 349 HIS A CA 1
ATOM 2663 C C . HIS A 1 349 ? -1.647 7.681 -8.615 1.00 91.38 349 HIS A C 1
ATOM 2665 O O . HIS A 1 349 ? -1.088 6.589 -8.662 1.00 91.38 349 HIS A O 1
ATOM 2671 N N . THR A 1 350 ? -2.114 8.269 -9.708 1.00 93.25 350 THR A N 1
ATOM 2672 C CA . THR A 1 350 ? -1.886 7.764 -11.060 1.00 93.25 350 THR A CA 1
ATOM 2673 C C . THR A 1 350 ? -1.521 8.917 -11.974 1.00 93.25 350 THR A C 1
ATOM 2675 O O . THR A 1 350 ? -2.116 9.988 -11.918 1.00 93.25 350 THR A O 1
ATOM 2678 N N . CYS A 1 351 ? -0.530 8.685 -12.821 1.00 92.94 351 CYS A N 1
ATOM 2679 C CA . CYS A 1 351 ? -0.094 9.587 -13.865 1.00 92.94 351 CYS A CA 1
ATOM 2680 C C . CYS A 1 351 ? -0.334 8.940 -15.227 1.00 92.94 351 CYS A C 1
ATOM 2682 O O . CYS A 1 351 ? -0.161 7.734 -15.404 1.00 92.94 351 CYS A O 1
ATOM 2684 N N . GLY A 1 352 ? -0.715 9.746 -16.207 1.00 91.00 352 GLY A N 1
ATOM 2685 C CA . GLY A 1 352 ? -0.868 9.322 -17.588 1.00 91.00 352 GLY A CA 1
ATOM 2686 C C . GLY A 1 352 ? -0.195 10.290 -18.545 1.00 91.00 352 GLY A C 1
ATOM 2687 O O . GLY A 1 352 ? -0.136 11.490 -18.281 1.00 91.00 352 GLY A O 1
ATOM 2688 N N . LEU A 1 353 ? 0.287 9.767 -19.670 1.00 89.56 353 LEU A N 1
ATOM 2689 C CA . LEU A 1 353 ? 0.743 10.588 -20.790 1.00 89.56 353 LEU A CA 1
ATOM 2690 C C . LEU A 1 353 ? -0.426 10.824 -21.741 1.00 89.56 353 LEU A C 1
ATOM 2692 O O . LEU A 1 353 ? -0.891 9.888 -22.399 1.00 89.56 353 LEU A O 1
ATOM 2696 N N . ARG A 1 354 ? -0.882 12.075 -21.798 1.00 85.25 354 ARG A N 1
ATOM 2697 C CA . ARG A 1 354 ? -1.833 12.593 -22.783 1.00 85.25 354 ARG A CA 1
ATOM 2698 C C . ARG A 1 354 ? -1.029 13.427 -23.772 1.00 85.25 354 ARG A C 1
ATOM 2700 O O . ARG A 1 354 ? -0.491 14.469 -23.409 1.00 85.25 354 ARG A O 1
ATOM 2707 N N . ASP A 1 355 ? -0.873 12.919 -24.989 1.00 77.31 355 ASP A N 1
ATOM 2708 C CA . ASP A 1 355 ? 0.067 13.456 -25.978 1.00 77.31 355 ASP A CA 1
ATOM 2709 C C . ASP A 1 355 ? 1.506 13.503 -25.419 1.00 77.31 355 ASP A C 1
ATOM 2711 O O . ASP A 1 355 ? 2.062 12.469 -25.020 1.00 77.31 355 ASP A O 1
ATOM 2715 N N . ALA A 1 356 ? 2.112 14.691 -25.369 1.00 71.00 356 ALA A N 1
ATOM 2716 C CA . ALA A 1 356 ? 3.405 14.927 -24.733 1.00 71.00 356 ALA A CA 1
ATOM 2717 C C . ALA A 1 356 ? 3.286 15.333 -23.251 1.00 71.00 356 ALA A C 1
ATOM 2719 O O . ALA A 1 356 ? 4.316 15.470 -22.596 1.00 71.00 356 ALA A O 1
ATOM 2720 N N . ALA A 1 357 ? 2.073 15.549 -22.730 1.00 80.88 357 ALA A N 1
ATOM 2721 C CA . ALA A 1 357 ? 1.833 16.061 -21.386 1.00 80.88 357 ALA A CA 1
ATOM 2722 C C . ALA A 1 357 ? 1.624 14.947 -20.345 1.00 80.88 357 ALA A C 1
ATOM 2724 O O . ALA A 1 357 ? 0.897 13.979 -20.575 1.00 80.88 357 ALA A O 1
ATOM 2725 N N . VAL A 1 358 ? 2.217 15.116 -19.166 1.00 85.06 358 VAL A N 1
ATOM 2726 C CA . VAL A 1 358 ? 1.957 14.313 -17.971 1.00 85.06 358 VAL A CA 1
ATOM 2727 C C . VAL A 1 358 ? 0.745 14.890 -17.252 1.00 85.06 358 VAL A C 1
ATOM 2729 O O . VAL A 1 358 ? 0.738 16.049 -16.846 1.00 85.06 358 VAL A O 1
ATOM 2732 N N . VAL A 1 359 ? -0.277 14.063 -17.060 1.00 87.50 359 VAL A N 1
ATOM 2733 C CA . VAL A 1 359 ? -1.462 14.390 -16.264 1.00 87.50 359 VAL A CA 1
ATOM 2734 C C . VAL A 1 359 ? -1.527 13.414 -15.104 1.00 87.50 359 VAL A C 1
ATOM 2736 O O . VAL A 1 359 ? -1.714 12.218 -15.320 1.00 87.50 359 VAL A O 1
ATOM 2739 N N . CYS A 1 360 ? -1.390 13.918 -13.881 1.00 89.12 360 CYS A N 1
ATOM 2740 C CA . CYS A 1 360 ? -1.481 13.116 -12.667 1.00 89.12 360 CYS A CA 1
ATOM 2741 C C . CYS A 1 360 ? -2.733 13.471 -11.858 1.00 89.12 360 CYS A C 1
ATOM 2743 O O . CYS A 1 360 ? -3.149 14.627 -11.799 1.00 89.12 360 CYS A O 1
ATOM 2745 N N . TRP A 1 361 ? -3.319 12.467 -11.216 1.00 89.31 361 TRP A N 1
ATOM 2746 C CA . TRP A 1 361 ? -4.461 12.581 -10.314 1.00 89.31 361 TRP A CA 1
ATOM 2747 C C . TRP A 1 361 ? -4.298 11.611 -9.140 1.00 89.31 361 TRP A C 1
ATOM 2749 O O . TRP A 1 361 ? -3.464 10.706 -9.179 1.00 89.31 361 TRP A O 1
ATOM 2759 N N . GLY A 1 362 ? -5.094 11.786 -8.091 1.00 87.31 362 GLY A N 1
ATOM 2760 C CA . GLY A 1 362 ? -4.945 11.028 -6.855 1.00 87.31 362 GLY A CA 1
ATOM 2761 C C . GLY A 1 362 ? -4.371 11.876 -5.717 1.00 87.31 362 GLY A C 1
ATOM 2762 O O . GLY A 1 362 ? -4.487 13.102 -5.712 1.00 87.31 362 GLY A O 1
ATOM 2763 N N . SER A 1 363 ? -3.713 11.214 -4.766 1.00 83.75 363 SER A N 1
ATOM 2764 C CA . SER A 1 363 ? -3.044 11.867 -3.640 1.00 83.75 363 SER A CA 1
ATOM 2765 C C . SER A 1 363 ? -1.939 12.809 -4.115 1.00 83.75 363 SER A C 1
ATOM 2767 O O . SER A 1 363 ? -1.158 12.465 -5.002 1.00 83.75 363 SER A O 1
ATOM 2769 N N . ASN A 1 364 ? -1.851 13.978 -3.479 1.00 84.69 364 ASN A N 1
ATOM 2770 C CA . ASN A 1 364 ? -0.762 14.937 -3.669 1.00 84.69 364 ASN A CA 1
ATOM 2771 C C . ASN A 1 364 ? -0.139 15.403 -2.344 1.00 84.69 364 ASN A C 1
ATOM 2773 O O . ASN A 1 364 ? 0.459 16.473 -2.273 1.00 84.69 364 ASN A O 1
ATOM 2777 N N . GLU A 1 365 ? -0.298 14.624 -1.270 1.00 77.38 365 GLU A N 1
ATOM 2778 C CA . GLU A 1 365 ? 0.194 14.987 0.071 1.00 77.38 365 GLU A CA 1
ATOM 2779 C C . GLU A 1 365 ? 1.720 15.145 0.154 1.00 77.38 365 GLU A C 1
ATOM 2781 O O . GLU A 1 365 ? 2.240 15.707 1.117 1.00 77.38 365 GLU A O 1
ATOM 2786 N N . ARG A 1 366 ? 2.440 14.616 -0.835 1.00 81.62 366 ARG A N 1
ATOM 2787 C CA . ARG A 1 366 ? 3.891 14.683 -0.993 1.00 81.62 366 ARG A CA 1
ATOM 2788 C C . ARG A 1 366 ? 4.273 15.349 -2.307 1.00 81.62 366 ARG A C 1
ATOM 2790 O O . ARG A 1 366 ? 5.338 15.050 -2.815 1.00 81.62 366 ARG A O 1
ATOM 2797 N N . SER A 1 367 ? 3.396 16.167 -2.893 1.00 88.62 367 SER A N 1
ATOM 2798 C CA . SER A 1 367 ? 3.608 16.828 -4.190 1.00 88.62 367 SER A CA 1
ATOM 2799 C C . SER A 1 367 ? 3.873 15.870 -5.366 1.00 88.62 367 SER A C 1
ATOM 2801 O O . SER A 1 367 ? 4.394 16.271 -6.405 1.00 88.62 367 SER A O 1
ATOM 2803 N N . GLN A 1 368 ? 3.494 14.592 -5.253 1.00 89.12 368 GLN A N 1
ATOM 2804 C CA . GLN A 1 368 ? 3.750 13.552 -6.258 1.00 89.12 368 GLN A CA 1
ATOM 2805 C C . GLN A 1 368 ? 3.030 13.757 -7.604 1.00 89.12 368 GLN A C 1
ATOM 2807 O O . GLN A 1 368 ? 3.386 13.114 -8.595 1.00 89.12 368 GLN A O 1
ATOM 2812 N N . LEU A 1 369 ? 2.067 14.681 -7.677 1.00 89.94 369 LEU A N 1
ATOM 2813 C CA . LEU A 1 369 ? 1.431 15.124 -8.921 1.00 89.94 369 LEU A CA 1
ATOM 2814 C C . LEU A 1 369 ? 2.244 16.203 -9.665 1.00 89.94 369 LEU A C 1
ATOM 2816 O O . LEU A 1 369 ? 1.834 16.613 -10.747 1.00 89.94 369 LEU A O 1
ATOM 2820 N N . GLY A 1 370 ? 3.382 16.653 -9.121 1.00 84.62 370 GLY A N 1
ATOM 2821 C CA . GLY A 1 370 ? 4.313 17.577 -9.792 1.00 84.62 370 GLY A CA 1
ATOM 2822 C C . GLY A 1 370 ? 3.986 19.050 -9.602 1.00 84.62 370 GLY A C 1
ATOM 2823 O O . GLY A 1 370 ? 4.390 19.884 -10.408 1.00 84.62 370 GLY A O 1
ATOM 2824 N N . ARG A 1 371 ? 3.215 19.359 -8.560 1.00 78.81 371 ARG A N 1
ATOM 2825 C CA . ARG A 1 371 ? 2.881 20.717 -8.144 1.00 78.81 371 ARG A CA 1
ATOM 2826 C C . ARG A 1 371 ? 2.648 20.742 -6.644 1.00 78.81 371 ARG A C 1
ATOM 2828 O O . ARG A 1 371 ? 2.082 19.796 -6.086 1.00 78.81 371 ARG A O 1
ATOM 2835 N N . ARG A 1 372 ? 2.978 21.865 -6.013 1.00 73.06 372 ARG A N 1
ATOM 2836 C CA . ARG A 1 372 ? 2.597 22.124 -4.627 1.00 73.06 372 ARG A CA 1
ATOM 2837 C C . ARG A 1 372 ? 1.077 22.258 -4.544 1.00 73.06 372 ARG A C 1
ATOM 2839 O O . ARG A 1 372 ? 0.490 23.115 -5.198 1.00 73.06 372 ARG A O 1
ATOM 2846 N N . THR A 1 373 ? 0.427 21.437 -3.729 1.00 56.84 373 THR A N 1
ATOM 2847 C CA . THR A 1 373 ? -0.969 21.678 -3.337 1.00 56.84 373 THR A CA 1
ATOM 2848 C C . THR A 1 373 ? -1.040 21.890 -1.843 1.00 56.84 373 THR A C 1
ATOM 2850 O O . THR A 1 373 ? -0.512 21.085 -1.077 1.00 56.84 373 THR A O 1
ATOM 2853 N N . ALA A 1 374 ? -1.745 22.942 -1.430 1.00 43.75 374 ALA A N 1
ATOM 2854 C CA . ALA A 1 374 ? -2.296 22.984 -0.089 1.00 43.75 374 ALA A CA 1
ATOM 2855 C C . ALA A 1 374 ? -3.245 21.789 0.063 1.00 43.75 374 ALA A C 1
ATOM 2857 O O . ALA A 1 374 ? -4.074 21.526 -0.806 1.00 43.75 374 ALA A O 1
ATOM 2858 N N . TYR A 1 375 ? -3.074 21.036 1.139 1.00 39.50 375 TYR A N 1
ATOM 2859 C CA . TYR A 1 375 ? -3.961 19.954 1.537 1.00 39.50 375 TYR A CA 1
ATOM 2860 C C . TYR A 1 375 ? -5.408 20.471 1.632 1.00 39.50 375 TYR A C 1
ATOM 2862 O O . TYR A 1 375 ? -5.712 21.295 2.495 1.00 39.50 375 TYR A O 1
ATOM 2870 N N . VAL A 1 376 ? -6.297 20.024 0.737 1.00 32.75 376 VAL A N 1
ATOM 2871 C CA . VAL A 1 376 ? -7.727 20.369 0.784 1.00 32.75 376 VAL A CA 1
ATOM 2872 C C . VAL A 1 376 ? -8.502 19.199 1.384 1.00 32.75 376 VAL A C 1
ATOM 2874 O O . VAL A 1 376 ? -8.417 18.062 0.921 1.00 32.75 376 VAL A O 1
ATOM 2877 N N . ARG A 1 377 ? -9.230 19.498 2.464 1.00 36.91 377 ARG A N 1
ATOM 2878 C CA . ARG A 1 377 ? -10.050 18.558 3.235 1.00 36.91 377 ARG A CA 1
ATOM 2879 C C . ARG A 1 377 ? -11.299 18.146 2.448 1.00 36.91 377 ARG A C 1
ATOM 2881 O O . ARG A 1 377 ? -11.968 19.025 1.911 1.00 36.91 377 ARG A O 1
ATOM 2888 N N . PRO A 1 378 ? -11.728 16.878 2.514 1.00 32.19 378 PRO A N 1
ATOM 2889 C CA . PRO A 1 378 ? -13.123 16.534 2.278 1.00 32.19 378 PRO A CA 1
ATOM 2890 C C . PRO A 1 378 ? -13.982 17.049 3.443 1.00 32.19 378 PRO A C 1
ATOM 2892 O O . PRO A 1 378 ? -13.753 16.693 4.603 1.00 32.19 378 PRO A O 1
ATOM 2895 N N . THR A 1 379 ? -14.971 17.889 3.153 1.00 27.42 379 THR A N 1
ATOM 2896 C CA . THR A 1 379 ? -16.043 18.250 4.087 1.00 27.42 379 THR A CA 1
ATOM 2897 C C . THR A 1 379 ? -17.130 17.176 4.018 1.00 27.42 379 THR A C 1
ATOM 2899 O O . THR A 1 379 ? -17.814 17.031 3.012 1.00 27.42 379 THR A O 1
ATOM 2902 N N . ASN A 1 380 ? -17.295 16.390 5.085 1.00 32.66 380 ASN A N 1
ATOM 2903 C CA . ASN A 1 380 ? -18.359 15.385 5.149 1.00 32.66 380 ASN A CA 1
ATOM 2904 C C . ASN A 1 380 ? -19.613 15.975 5.803 1.00 32.66 380 ASN A C 1
ATOM 2906 O O . ASN A 1 380 ? -19.592 16.294 6.992 1.00 32.66 380 ASN A O 1
ATOM 2910 N N . ALA A 1 381 ? -20.690 16.074 5.020 1.00 27.97 381 ALA A N 1
ATOM 2911 C CA . ALA A 1 381 ? -22.042 16.370 5.479 1.00 27.97 381 ALA A CA 1
ATOM 2912 C C . ALA A 1 381 ? -22.671 15.142 6.167 1.00 27.97 381 ALA A C 1
ATOM 2914 O O . ALA A 1 381 ? -22.538 14.012 5.694 1.00 27.97 381 ALA A O 1
ATOM 2915 N N . ASP A 1 382 ? -23.339 15.375 7.298 1.00 31.58 382 ASP A N 1
ATOM 2916 C CA . ASP A 1 382 ? -24.030 14.364 8.098 1.00 31.58 382 ASP A CA 1
ATOM 2917 C C . ASP A 1 382 ? -25.485 14.182 7.625 1.00 31.58 382 ASP A C 1
ATOM 2919 O O . ASP A 1 382 ? -26.188 15.157 7.364 1.00 31.58 382 ASP A O 1
ATOM 2923 N N . GLY A 1 383 ? -25.961 12.935 7.574 1.00 28.67 383 GLY A N 1
ATOM 2924 C CA . GLY A 1 383 ? -27.379 12.596 7.418 1.00 28.67 383 GLY A CA 1
ATOM 2925 C C . GLY A 1 383 ? -27.835 11.662 8.551 1.00 28.67 383 GLY A C 1
ATOM 2926 O O . GLY A 1 383 ? -27.148 10.669 8.808 1.00 28.67 383 GLY A O 1
ATOM 2927 N N . PRO A 1 384 ? -28.945 11.947 9.261 1.00 30.55 384 PRO A N 1
ATOM 2928 C CA . PRO A 1 384 ? -29.429 11.105 10.353 1.00 30.55 384 PRO A CA 1
ATOM 2929 C C . PRO A 1 384 ? -30.308 9.942 9.854 1.00 30.55 384 PRO A C 1
ATOM 2931 O O . PRO A 1 384 ? -31.045 10.074 8.880 1.00 30.55 384 PRO A O 1
ATOM 2934 N N . LEU A 1 385 ? -30.266 8.809 10.567 1.00 35.34 385 LEU A N 1
ATOM 2935 C CA . LEU A 1 385 ? -31.213 7.690 10.445 1.00 35.34 385 LEU A CA 1
ATOM 2936 C C . LEU A 1 385 ? -32.122 7.625 11.693 1.00 35.34 385 LEU A C 1
ATOM 2938 O O . LEU A 1 385 ? -31.679 8.011 12.778 1.00 35.34 385 LEU A O 1
ATOM 2942 N N . PRO A 1 386 ? -33.370 7.129 11.576 1.00 34.19 386 PRO A N 1
ATOM 2943 C CA . PRO A 1 386 ? -34.356 7.154 12.658 1.00 34.19 386 PRO A CA 1
ATOM 2944 C C . PRO A 1 386 ? -34.064 6.112 13.751 1.00 34.19 386 PRO A C 1
ATOM 2946 O O . PRO A 1 386 ? -33.841 4.932 13.475 1.00 34.19 386 PRO A O 1
ATOM 2949 N N . GLY A 1 387 ? -34.077 6.553 15.012 1.00 37.31 387 GLY A N 1
ATOM 2950 C CA . GLY A 1 387 ? -33.824 5.717 16.188 1.00 37.31 387 GLY A CA 1
ATOM 2951 C C . GLY A 1 387 ? -35.077 5.011 16.717 1.00 37.31 387 GLY A C 1
ATOM 2952 O O . GLY A 1 387 ? -36.139 5.615 16.844 1.00 37.31 387 GLY A O 1
ATOM 2953 N N . ARG A 1 388 ? -34.936 3.733 17.092 1.00 39.78 388 ARG A N 1
ATOM 2954 C CA . ARG A 1 388 ? -35.889 3.013 17.954 1.00 39.78 388 ARG A CA 1
ATOM 2955 C C . ARG A 1 388 ? -35.463 3.182 19.416 1.00 39.78 388 ARG A C 1
ATOM 2957 O O . ARG A 1 388 ? -34.383 2.733 19.793 1.00 39.78 388 ARG A O 1
ATOM 2964 N N . ARG A 1 389 ? -36.313 3.811 20.235 1.00 44.28 389 ARG A N 1
ATOM 2965 C CA . ARG A 1 389 ? -36.090 3.993 21.681 1.00 44.28 389 ARG A CA 1
ATOM 2966 C C . ARG A 1 389 ? -36.275 2.668 22.435 1.00 44.28 389 ARG A C 1
ATOM 2968 O O . ARG A 1 389 ? -37.221 1.941 22.157 1.00 44.28 389 ARG A O 1
ATOM 2975 N N . GLY A 1 390 ? -35.402 2.394 23.412 1.00 55.16 390 GLY A N 1
ATOM 2976 C CA . GLY A 1 390 ? -35.643 1.392 24.467 1.00 55.16 390 GLY A CA 1
ATOM 2977 C C . GLY A 1 390 ? -34.725 0.161 24.520 1.00 55.16 390 GLY A C 1
ATOM 2978 O O . GLY A 1 390 ? -34.844 -0.614 25.462 1.00 55.16 390 GLY A O 1
ATOM 2979 N N . ALA A 1 391 ? -33.798 -0.038 23.576 1.00 61.53 391 ALA A N 1
ATOM 2980 C CA . ALA A 1 391 ? -32.884 -1.190 23.614 1.00 61.53 391 ALA A CA 1
ATOM 2981 C C . ALA A 1 391 ? -31.713 -1.001 24.607 1.00 61.53 391 ALA A C 1
ATOM 2983 O O . ALA A 1 391 ? -31.276 0.122 24.869 1.00 61.53 391 ALA A O 1
ATOM 2984 N N . ALA A 1 392 ? -31.180 -2.107 25.139 1.00 70.69 392 ALA A N 1
ATOM 2985 C CA . ALA A 1 392 ? -29.943 -2.113 25.924 1.00 70.69 392 ALA A CA 1
ATOM 2986 C C . ALA A 1 392 ? -28.752 -1.604 25.086 1.00 70.69 392 ALA A C 1
ATOM 2988 O O . ALA A 1 392 ? -28.671 -1.850 23.878 1.00 70.69 392 ALA A O 1
ATOM 2989 N N . LEU A 1 393 ? -27.801 -0.912 25.722 1.00 84.12 393 LEU A N 1
ATOM 2990 C CA . LEU A 1 393 ? -26.613 -0.403 25.033 1.00 84.12 393 LEU A CA 1
ATOM 2991 C C . LEU A 1 393 ? -25.652 -1.567 24.758 1.00 84.12 393 LEU A C 1
ATOM 2993 O O . LEU A 1 393 ? -25.069 -2.111 25.693 1.00 84.12 393 LEU A O 1
ATOM 2997 N N . SER A 1 394 ? -25.458 -1.933 23.485 1.00 89.62 394 SER A N 1
ATOM 2998 C CA . SER A 1 394 ? -24.497 -2.978 23.100 1.00 89.62 394 SER A CA 1
ATOM 2999 C C . SER A 1 394 ? -23.596 -2.585 21.941 1.00 89.62 394 SER A C 1
ATOM 3001 O O . SER A 1 394 ? -24.083 -2.342 20.840 1.00 89.62 394 SER A O 1
ATOM 3003 N N . PHE A 1 395 ? -22.286 -2.552 22.153 1.00 93.75 395 PHE A N 1
ATOM 3004 C CA . PHE A 1 395 ? -21.308 -2.118 21.154 1.00 93.75 395 PHE A CA 1
ATOM 3005 C C . PHE A 1 395 ? -19.996 -2.879 21.296 1.00 93.75 395 PHE A C 1
ATOM 3007 O O . PHE A 1 395 ? -19.781 -3.586 22.281 1.00 93.75 395 PHE A O 1
ATOM 3014 N N . ARG A 1 396 ? -19.114 -2.764 20.305 1.00 94.75 396 ARG A N 1
ATOM 3015 C CA . ARG A 1 396 ? -17.836 -3.483 20.304 1.00 94.75 396 ARG A CA 1
ATOM 3016 C C . ARG A 1 396 ? -16.668 -2.516 20.470 1.00 94.75 396 ARG A C 1
ATOM 3018 O O . ARG A 1 396 ? -16.591 -1.508 19.767 1.00 94.75 396 ARG A O 1
ATOM 3025 N N . ILE A 1 397 ? -15.777 -2.824 21.409 1.00 96.69 397 ILE A N 1
ATOM 3026 C CA . ILE A 1 397 ? -14.647 -1.973 21.797 1.00 96.69 397 ILE A CA 1
ATOM 3027 C C . ILE A 1 397 ? -13.320 -2.700 21.581 1.00 96.69 397 ILE A C 1
ATOM 3029 O O . ILE A 1 397 ? -13.244 -3.917 21.766 1.00 96.69 397 ILE A O 1
ATOM 3033 N N . ALA A 1 398 ? -12.280 -1.968 21.189 1.00 95.00 398 ALA A N 1
ATOM 3034 C CA . ALA A 1 398 ? -10.929 -2.497 21.014 1.00 95.00 398 ALA A CA 1
ATOM 3035 C C . ALA A 1 398 ? -9.859 -1.456 21.347 1.00 95.00 398 ALA A C 1
ATOM 3037 O O . ALA A 1 398 ? -10.148 -0.262 21.433 1.00 95.00 398 ALA A O 1
ATOM 3038 N N . THR A 1 399 ? -8.609 -1.902 21.456 1.00 93.50 399 THR A N 1
ATOM 3039 C CA . THR A 1 399 ? -7.458 -0.996 21.463 1.00 93.50 399 THR A CA 1
ATOM 3040 C C . THR A 1 399 ? -6.355 -1.475 20.524 1.00 93.50 399 THR A C 1
ATOM 3042 O O . THR A 1 399 ? -6.160 -2.680 20.359 1.00 93.50 399 THR A O 1
ATOM 3045 N N . PHE A 1 400 ? -5.672 -0.532 19.879 1.00 90.06 400 PHE A N 1
ATOM 3046 C CA . PHE A 1 400 ? -4.610 -0.752 18.902 1.00 90.06 400 PHE A CA 1
ATOM 3047 C C . PHE A 1 400 ? -3.387 0.075 19.284 1.00 90.06 400 PHE A C 1
ATOM 3049 O O . PHE A 1 400 ? -3.492 1.289 19.415 1.00 90.06 400 PHE A O 1
ATOM 3056 N N . ASN A 1 401 ? -2.218 -0.553 19.340 1.00 87.94 401 ASN A N 1
ATOM 3057 C CA . ASN A 1 401 ? -0.958 0.178 19.300 1.00 87.94 401 ASN A CA 1
ATOM 3058 C C . ASN A 1 401 ? -0.523 0.303 17.826 1.00 87.94 401 ASN A C 1
ATOM 3060 O O . ASN A 1 401 ? -0.177 -0.694 17.188 1.00 87.94 401 ASN A O 1
ATOM 3064 N N . ALA A 1 402 ? -0.670 1.483 17.226 1.00 85.19 402 ALA A N 1
ATOM 3065 C CA . ALA A 1 402 ? -0.373 1.694 15.816 1.00 85.19 402 ALA A CA 1
ATOM 3066 C C . ALA A 1 402 ? 1.140 1.755 15.595 1.00 85.19 402 ALA A C 1
ATOM 3068 O O . ALA A 1 402 ? 1.838 2.586 16.162 1.00 85.19 402 ALA A O 1
ATOM 3069 N N . LEU A 1 403 ? 1.653 0.949 14.664 1.00 76.12 403 LEU A N 1
ATOM 3070 C CA . LEU A 1 403 ? 3.037 1.101 14.219 1.00 76.12 403 LEU A CA 1
ATOM 3071 C C . LEU A 1 403 ? 3.165 2.459 13.499 1.00 76.12 403 LEU A C 1
ATOM 3073 O O . LEU A 1 403 ? 2.669 2.614 12.380 1.00 76.12 403 LEU A O 1
ATOM 3077 N N . GLY A 1 404 ? 3.793 3.457 14.114 1.00 62.84 404 GLY A N 1
ATOM 3078 C CA . GLY A 1 404 ? 3.793 4.840 13.620 1.00 62.84 404 GLY A CA 1
ATOM 3079 C C . GLY A 1 404 ? 5.164 5.507 13.515 1.00 62.84 404 GLY A C 1
ATOM 3080 O O . GLY A 1 404 ? 6.186 4.952 13.922 1.00 62.84 404 GLY A O 1
ATOM 3081 N N . GLU A 1 405 ? 5.167 6.738 12.992 1.00 59.00 405 GLU A N 1
ATOM 3082 C CA . GLU A 1 405 ? 6.343 7.636 12.902 1.00 59.00 405 GLU A CA 1
ATOM 3083 C C . GLU A 1 405 ? 6.905 7.995 14.302 1.00 59.00 405 GLU A C 1
ATOM 3085 O O . GLU A 1 405 ? 8.070 8.385 14.452 1.00 59.00 405 GLU A O 1
ATOM 3090 N N . HIS A 1 406 ? 6.081 7.836 15.347 1.00 53.41 406 HIS A N 1
ATOM 3091 C CA . HIS A 1 406 ? 6.393 8.128 16.750 1.00 53.41 406 HIS A CA 1
ATOM 3092 C C . HIS A 1 406 ? 6.724 6.895 17.606 1.00 53.41 406 HIS A C 1
ATOM 3094 O O . HIS A 1 406 ? 7.029 7.064 18.786 1.00 53.41 406 HIS A O 1
ATOM 3100 N N . HIS A 1 407 ? 6.707 5.687 17.036 1.00 54.03 407 HIS A N 1
ATOM 3101 C CA . HIS A 1 407 ? 6.925 4.458 17.801 1.00 54.03 407 HIS A CA 1
ATOM 3102 C C . HIS A 1 407 ? 8.345 4.420 18.387 1.00 54.03 407 HIS A C 1
ATOM 3104 O O . HIS A 1 407 ? 9.314 4.607 17.660 1.00 54.03 407 HIS A O 1
ATOM 3110 N N . SER A 1 408 ? 8.510 4.231 19.700 1.00 46.28 408 SER A N 1
ATOM 3111 C CA . SER A 1 408 ? 9.823 4.394 20.370 1.00 46.28 408 SER A CA 1
ATOM 3112 C C . SER A 1 408 ? 10.698 3.131 20.422 1.00 46.28 408 SER A C 1
ATOM 3114 O O . SER A 1 408 ? 11.853 3.203 20.836 1.00 46.28 408 SER A O 1
ATOM 3116 N N . GLY A 1 409 ? 10.168 1.976 20.008 1.00 48.19 409 GLY A N 1
ATOM 3117 C CA . GLY A 1 409 ? 10.885 0.695 19.992 1.00 48.19 409 GLY A CA 1
ATOM 3118 C C . GLY A 1 409 ? 11.594 0.388 18.665 1.00 48.19 409 GLY A C 1
ATOM 3119 O O . GLY A 1 409 ? 11.490 1.172 17.712 1.00 48.19 409 GLY A O 1
ATOM 3120 N N . PRO A 1 410 ? 12.258 -0.786 18.535 1.00 31.19 410 PRO A N 1
ATOM 3121 C CA . PRO A 1 410 ? 12.577 -1.285 17.201 1.00 31.19 410 PRO A CA 1
ATOM 3122 C C . PRO A 1 410 ? 11.252 -1.250 16.430 1.00 31.19 410 PRO A C 1
ATOM 3124 O O . PRO A 1 410 ? 10.230 -1.589 17.012 1.00 31.19 410 PRO A O 1
ATOM 3127 N N . TYR A 1 411 ? 11.241 -0.790 15.176 1.00 44.28 411 TYR A N 1
ATOM 3128 C CA . TYR A 1 411 ? 10.047 -0.702 14.306 1.00 44.28 411 TYR A CA 1
ATOM 3129 C C . TYR A 1 411 ? 9.435 0.689 14.070 1.00 44.28 411 TYR A C 1
ATOM 3131 O O . TYR A 1 411 ? 8.540 0.791 13.230 1.00 44.28 411 TYR A O 1
ATOM 3139 N N . ARG A 1 412 ? 10.004 1.756 14.657 1.00 39.56 412 ARG A N 1
ATOM 3140 C CA . ARG A 1 412 ? 9.777 3.156 14.235 1.00 39.56 412 ARG A CA 1
ATOM 3141 C C . ARG A 1 412 ? 10.072 3.336 12.754 1.00 39.56 412 ARG A C 1
ATOM 3143 O O . ARG A 1 412 ? 11.224 3.134 12.379 1.00 39.56 412 ARG A O 1
ATOM 3150 N N . ASP A 1 413 ? 9.060 3.653 11.938 1.00 48.28 413 ASP A N 1
ATOM 3151 C CA . ASP A 1 413 ? 9.174 3.718 10.467 1.00 48.28 413 ASP A CA 1
ATOM 3152 C C . ASP A 1 413 ? 10.126 2.664 9.906 1.00 48.28 413 ASP A C 1
ATOM 3154 O O . ASP A 1 413 ? 10.945 2.949 9.033 1.00 48.28 413 ASP A O 1
ATOM 3158 N N . ALA A 1 414 ? 10.106 1.453 10.478 1.00 50.38 414 ALA A N 1
ATOM 3159 C CA . ALA A 1 414 ? 11.146 0.533 10.096 1.00 50.38 414 ALA A CA 1
ATOM 3160 C C . ALA A 1 414 ? 10.890 0.208 8.646 1.00 50.38 414 ALA A C 1
ATOM 3162 O O . ALA A 1 414 ? 9.839 -0.324 8.305 1.00 50.38 414 ALA A O 1
ATOM 3163 N N . ASP A 1 415 ? 11.895 0.487 7.836 1.00 54.09 415 ASP A N 1
ATOM 3164 C CA . ASP A 1 415 ? 12.066 0.191 6.422 1.00 54.09 415 ASP A CA 1
ATOM 3165 C C . ASP A 1 415 ? 11.739 -1.255 6.004 1.00 54.09 415 ASP A C 1
ATOM 3167 O O . ASP A 1 415 ? 12.018 -1.632 4.875 1.00 54.09 415 ASP A O 1
ATOM 3171 N N . ARG A 1 416 ? 11.239 -2.087 6.924 1.00 57.25 416 ARG A N 1
ATOM 3172 C CA . ARG A 1 416 ? 10.606 -3.397 6.755 1.00 57.25 416 ARG A CA 1
ATOM 3173 C C . ARG A 1 416 ? 9.076 -3.336 6.800 1.00 57.25 416 ARG A C 1
ATOM 3175 O O . ARG A 1 416 ? 8.441 -4.347 7.045 1.00 57.25 416 ARG A O 1
ATOM 3182 N N . PHE A 1 417 ? 8.479 -2.162 6.703 1.00 63.94 417 PHE A N 1
ATOM 3183 C CA . PHE A 1 417 ? 7.047 -1.972 6.599 1.00 63.94 417 PHE A CA 1
ATOM 3184 C C . PHE A 1 417 ? 6.774 -0.826 5.642 1.00 63.94 417 PHE A C 1
ATOM 3186 O O . PHE A 1 417 ? 7.604 0.045 5.405 1.00 63.94 417 PHE A O 1
ATOM 3193 N N . ALA A 1 418 ? 5.558 -0.842 5.136 1.00 69.31 418 ALA A N 1
ATOM 3194 C CA . ALA A 1 418 ? 4.930 0.269 4.470 1.00 69.31 418 ALA A CA 1
ATOM 3195 C C . ALA A 1 418 ? 5.000 1.611 5.219 1.00 69.31 418 ALA A C 1
ATOM 3197 O O . ALA A 1 418 ? 5.085 1.578 6.450 1.00 69.31 418 ALA A O 1
ATOM 3198 N N . PRO A 1 419 ? 4.863 2.790 4.566 1.00 74.50 419 PRO A N 1
ATOM 3199 C CA . PRO A 1 419 ? 4.615 4.030 5.270 1.00 74.50 419 PRO A CA 1
ATOM 3200 C C . PRO A 1 419 ? 3.476 3.881 6.262 1.00 74.50 419 PRO A C 1
ATOM 3202 O O . PRO A 1 419 ? 2.442 3.255 6.001 1.00 74.50 419 PRO A O 1
ATOM 3205 N N . SER A 1 420 ? 3.701 4.503 7.408 1.00 77.00 420 SER A N 1
ATOM 3206 C CA . SER A 1 420 ? 2.781 4.617 8.531 1.00 77.00 420 SER A CA 1
ATOM 3207 C C . SER A 1 420 ? 1.351 4.961 8.107 1.00 77.00 420 SER A C 1
ATOM 3209 O O . SER A 1 420 ? 0.414 4.317 8.581 1.00 77.00 420 SER A O 1
ATOM 3211 N N . ARG A 1 421 ? 1.179 5.907 7.174 1.00 78.19 421 ARG A N 1
ATOM 3212 C CA . ARG A 1 421 ? -0.130 6.336 6.658 1.00 78.19 421 ARG A CA 1
ATOM 3213 C C . ARG A 1 421 ? -0.863 5.218 5.938 1.00 78.19 421 ARG A C 1
ATOM 3215 O O . ARG A 1 421 ? -1.979 4.908 6.333 1.00 78.19 421 ARG A O 1
ATOM 3222 N N . LEU A 1 422 ? -0.228 4.553 4.969 1.00 78.19 422 LEU A N 1
ATOM 3223 C CA . LEU A 1 422 ? -0.869 3.470 4.217 1.00 78.19 422 LEU A CA 1
ATOM 3224 C C . LEU A 1 422 ? -1.275 2.304 5.137 1.00 78.19 422 LEU A C 1
ATOM 3226 O O . LEU A 1 422 ? -2.384 1.780 5.044 1.00 78.19 422 LEU A O 1
ATOM 3230 N N . ARG A 1 423 ? -0.436 1.972 6.127 1.00 82.75 423 ARG A N 1
ATOM 3231 C CA . ARG A 1 423 ? -0.786 0.992 7.174 1.00 82.75 423 ARG A CA 1
ATOM 3232 C C . ARG A 1 423 ? -1.948 1.447 8.055 1.00 82.75 423 ARG A C 1
ATOM 3234 O O . ARG A 1 423 ? -2.761 0.622 8.459 1.00 82.75 423 ARG A O 1
ATOM 3241 N N . ALA A 1 424 ? -2.066 2.733 8.357 1.00 85.56 424 ALA A N 1
ATOM 3242 C CA . ALA A 1 424 ? -3.190 3.239 9.138 1.00 85.56 424 ALA A CA 1
ATOM 3243 C C . ALA A 1 424 ? -4.530 3.023 8.401 1.00 85.56 424 ALA A C 1
ATOM 3245 O O . ALA A 1 424 ? -5.532 2.665 9.017 1.00 85.56 424 ALA A O 1
ATOM 3246 N N . GLU A 1 425 ? -4.545 3.111 7.069 1.00 83.06 425 GLU A N 1
ATOM 3247 C CA . GLU A 1 425 ? -5.741 2.823 6.259 1.00 83.06 425 GLU A CA 1
ATOM 3248 C C . GLU A 1 425 ? -6.114 1.343 6.265 1.00 83.06 425 GLU A C 1
ATOM 3250 O O . GLU A 1 425 ? -7.285 0.964 6.326 1.00 83.06 425 GLU A O 1
ATOM 3255 N N . TRP A 1 426 ? -5.099 0.486 6.225 1.00 83.69 426 TRP A N 1
ATOM 3256 C CA . TRP A 1 426 ? -5.239 -0.959 6.320 1.00 83.69 426 TRP A CA 1
ATOM 3257 C C . TRP A 1 426 ? -5.896 -1.398 7.633 1.00 83.69 426 TRP A C 1
ATOM 3259 O O . TRP A 1 426 ? -6.642 -2.379 7.651 1.00 83.69 426 TRP A O 1
ATOM 3269 N N . MET A 1 427 ? -5.693 -0.637 8.711 1.00 84.50 427 MET A N 1
ATOM 3270 C CA . MET A 1 427 ? -6.310 -0.893 10.012 1.00 84.50 427 MET A CA 1
ATOM 3271 C C . MET A 1 427 ? -7.839 -0.774 9.963 1.00 84.50 427 MET A C 1
ATOM 3273 O O . MET A 1 427 ? -8.537 -1.520 10.654 1.00 84.50 427 MET A O 1
ATOM 3277 N N . VAL A 1 428 ? -8.382 0.103 9.111 1.00 84.69 428 VAL A N 1
ATOM 3278 C CA . VAL A 1 428 ? -9.832 0.339 9.013 1.00 84.69 428 VAL A CA 1
ATOM 3279 C C . VAL A 1 428 ? -10.592 -0.885 8.510 1.00 84.69 428 VAL A C 1
ATOM 3281 O O . VAL A 1 428 ? -11.715 -1.135 8.947 1.00 84.69 428 VAL A O 1
ATOM 3284 N N . GLN A 1 429 ? -9.962 -1.721 7.683 1.00 74.62 429 GLN A N 1
ATOM 3285 C CA . GLN A 1 429 ? -10.544 -3.010 7.311 1.00 74.62 429 GLN A CA 1
ATOM 3286 C C . GLN A 1 429 ? -10.769 -3.889 8.552 1.00 74.62 429 GLN A C 1
ATOM 3288 O O . GLN A 1 429 ? -11.821 -4.507 8.696 1.00 74.62 429 GLN A O 1
ATOM 3293 N N . GLY A 1 430 ? -9.807 -3.908 9.481 1.00 73.19 430 GLY A N 1
ATOM 3294 C CA . GLY A 1 430 ? -9.943 -4.595 10.764 1.00 73.19 430 GLY A CA 1
ATOM 3295 C C . GLY A 1 430 ? -11.089 -4.029 11.601 1.00 73.19 430 GLY A C 1
ATOM 3296 O O . GLY A 1 430 ? -11.893 -4.801 12.119 1.00 73.19 430 GLY A O 1
ATOM 3297 N N . ILE A 1 431 ? -11.209 -2.700 11.667 1.00 82.38 431 ILE A N 1
ATOM 3298 C CA . ILE A 1 431 ? -12.296 -2.001 12.371 1.00 82.38 431 ILE A CA 1
ATOM 3299 C C . ILE A 1 431 ? -13.663 -2.440 11.838 1.00 82.38 431 ILE A C 1
ATOM 3301 O O . ILE A 1 431 ? -14.520 -2.870 12.612 1.00 82.38 431 ILE A O 1
ATOM 3305 N N . PHE A 1 432 ? -13.863 -2.403 10.521 1.00 81.12 432 PHE A N 1
ATOM 3306 C CA . PHE A 1 432 ? -15.156 -2.725 9.920 1.00 81.12 432 PHE A CA 1
ATOM 3307 C C . PHE A 1 432 ? -15.469 -4.221 9.907 1.00 81.12 432 PHE A C 1
ATOM 3309 O O . PHE A 1 432 ? -16.587 -4.597 10.263 1.00 81.12 432 PHE A O 1
ATOM 3316 N N . ASN A 1 433 ? -14.499 -5.083 9.594 1.00 73.25 433 ASN A N 1
ATOM 3317 C CA . ASN A 1 433 ? -14.704 -6.536 9.605 1.00 73.25 433 ASN A CA 1
ATOM 3318 C C . ASN A 1 433 ? -15.030 -7.055 11.008 1.00 73.25 433 ASN A C 1
ATOM 3320 O O . ASN A 1 433 ? -15.807 -7.994 11.160 1.00 73.25 433 ASN A O 1
ATOM 3324 N N . GLN A 1 434 ? -14.450 -6.434 12.038 1.00 79.06 434 GLN A N 1
ATOM 3325 C CA . GLN A 1 434 ? -14.708 -6.782 13.433 1.00 79.06 434 GLN A CA 1
ATOM 3326 C C . GLN A 1 434 ? -15.884 -6.008 14.035 1.00 79.06 434 GLN A C 1
ATOM 3328 O O . GLN A 1 434 ? -16.150 -6.188 15.221 1.00 79.06 434 GLN A O 1
ATOM 3333 N N . LYS A 1 435 ? -16.588 -5.179 13.245 1.00 84.25 435 LYS A N 1
ATOM 3334 C CA . LYS A 1 435 ? -17.718 -4.339 13.679 1.00 84.25 435 LYS A CA 1
ATOM 3335 C C . LYS A 1 435 ? -17.389 -3.530 14.941 1.00 84.25 435 LYS A C 1
ATOM 3337 O O . LYS A 1 435 ? -18.178 -3.496 15.879 1.00 84.25 435 LYS A O 1
ATOM 3342 N N . LEU A 1 436 ? -16.191 -2.949 14.989 1.00 90.31 436 LEU A N 1
ATOM 3343 C CA . LEU A 1 436 ? -15.746 -2.135 16.116 1.00 90.31 436 LEU A CA 1
ATOM 3344 C C . LEU A 1 436 ? -16.421 -0.766 16.069 1.00 90.31 436 LEU A C 1
ATOM 3346 O O . LEU A 1 436 ? -16.387 -0.088 15.042 1.00 90.31 436 LEU A O 1
ATOM 3350 N N . ASP A 1 437 ? -17.016 -0.364 17.189 1.00 95.25 437 ASP A N 1
ATOM 3351 C CA . ASP A 1 437 ? -17.701 0.917 17.317 1.00 95.25 437 ASP A CA 1
ATOM 3352 C C . ASP A 1 437 ? -16.881 1.956 18.085 1.00 95.25 437 ASP A C 1
ATOM 3354 O O . ASP A 1 437 ? -17.061 3.145 17.845 1.00 95.25 437 ASP A O 1
ATOM 3358 N N . VAL A 1 438 ? -16.016 1.533 19.013 1.00 97.38 438 VAL A N 1
ATOM 3359 C CA . VAL A 1 438 ? -15.151 2.413 19.817 1.00 97.38 438 VAL A CA 1
ATOM 3360 C C . VAL A 1 438 ? -13.746 1.823 19.864 1.00 97.38 438 VAL A C 1
ATOM 3362 O O . VAL A 1 438 ? -13.571 0.646 20.177 1.00 97.38 438 VAL A O 1
ATOM 3365 N N . ILE A 1 439 ? -12.735 2.622 19.538 1.00 96.44 439 ILE A N 1
ATOM 3366 C CA . ILE A 1 439 ? -11.354 2.159 19.415 1.00 96.44 439 ILE A CA 1
ATOM 3367 C C . ILE A 1 439 ? -10.409 3.151 20.089 1.00 96.44 439 ILE A C 1
ATOM 3369 O O . ILE A 1 439 ? -10.434 4.337 19.778 1.00 96.44 439 ILE A O 1
ATOM 3373 N N . GLY A 1 440 ? -9.549 2.668 20.983 1.00 95.56 440 GLY A N 1
ATOM 3374 C CA . GLY A 1 440 ? -8.373 3.413 21.432 1.00 95.56 440 GLY A CA 1
ATOM 3375 C C . GLY A 1 440 ? -7.199 3.112 20.509 1.00 95.56 440 GLY A C 1
ATOM 3376 O O . GLY A 1 440 ? -6.906 1.946 20.272 1.00 95.56 440 GLY A O 1
ATOM 3377 N N . VAL A 1 441 ? -6.535 4.130 19.979 1.00 93.44 441 VAL A N 1
ATOM 3378 C CA . VAL A 1 441 ? -5.331 3.975 19.160 1.00 93.44 441 VAL A CA 1
ATOM 3379 C C . VAL A 1 441 ? -4.185 4.709 19.841 1.00 93.44 441 VAL A C 1
ATOM 3381 O O . VAL A 1 441 ? -4.309 5.894 20.138 1.00 93.44 441 VAL A O 1
ATOM 3384 N N . GLN A 1 442 ? -3.099 3.997 20.112 1.00 91.06 442 GLN A N 1
ATOM 3385 C CA . GLN A 1 442 ? -1.865 4.518 20.695 1.00 91.06 442 GLN A CA 1
ATOM 3386 C C . GLN A 1 442 ? -0.779 4.615 19.620 1.00 91.06 442 GLN A C 1
ATOM 3388 O O . GLN A 1 442 ? -0.867 3.934 18.599 1.00 91.06 442 GLN A O 1
ATOM 3393 N N . GLU A 1 443 ? 0.227 5.458 19.844 1.00 86.19 443 GLU A N 1
ATOM 3394 C CA . GLU A 1 443 ? 1.402 5.661 18.984 1.00 86.19 443 GLU A CA 1
ATOM 3395 C C . GLU A 1 443 ? 1.125 6.165 17.554 1.00 86.19 443 GLU A C 1
ATOM 3397 O O . GLU A 1 443 ? 2.031 6.229 16.715 1.00 86.19 443 GLU A O 1
ATOM 3402 N N . ALA A 1 444 ? -0.106 6.598 17.269 1.00 85.56 444 ALA A N 1
ATOM 3403 C CA . ALA A 1 444 ? -0.459 7.171 15.974 1.00 85.56 444 ALA A CA 1
ATOM 3404 C C . ALA A 1 444 ? 0.089 8.599 15.823 1.00 85.56 444 ALA A C 1
ATOM 3406 O O . ALA A 1 444 ? 0.002 9.415 16.740 1.00 85.56 444 ALA A O 1
ATOM 3407 N N . SER A 1 445 ? 0.615 8.930 14.640 1.00 83.44 445 SER A N 1
ATOM 3408 C CA . SER A 1 445 ? 0.864 10.328 14.262 1.00 83.44 445 SER A CA 1
ATOM 3409 C C . SER A 1 445 ? -0.402 11.004 13.736 1.00 83.44 445 SER A C 1
ATOM 3411 O O . SER A 1 445 ? -1.351 10.334 13.316 1.00 83.44 445 SER A O 1
ATOM 3413 N N . GLY A 1 446 ? -0.410 12.340 13.689 1.00 81.75 446 GLY A N 1
ATOM 3414 C CA . GLY A 1 446 ? -1.550 13.097 13.165 1.00 81.75 446 GLY A CA 1
ATOM 3415 C C . GLY A 1 446 ? -1.931 12.673 11.744 1.00 81.75 446 GLY A C 1
ATOM 3416 O O . GLY A 1 446 ? -3.101 12.418 11.473 1.00 81.75 446 GLY A O 1
ATOM 3417 N N . GLY A 1 447 ? -0.939 12.455 10.873 1.00 79.62 447 GLY A N 1
ATOM 3418 C CA . GLY A 1 447 ? -1.173 11.961 9.512 1.00 79.62 447 GLY A CA 1
ATOM 3419 C C . GLY A 1 447 ? -1.753 10.540 9.460 1.00 79.62 447 GLY A C 1
ATOM 3420 O O . GLY A 1 447 ? -2.518 10.223 8.553 1.00 79.62 447 GLY A O 1
ATOM 3421 N N . GLN A 1 448 ? -1.445 9.678 10.436 1.00 86.31 448 GLN A N 1
ATOM 3422 C CA . GLN A 1 448 ? -2.089 8.364 10.544 1.00 86.31 448 GLN A CA 1
ATOM 3423 C C . GLN A 1 448 ? -3.537 8.478 11.018 1.00 86.31 448 GLN A C 1
ATOM 3425 O O . GLN A 1 448 ? -4.398 7.78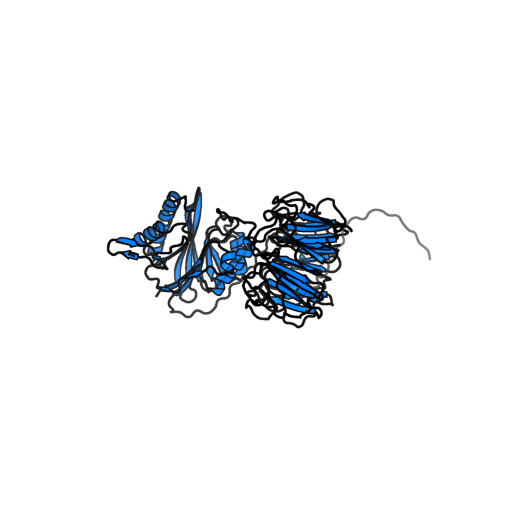0 10.485 1.00 86.31 448 GLN A O 1
ATOM 3430 N N . VAL A 1 449 ? -3.823 9.363 11.979 1.00 88.44 449 VAL A N 1
ATOM 3431 C CA . VAL A 1 449 ? -5.199 9.626 12.426 1.00 88.44 449 VAL A CA 1
ATOM 3432 C C . VAL A 1 449 ? -6.053 10.129 11.263 1.00 88.44 449 VAL A C 1
ATOM 3434 O O . VAL A 1 449 ? -7.148 9.616 11.039 1.00 88.44 449 VAL A O 1
ATOM 3437 N N . GLU A 1 450 ? -5.530 11.048 10.452 1.00 85.62 450 GLU A N 1
ATOM 3438 C CA . GLU A 1 450 ? -6.203 11.517 9.237 1.00 85.62 450 GLU A CA 1
ATOM 3439 C C . GLU A 1 450 ? -6.423 10.405 8.207 1.00 85.62 450 GLU A C 1
ATOM 3441 O O . GLU A 1 450 ? -7.519 10.284 7.655 1.00 85.62 450 GLU A O 1
ATOM 3446 N N . ALA A 1 451 ? -5.413 9.564 7.970 1.00 84.44 451 ALA A N 1
ATOM 3447 C CA . ALA A 1 451 ? -5.519 8.425 7.063 1.00 84.44 451 ALA A CA 1
ATOM 3448 C C . ALA A 1 451 ? -6.606 7.433 7.522 1.00 84.44 451 ALA A C 1
ATOM 3450 O O . ALA A 1 451 ? -7.384 6.949 6.699 1.00 84.44 451 ALA A O 1
ATOM 3451 N N . ILE A 1 452 ? -6.734 7.190 8.834 1.00 88.31 452 ILE A N 1
ATOM 3452 C CA . ILE A 1 452 ? -7.811 6.374 9.425 1.00 88.31 452 ILE A CA 1
ATOM 3453 C C . ILE A 1 452 ? -9.176 7.030 9.208 1.00 88.31 452 ILE A C 1
ATOM 3455 O O . ILE A 1 452 ? -10.112 6.351 8.789 1.00 88.31 452 ILE A O 1
ATOM 3459 N N . LEU A 1 453 ? -9.309 8.336 9.458 1.00 89.00 453 LEU A N 1
ATOM 3460 C CA . LEU A 1 453 ? -10.569 9.062 9.254 1.00 89.00 453 LEU A CA 1
ATOM 3461 C C . LEU A 1 453 ? -11.005 9.039 7.781 1.00 89.00 453 LEU A C 1
ATOM 3463 O O . LEU A 1 453 ? -12.165 8.734 7.497 1.00 89.00 453 LEU A O 1
ATOM 3467 N N . ARG A 1 454 ? -10.076 9.272 6.840 1.00 83.88 454 ARG A N 1
ATOM 3468 C CA . ARG A 1 454 ? -10.320 9.137 5.391 1.00 83.88 454 ARG A CA 1
ATOM 3469 C C . ARG A 1 454 ? -10.709 7.713 5.020 1.00 83.88 454 ARG A C 1
ATOM 3471 O O . ARG A 1 454 ? -11.688 7.497 4.311 1.00 83.88 454 ARG A O 1
ATOM 3478 N N . ALA A 1 455 ? -9.955 6.723 5.495 1.00 83.69 455 ALA A N 1
ATOM 3479 C CA . ALA A 1 455 ? -10.259 5.310 5.291 1.00 83.69 455 ALA A CA 1
ATOM 3480 C C . ALA A 1 455 ? -11.624 4.915 5.866 1.00 83.69 455 ALA A C 1
ATOM 3482 O O . ALA A 1 455 ? -12.276 4.036 5.302 1.00 83.69 455 ALA A O 1
ATOM 3483 N N . GLY A 1 456 ? -12.062 5.580 6.935 1.00 84.31 456 GLY A N 1
ATOM 3484 C CA . GLY A 1 456 ? -13.358 5.405 7.574 1.00 84.31 456 GLY A CA 1
ATOM 3485 C C . GLY A 1 456 ? -14.558 5.826 6.723 1.00 84.31 456 GLY A C 1
ATOM 3486 O O . GLY A 1 456 ? -15.679 5.534 7.128 1.00 84.31 456 GLY A O 1
ATOM 3487 N N . ASP A 1 457 ? -14.344 6.482 5.576 1.00 79.69 457 ASP A N 1
ATOM 3488 C CA . ASP A 1 457 ? -15.385 6.867 4.608 1.00 79.69 457 ASP A CA 1
ATOM 3489 C C . ASP A 1 457 ? -16.548 7.624 5.271 1.00 79.69 457 ASP A C 1
ATOM 3491 O O . ASP A 1 457 ? -17.720 7.267 5.180 1.00 79.69 457 ASP A O 1
ATOM 3495 N N . GLY A 1 458 ? -16.187 8.606 6.103 1.00 82.44 458 GLY A N 1
ATOM 3496 C CA . GLY A 1 458 ? -17.137 9.407 6.870 1.00 82.44 458 GLY A CA 1
ATOM 3497 C C . GLY A 1 458 ? -17.783 8.692 8.061 1.00 82.44 458 GLY A C 1
ATOM 3498 O O . GLY A 1 458 ? -18.500 9.336 8.813 1.00 82.44 458 GLY A O 1
ATOM 3499 N N . ARG A 1 459 ? -17.528 7.405 8.315 1.00 85.75 459 ARG A N 1
ATOM 3500 C CA . ARG A 1 459 ? -18.156 6.663 9.430 1.00 85.75 459 ARG A CA 1
ATOM 3501 C C . ARG A 1 459 ? -17.441 6.823 10.766 1.00 85.75 459 ARG A C 1
ATOM 3503 O O . ARG A 1 459 ? -18.013 6.479 11.795 1.00 85.75 459 ARG A O 1
ATOM 3510 N N . LEU A 1 460 ? -16.209 7.322 10.770 1.00 92.38 460 LEU A N 1
ATOM 3511 C CA . LEU A 1 460 ? -15.401 7.478 11.978 1.00 92.38 460 LEU A CA 1
ATOM 3512 C C . LEU A 1 460 ? -15.250 8.952 12.357 1.00 92.38 460 LEU A C 1
ATOM 3514 O O . LEU A 1 460 ? -15.130 9.819 11.494 1.00 92.38 460 LEU A O 1
ATOM 3518 N N . ALA A 1 461 ? -15.229 9.218 13.658 1.00 93.62 461 ALA A N 1
ATOM 3519 C CA . ALA A 1 461 ? -14.751 10.467 14.242 1.00 93.62 461 ALA A CA 1
ATOM 3520 C C . ALA A 1 461 ? -13.648 10.153 15.258 1.00 93.62 461 ALA A C 1
ATOM 3522 O O . ALA A 1 461 ? -13.577 9.019 15.740 1.00 93.62 461 ALA A O 1
ATOM 3523 N N . SER A 1 462 ? -12.799 11.137 15.569 1.00 94.81 462 SER A N 1
ATOM 3524 C CA . SER A 1 462 ? -11.699 10.964 16.517 1.00 94.81 462 SER A CA 1
ATOM 3525 C C . SER A 1 462 ? -11.593 12.080 17.555 1.00 94.81 462 SER A C 1
ATOM 3527 O O . SER A 1 462 ? -12.158 13.169 17.407 1.00 94.81 462 SER A O 1
ATOM 3529 N N . PHE A 1 463 ? -10.863 11.794 18.633 1.00 94.75 463 PHE A N 1
ATOM 3530 C CA . PHE A 1 463 ? -10.384 12.784 19.586 1.00 94.75 463 PHE A CA 1
ATOM 3531 C C . PHE A 1 463 ? -9.077 12.315 20.269 1.00 94.75 463 PHE A C 1
ATOM 3533 O O . PHE A 1 463 ? -9.089 11.234 20.865 1.00 94.75 463 PHE A O 1
ATOM 3540 N N . PRO A 1 464 ? -7.986 13.107 20.254 1.00 91.50 464 PRO A N 1
ATOM 3541 C CA . PRO A 1 464 ? -7.875 14.439 19.654 1.00 91.50 464 PRO A CA 1
ATOM 3542 C C . PRO A 1 464 ? -8.054 14.438 18.132 1.00 91.50 464 PRO A C 1
ATOM 3544 O O . PRO A 1 464 ? -7.856 13.426 17.459 1.00 91.50 464 PRO A O 1
ATOM 3547 N N . ASP A 1 465 ? -8.528 15.564 17.605 1.00 83.75 465 ASP A N 1
ATOM 3548 C CA . ASP A 1 465 ? -8.631 15.766 16.162 1.00 83.75 465 ASP A CA 1
ATOM 3549 C C . ASP A 1 465 ? -7.270 16.281 15.661 1.00 83.75 465 ASP A C 1
ATOM 3551 O O . ASP A 1 465 ? -6.838 17.339 16.130 1.00 83.75 465 ASP A O 1
ATOM 3555 N N . PRO A 1 466 ? -6.584 15.577 14.740 1.00 79.75 466 PRO A N 1
ATOM 3556 C CA . PRO A 1 466 ? -5.277 15.987 14.224 1.00 79.75 466 PRO A CA 1
ATOM 3557 C C . PRO A 1 466 ? -5.299 17.382 13.592 1.00 79.75 466 PRO A C 1
ATOM 3559 O O . PRO A 1 466 ? -4.278 18.063 13.589 1.00 79.75 466 PRO A O 1
ATOM 3562 N N . ALA A 1 467 ? -6.452 17.827 13.089 1.00 69.12 467 ALA A N 1
ATOM 3563 C CA . ALA A 1 467 ? -6.624 19.147 12.501 1.00 69.12 467 ALA A CA 1
ATOM 3564 C C . ALA A 1 467 ? -6.618 20.283 13.532 1.00 69.12 467 ALA A C 1
ATOM 3566 O O . ALA A 1 467 ? -6.345 21.429 13.177 1.00 69.12 467 ALA A O 1
ATOM 3567 N N . VAL A 1 468 ? -6.982 19.976 14.777 1.00 71.88 468 VAL A N 1
ATOM 3568 C CA . VAL A 1 468 ? -7.049 20.937 15.885 1.00 71.88 468 VAL A CA 1
ATOM 3569 C C . VAL A 1 468 ? -5.791 20.842 16.733 1.00 71.88 468 VAL A C 1
ATOM 3571 O O . VAL A 1 468 ? -5.293 21.854 17.216 1.00 71.88 468 VAL A O 1
ATOM 3574 N N . ASP A 1 469 ? -5.280 19.625 16.909 1.00 68.25 469 ASP A N 1
ATOM 3575 C CA . ASP A 1 469 ? -4.195 19.356 17.832 1.00 68.25 469 ASP A CA 1
ATOM 3576 C C . ASP A 1 469 ? -3.233 18.264 17.321 1.00 68.25 469 ASP A C 1
ATOM 3578 O O . ASP A 1 469 ? -3.213 17.136 17.828 1.00 68.25 469 ASP A O 1
ATOM 3582 N N . PRO A 1 470 ? -2.418 18.574 16.294 1.00 64.31 470 PRO A N 1
ATOM 3583 C CA . PRO A 1 470 ? -1.595 17.582 15.604 1.00 64.31 470 PRO A CA 1
ATOM 3584 C C . PRO A 1 470 ? -0.520 16.957 16.505 1.00 64.31 470 PRO A C 1
ATOM 3586 O O . PRO A 1 470 ? -0.130 15.810 16.282 1.00 64.31 470 PRO A O 1
ATOM 3589 N N . GLN A 1 471 ? -0.064 17.674 17.540 1.00 63.97 471 GLN A N 1
ATOM 3590 C CA . GLN A 1 471 ? 1.010 17.237 18.443 1.00 63.97 471 GLN A CA 1
ATOM 3591 C C . GLN A 1 471 ? 0.542 16.258 19.529 1.00 63.97 471 GLN A C 1
ATOM 3593 O O . GLN A 1 471 ? 1.366 15.598 20.162 1.00 63.97 471 GLN A O 1
ATOM 3598 N N . HIS A 1 472 ? -0.768 16.140 19.744 1.00 73.69 472 HIS A N 1
ATOM 3599 C CA . HIS A 1 472 ? -1.344 15.374 20.849 1.00 73.69 472 HIS A CA 1
ATOM 3600 C C . HIS A 1 472 ? -2.111 14.120 20.394 1.00 73.69 472 HIS A C 1
ATOM 3602 O O . HIS A 1 472 ? -2.838 13.515 21.177 1.00 73.69 472 HIS A O 1
ATOM 3608 N N . THR A 1 473 ? -1.911 13.694 19.146 1.00 79.81 473 THR A N 1
ATOM 3609 C CA . THR A 1 473 ? -2.587 12.542 18.511 1.00 79.81 473 THR A CA 1
ATOM 3610 C C . THR A 1 473 ? -2.022 11.172 18.892 1.00 79.81 473 THR A C 1
ATOM 3612 O O . THR A 1 473 ? -2.608 10.148 18.542 1.00 79.81 473 THR A O 1
ATOM 3615 N N . GLU A 1 474 ? -0.933 11.152 19.663 1.00 85.44 474 GLU A N 1
ATOM 3616 C CA . GLU A 1 474 ? -0.236 9.941 20.103 1.00 85.44 474 GLU A CA 1
ATOM 3617 C C . GLU A 1 474 ? -1.190 8.928 20.763 1.00 85.44 474 GLU A C 1
ATOM 3619 O O . GLU A 1 474 ? -1.161 7.756 20.417 1.00 85.44 474 GLU A O 1
ATOM 3624 N N . SER A 1 475 ? -2.113 9.375 21.620 1.00 90.88 475 SER A N 1
ATOM 3625 C CA . SER A 1 475 ? -3.246 8.556 22.071 1.00 90.88 475 SER A CA 1
ATOM 3626 C C . SER A 1 475 ? -4.543 9.184 21.580 1.00 90.88 475 SER A C 1
ATOM 3628 O O . SER A 1 475 ? -4.857 10.318 21.941 1.00 90.88 475 SER A O 1
ATOM 3630 N N . THR A 1 476 ? -5.306 8.447 20.777 1.00 94.19 476 THR A N 1
ATOM 3631 C CA . THR A 1 476 ? -6.519 8.924 20.108 1.00 94.19 476 THR A CA 1
ATOM 3632 C C . THR A 1 476 ? -7.664 7.932 20.287 1.00 94.19 476 THR A C 1
ATOM 3634 O O . THR A 1 476 ? -7.514 6.730 20.089 1.00 94.19 476 THR A O 1
ATOM 3637 N N . LEU A 1 477 ? -8.847 8.434 20.634 1.00 96.75 477 LEU A N 1
ATOM 3638 C CA . LEU A 1 477 ? -10.096 7.680 20.580 1.00 96.75 477 LEU A CA 1
ATOM 3639 C C . LEU A 1 477 ? -10.738 7.845 19.211 1.00 96.75 477 LEU A C 1
ATOM 3641 O O . LEU A 1 477 ? -10.877 8.968 18.742 1.00 96.75 477 LEU A O 1
ATOM 3645 N N . PHE A 1 478 ? -11.199 6.746 18.626 1.00 96.69 478 PHE A N 1
ATOM 3646 C CA . PHE A 1 478 ? -12.071 6.722 17.460 1.00 96.69 478 PHE A CA 1
ATOM 3647 C C . PHE A 1 478 ? -13.416 6.115 17.828 1.00 96.69 478 PHE A C 1
ATOM 3649 O O . PHE A 1 478 ? -13.494 5.201 18.652 1.00 96.69 478 PHE A O 1
ATOM 3656 N N . TRP A 1 479 ? -14.478 6.578 17.181 1.00 96.81 479 TRP A N 1
ATOM 3657 C CA . TRP A 1 479 ? -15.786 5.949 17.295 1.00 96.81 479 TRP A CA 1
ATOM 3658 C C . TRP A 1 479 ? -16.569 6.004 15.989 1.00 96.81 479 TRP A C 1
ATOM 3660 O O . TRP A 1 479 ? -16.350 6.871 15.141 1.00 96.81 479 TRP A O 1
ATOM 3670 N N . ASN A 1 480 ? -17.514 5.078 15.848 1.00 94.00 480 ASN A N 1
ATOM 3671 C CA . ASN A 1 480 ? -18.487 5.069 14.770 1.00 94.00 480 ASN A CA 1
ATOM 3672 C C . ASN A 1 480 ? -19.458 6.250 14.940 1.00 94.00 480 ASN A C 1
ATOM 3674 O O . ASN A 1 480 ? -20.395 6.190 15.742 1.00 94.00 480 ASN A O 1
ATOM 3678 N N . LYS A 1 481 ? -19.244 7.333 14.188 1.00 92.88 481 LYS A N 1
ATOM 3679 C CA . LYS A 1 481 ? -19.997 8.589 14.326 1.00 92.88 481 LYS A CA 1
ATOM 3680 C C . LYS A 1 481 ? -21.450 8.483 13.851 1.00 92.88 481 LYS A C 1
ATOM 3682 O O . LYS A 1 481 ? -22.291 9.291 14.252 1.00 92.88 481 LYS A O 1
ATOM 3687 N N . THR A 1 482 ? -21.762 7.474 13.027 1.00 88.00 482 THR A N 1
ATOM 3688 C CA . THR A 1 482 ? -23.145 7.192 12.601 1.00 88.00 482 THR A CA 1
ATOM 3689 C C . THR A 1 482 ? -23.974 6.619 13.746 1.00 88.00 482 THR A C 1
ATOM 3691 O O . THR A 1 482 ? -25.198 6.657 13.702 1.00 88.00 482 THR A O 1
ATOM 3694 N N . ARG A 1 483 ? -23.308 6.083 14.773 1.00 89.81 483 ARG A N 1
ATOM 3695 C CA . ARG A 1 483 ? -23.933 5.478 15.944 1.00 89.81 483 ARG A CA 1
ATOM 3696 C C . ARG A 1 483 ? -23.802 6.345 17.189 1.00 89.81 483 ARG A C 1
ATOM 3698 O O . ARG A 1 483 ? -24.768 6.481 17.932 1.00 89.81 483 ARG A O 1
ATOM 3705 N N . PHE A 1 484 ? -22.622 6.907 17.420 1.00 95.00 484 PHE A N 1
ATOM 3706 C CA . PHE A 1 484 ? -22.313 7.672 18.619 1.00 95.00 484 PHE A CA 1
ATOM 3707 C C . PHE A 1 484 ? -22.048 9.137 18.293 1.00 95.00 484 PHE A C 1
ATOM 3709 O O . PHE A 1 484 ? -21.293 9.460 17.375 1.00 95.00 484 PHE A O 1
ATOM 3716 N N . GLU A 1 485 ? -22.617 10.028 19.097 1.00 95.00 485 GLU A N 1
ATOM 3717 C CA . GLU A 1 485 ? -22.213 11.431 19.141 1.00 95.00 485 GLU A CA 1
ATOM 3718 C C . GLU A 1 485 ? -21.344 11.709 20.362 1.00 95.00 485 GLU A C 1
ATOM 3720 O O . GLU A 1 485 ? -21.557 11.151 21.438 1.00 95.00 485 GLU A O 1
ATOM 3725 N N . ALA A 1 486 ? -20.350 12.580 20.202 1.00 96.56 486 ALA A N 1
ATOM 3726 C CA . ALA A 1 486 ? -19.523 13.020 21.315 1.00 96.56 486 ALA A CA 1
ATOM 3727 C C . ALA A 1 486 ? -20.177 14.215 22.009 1.00 96.56 486 ALA A C 1
ATOM 3729 O O . ALA A 1 486 ? -20.230 15.306 21.449 1.00 96.56 486 ALA A O 1
ATOM 3730 N N . VAL A 1 487 ? -20.622 14.009 23.248 1.00 97.19 487 VAL A N 1
ATOM 3731 C CA . VAL A 1 487 ? -21.245 15.041 24.092 1.00 97.19 487 VAL A CA 1
ATOM 3732 C C . VAL A 1 487 ? -20.187 15.890 24.793 1.00 97.19 487 VAL A C 1
ATOM 3734 O O . VAL A 1 487 ? -20.382 17.078 25.032 1.00 97.19 487 VAL A O 1
ATOM 3737 N N . LYS A 1 488 ? -19.050 15.287 25.157 1.00 97.12 488 LYS A N 1
ATOM 3738 C CA . LYS A 1 488 ? -17.947 15.979 25.834 1.00 97.12 488 LYS A CA 1
ATOM 3739 C C . LYS A 1 488 ? -16.623 15.340 25.449 1.00 97.12 488 LYS A C 1
ATOM 3741 O O . LYS A 1 488 ? -16.513 14.120 25.475 1.00 97.12 488 LYS A O 1
ATOM 3746 N N . LYS A 1 489 ? -15.625 16.156 25.112 1.00 95.56 489 LYS A N 1
ATOM 3747 C CA . LYS A 1 489 ? -14.274 15.716 24.735 1.00 95.56 489 LYS A CA 1
ATOM 3748 C C . LYS A 1 489 ? -13.272 16.454 25.612 1.00 95.56 489 LYS A C 1
ATOM 3750 O O . LYS A 1 489 ? -13.302 17.683 25.655 1.00 95.56 489 LYS A O 1
ATOM 3755 N N . LYS A 1 490 ? -12.446 15.730 26.362 1.00 95.31 490 LYS A N 1
ATOM 3756 C CA . LYS A 1 490 ? -11.455 16.313 27.274 1.00 95.31 490 LYS A CA 1
ATOM 3757 C C . LYS A 1 490 ? -10.210 15.438 27.344 1.00 95.31 490 LYS A C 1
ATOM 3759 O O . LYS A 1 490 ? -10.230 14.276 26.955 1.00 95.31 490 LYS A O 1
ATOM 3764 N N . VAL A 1 491 ? -9.126 16.005 27.855 1.00 94.50 491 VAL A N 1
ATOM 3765 C CA . VAL A 1 491 ? -7.876 15.286 28.102 1.00 94.50 491 VAL A CA 1
ATOM 3766 C C . VAL A 1 491 ? -7.510 15.373 29.576 1.00 94.50 491 VAL A C 1
ATOM 3768 O O . VAL A 1 491 ? -7.793 16.380 30.225 1.00 94.50 491 VAL A O 1
ATOM 3771 N N . ILE A 1 492 ? -6.872 14.330 30.100 1.00 95.00 492 ILE A N 1
ATOM 3772 C CA . ILE A 1 492 ? -6.020 14.458 31.288 1.00 95.00 492 ILE A CA 1
ATOM 3773 C C . ILE A 1 492 ? -4.561 14.479 30.858 1.00 95.00 492 ILE A C 1
ATOM 3775 O O . ILE A 1 492 ? -4.232 13.928 29.812 1.00 95.00 492 ILE A O 1
ATOM 3779 N N . ARG A 1 493 ? -3.680 15.077 31.655 1.00 92.56 493 ARG A N 1
ATOM 3780 C CA . ARG A 1 493 ? -2.234 15.006 31.432 1.00 92.56 493 ARG A CA 1
ATOM 3781 C C . ARG A 1 493 ? -1.640 13.934 32.331 1.00 92.56 493 ARG A C 1
ATOM 3783 O O . ARG A 1 493 ? -1.981 13.846 33.504 1.00 92.56 493 ARG A O 1
ATOM 3790 N N . THR A 1 494 ? -0.797 13.080 31.761 1.00 91.50 494 THR A N 1
ATOM 3791 C CA . THR A 1 494 ? -0.131 12.006 32.506 1.00 91.50 494 THR A CA 1
ATOM 3792 C C . THR A 1 494 ? 1.338 11.935 32.141 1.00 91.50 494 THR A C 1
ATOM 3794 O O . THR A 1 494 ? 1.703 12.128 30.980 1.00 91.50 494 THR A O 1
ATOM 3797 N N . MET A 1 495 ? 2.176 11.623 33.129 1.00 88.69 495 MET A N 1
ATOM 3798 C CA . MET A 1 495 ? 3.616 11.497 32.936 1.00 88.69 495 MET A CA 1
ATOM 3799 C C . MET A 1 495 ? 3.965 10.350 31.975 1.00 88.69 495 MET A C 1
ATOM 3801 O O . MET A 1 495 ? 3.626 9.193 32.223 1.00 88.69 495 MET A O 1
ATOM 3805 N N . PHE A 1 496 ? 4.707 10.661 30.915 1.00 84.06 496 PHE A N 1
ATOM 3806 C CA . PHE A 1 496 ? 5.173 9.726 29.899 1.00 84.06 496 PHE A CA 1
ATOM 3807 C C . PHE A 1 496 ? 6.662 9.960 29.612 1.00 84.06 496 PHE A C 1
ATOM 3809 O O . PHE A 1 496 ? 7.058 10.951 28.997 1.00 84.06 496 PHE A O 1
ATOM 3816 N N . ILE A 1 497 ? 7.495 9.024 30.077 1.00 83.81 497 ILE A N 1
ATOM 3817 C CA . ILE A 1 497 ? 8.964 9.082 30.011 1.00 83.81 497 ILE A CA 1
ATOM 3818 C C . ILE A 1 497 ? 9.508 10.332 30.731 1.00 83.81 497 ILE A C 1
ATOM 3820 O O . ILE A 1 497 ? 9.743 10.290 31.943 1.00 83.81 497 ILE A O 1
ATOM 3824 N N . SER A 1 498 ? 9.677 11.443 30.014 1.00 81.75 498 SER A N 1
ATOM 3825 C CA . SER A 1 498 ? 10.259 12.699 30.501 1.00 81.75 498 SER A CA 1
ATOM 3826 C C . SER A 1 498 ? 9.297 13.889 30.474 1.00 81.75 498 SER A C 1
ATOM 3828 O O . SER A 1 498 ? 9.661 14.953 30.964 1.00 81.75 498 SER A O 1
ATOM 3830 N N . ARG A 1 499 ? 8.079 13.736 29.939 1.00 86.88 499 ARG A N 1
ATOM 3831 C CA . ARG A 1 499 ? 7.110 14.832 29.771 1.00 86.88 499 ARG A CA 1
ATOM 3832 C C . ARG A 1 499 ? 5.686 14.387 30.058 1.00 86.88 499 ARG A C 1
ATOM 3834 O O . ARG A 1 499 ? 5.387 13.198 30.035 1.00 86.88 499 ARG A O 1
ATOM 3841 N N . GLU A 1 500 ? 4.789 15.337 30.276 1.00 88.56 500 GLU A N 1
ATOM 3842 C CA . GLU A 1 500 ? 3.363 15.041 30.369 1.00 88.56 500 GLU A CA 1
ATOM 3843 C C . GLU A 1 500 ? 2.706 15.044 28.992 1.00 88.56 500 GLU A C 1
ATOM 3845 O O . GLU A 1 500 ? 2.784 16.028 28.254 1.00 88.56 500 GLU A O 1
ATOM 3850 N N . LEU A 1 501 ? 2.023 13.948 28.667 1.00 88.31 501 LEU A N 1
ATOM 3851 C CA . LEU A 1 501 ? 1.244 13.814 27.442 1.00 88.31 501 LEU A CA 1
ATOM 3852 C C . LEU A 1 501 ? -0.252 13.751 27.762 1.00 88.31 501 LEU A C 1
ATOM 3854 O O . LEU A 1 501 ? -0.637 13.208 28.807 1.00 88.31 501 LEU A O 1
ATOM 3858 N N . PRO A 1 502 ? -1.109 14.287 26.879 1.00 91.69 502 PRO A N 1
ATOM 3859 C CA . PRO A 1 502 ? -2.543 14.178 27.046 1.00 91.69 502 PRO A CA 1
ATOM 3860 C C . PRO A 1 502 ? -3.037 12.750 26.800 1.00 91.69 502 PRO A C 1
ATOM 3862 O O . PRO A 1 502 ? -2.519 12.001 25.966 1.00 91.69 502 PRO A O 1
ATOM 3865 N N . ARG A 1 503 ? -4.085 12.385 27.534 1.00 94.19 503 ARG A N 1
ATOM 3866 C CA . ARG A 1 503 ? -4.832 11.137 27.403 1.00 94.19 503 ARG A CA 1
ATOM 3867 C C . ARG A 1 503 ? -6.305 11.483 27.216 1.00 94.19 503 ARG A C 1
ATOM 3869 O O . ARG A 1 503 ? -6.895 12.077 28.128 1.00 94.19 503 ARG A O 1
ATOM 3876 N N . PRO A 1 504 ? -6.886 11.199 26.039 1.00 95.88 504 PRO A N 1
ATOM 3877 C CA . PRO A 1 504 ? -8.247 11.602 25.747 1.00 95.88 504 PRO A CA 1
ATOM 3878 C C . PRO A 1 504 ? -9.248 10.769 26.536 1.00 95.88 504 PRO A C 1
ATOM 3880 O O . PRO A 1 504 ? -9.103 9.555 26.699 1.00 95.88 504 PRO A O 1
ATOM 3883 N N . TYR A 1 505 ? -10.314 11.436 26.955 1.00 97.75 505 TYR A N 1
ATOM 3884 C CA . TYR A 1 505 ? -11.541 10.804 27.393 1.00 97.75 505 TYR A CA 1
ATOM 3885 C C . TYR A 1 505 ? -12.748 11.535 26.802 1.00 97.75 505 TYR A C 1
ATOM 3887 O O . TYR A 1 505 ? -12.787 12.766 26.691 1.00 97.75 505 TYR A O 1
ATOM 3895 N N . VAL A 1 506 ? -13.735 10.758 26.371 1.00 98.12 506 VAL A N 1
ATOM 3896 C CA . VAL A 1 506 ? -14.897 11.243 25.629 1.00 98.12 506 VAL A CA 1
ATOM 3897 C C . VAL A 1 506 ? -16.162 10.688 26.266 1.00 98.12 506 VAL A C 1
ATOM 3899 O O . VAL A 1 506 ? -16.235 9.498 26.571 1.00 98.12 506 VAL A O 1
ATOM 3902 N N . LYS A 1 507 ? -17.165 11.551 26.452 1.00 98.44 507 LYS A N 1
ATOM 3903 C CA . LYS A 1 507 ? -18.537 11.127 26.727 1.00 98.44 507 LYS A CA 1
ATOM 3904 C C . LYS A 1 507 ? -19.236 10.898 25.402 1.00 98.44 507 LYS A C 1
ATOM 3906 O O . LYS A 1 507 ? -19.425 11.853 24.643 1.00 98.44 507 LYS A O 1
ATOM 3911 N N . LEU A 1 508 ? -19.608 9.656 25.136 1.00 98.00 508 LEU A N 1
ATOM 3912 C CA . LEU A 1 508 ? -20.350 9.267 23.948 1.00 98.00 508 LEU A CA 1
ATOM 3913 C C . LEU A 1 508 ? -21.813 9.040 24.311 1.00 98.00 508 LEU A C 1
ATOM 3915 O O . LEU A 1 508 ? -22.113 8.470 25.359 1.00 98.00 508 LEU A O 1
ATOM 3919 N N . ARG A 1 509 ? -22.710 9.476 23.430 1.00 95.88 509 ARG A N 1
ATOM 3920 C CA . ARG A 1 509 ? -24.139 9.182 23.489 1.00 95.88 509 ARG A CA 1
ATOM 3921 C C . ARG A 1 509 ? -24.521 8.325 22.297 1.00 95.88 509 ARG A C 1
ATOM 3923 O O . ARG A 1 509 ? -24.232 8.676 21.153 1.00 95.88 509 ARG A O 1
ATOM 3930 N N . ASP A 1 510 ? -25.160 7.197 22.566 1.00 92.75 510 ASP A N 1
ATOM 3931 C CA . ASP A 1 510 ? -25.748 6.350 21.535 1.00 92.75 510 ASP A CA 1
ATOM 3932 C C . ASP A 1 510 ? -26.955 7.060 20.921 1.00 92.75 510 ASP A C 1
ATOM 3934 O O . ASP A 1 51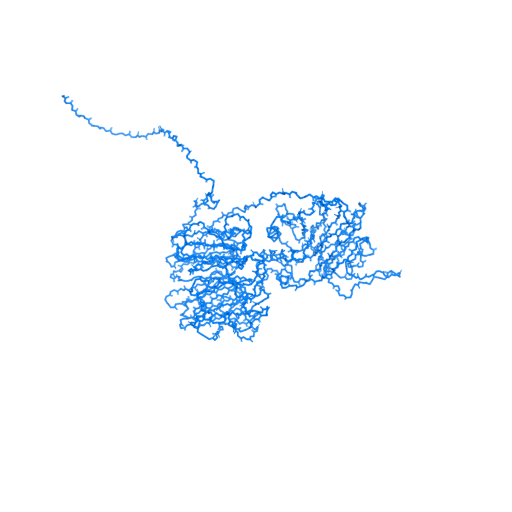0 ? -27.915 7.391 21.616 1.00 92.75 510 ASP A O 1
ATOM 3938 N N . ARG A 1 511 ? -26.911 7.302 19.611 1.00 90.94 511 ARG A N 1
ATOM 3939 C CA . ARG A 1 511 ? -27.950 8.055 18.900 1.00 90.94 511 ARG A CA 1
ATOM 3940 C C . ARG A 1 511 ? -29.308 7.347 18.913 1.00 90.94 511 ARG A C 1
ATOM 3942 O O . ARG A 1 511 ? -30.330 8.015 18.819 1.00 90.94 511 ARG A O 1
ATOM 3949 N N . ALA A 1 512 ? -29.332 6.017 19.025 1.00 84.00 512 ALA A N 1
ATOM 3950 C CA . ALA A 1 512 ? -30.572 5.242 19.007 1.00 84.00 512 ALA A CA 1
ATOM 3951 C C . ALA A 1 512 ? -31.251 5.195 20.383 1.00 84.00 512 ALA A C 1
ATOM 3953 O O . ALA A 1 512 ? -32.464 5.366 20.489 1.00 84.00 512 ALA A O 1
ATOM 3954 N N . THR A 1 513 ? -30.471 4.967 21.439 1.00 86.31 513 THR A N 1
ATOM 3955 C CA . THR A 1 513 ? -30.989 4.746 22.798 1.00 86.31 513 THR A CA 1
ATOM 3956 C C . THR A 1 513 ? -30.928 5.988 23.684 1.00 86.31 513 THR A C 1
ATOM 3958 O O . THR A 1 513 ? -31.587 6.018 24.720 1.00 86.31 513 THR A O 1
ATOM 3961 N N . GLY A 1 514 ? -30.137 7.001 23.318 1.00 89.38 514 GLY A N 1
ATOM 3962 C CA . GLY A 1 514 ? -29.857 8.177 24.146 1.00 89.38 514 GLY A CA 1
ATOM 3963 C C . GLY A 1 514 ? -28.955 7.893 25.352 1.00 89.38 514 GLY A C 1
ATOM 3964 O O . GLY A 1 514 ? -28.632 8.817 26.095 1.00 89.38 514 GLY A O 1
ATOM 3965 N N . ARG A 1 515 ? -28.531 6.638 25.556 1.00 90.88 515 ARG A N 1
ATOM 3966 C CA . ARG A 1 515 ? -27.670 6.240 26.674 1.00 90.88 515 ARG A CA 1
ATOM 3967 C C . ARG A 1 515 ? -26.269 6.813 26.498 1.00 90.88 515 ARG A C 1
ATOM 3969 O O . ARG A 1 515 ? -25.718 6.808 25.396 1.00 90.88 515 ARG A O 1
ATOM 3976 N N . GLU A 1 516 ? -25.691 7.273 27.601 1.00 95.31 516 GLU A N 1
ATOM 3977 C CA . GLU A 1 516 ? -24.364 7.884 27.635 1.00 95.31 516 GLU A CA 1
ATOM 3978 C C . GLU A 1 516 ? -23.358 7.002 28.372 1.00 95.31 516 GLU A C 1
ATOM 3980 O O . GLU A 1 516 ? -23.710 6.269 29.295 1.00 95.31 516 GLU A O 1
ATOM 3985 N N . PHE A 1 517 ? -22.092 7.094 27.977 1.00 97.44 517 PHE A N 1
ATOM 3986 C CA . PHE A 1 517 ? -20.976 6.467 28.676 1.00 97.44 517 PHE A CA 1
ATOM 3987 C C . PHE A 1 517 ? -19.683 7.245 28.445 1.00 97.44 517 PHE A C 1
ATOM 3989 O O . PHE A 1 517 ? -19.538 7.985 27.468 1.00 97.44 517 PHE A O 1
ATOM 3996 N N . TRP A 1 518 ? -18.723 7.050 29.339 1.00 98.38 518 TRP A N 1
ATOM 3997 C CA . TRP A 1 518 ? -17.371 7.572 29.214 1.00 98.38 518 TRP A CA 1
ATOM 3998 C C . TRP A 1 518 ? -16.435 6.516 28.650 1.00 98.38 518 TRP A C 1
ATOM 4000 O O . TRP A 1 518 ? -16.486 5.353 29.042 1.00 98.38 518 TRP A O 1
ATOM 4010 N N . VAL A 1 519 ? -15.528 6.926 27.773 1.00 98.31 519 VAL A N 1
ATOM 4011 C CA . VAL A 1 519 ? -14.402 6.099 27.338 1.00 98.31 519 VAL A CA 1
ATOM 4012 C C . VAL A 1 519 ? -13.112 6.902 27.399 1.00 98.31 519 VAL A C 1
ATOM 4014 O O . VAL A 1 519 ? -13.102 8.083 27.062 1.00 98.31 519 VAL A O 1
ATOM 4017 N N . MET A 1 520 ? -12.030 6.266 27.833 1.00 98.06 520 MET A N 1
ATOM 4018 C CA . MET A 1 520 ? -10.708 6.862 27.999 1.00 98.06 520 MET A CA 1
ATOM 4019 C C . MET A 1 520 ? -9.646 5.974 27.346 1.00 98.06 520 MET A C 1
ATOM 4021 O O . MET A 1 520 ? -9.619 4.772 27.617 1.00 98.06 520 MET A O 1
ATOM 4025 N N . ALA A 1 521 ? -8.788 6.557 26.498 1.00 96.25 521 ALA A N 1
ATOM 4026 C CA . ALA A 1 521 ? -7.694 5.844 25.828 1.00 96.25 521 ALA A CA 1
ATOM 4027 C C . ALA A 1 521 ? -6.327 6.202 26.414 1.00 96.25 521 ALA A C 1
ATOM 4029 O O . ALA A 1 521 ? -5.943 7.375 26.500 1.00 96.25 521 ALA A O 1
ATOM 4030 N N . ILE A 1 522 ? -5.571 5.171 26.781 1.00 95.19 522 ILE A N 1
ATOM 4031 C CA . ILE A 1 522 ? -4.305 5.287 27.500 1.00 95.19 522 ILE A CA 1
ATOM 4032 C C . ILE A 1 522 ? -3.135 4.808 26.668 1.00 95.19 522 ILE A C 1
ATOM 4034 O O . ILE A 1 522 ? -3.215 3.786 25.999 1.00 95.19 522 ILE A O 1
ATOM 4038 N N . HIS A 1 523 ? -2.027 5.528 26.814 1.00 92.69 523 HIS A N 1
ATOM 4039 C CA . HIS A 1 523 ? -0.708 5.003 26.526 1.00 92.69 523 HIS A CA 1
ATOM 4040 C C . HIS A 1 523 ? 0.232 5.315 27.698 1.00 92.69 523 HIS A C 1
ATOM 4042 O O . HIS A 1 523 ? 0.434 6.478 28.062 1.00 92.69 523 HIS A O 1
ATOM 4048 N N . ASN A 1 524 ? 0.783 4.287 28.336 1.00 92.69 524 ASN A N 1
ATOM 4049 C CA . ASN A 1 524 ? 1.713 4.429 29.458 1.00 92.69 524 ASN A CA 1
ATOM 4050 C C . ASN A 1 524 ? 3.158 4.166 29.035 1.00 92.69 524 ASN A C 1
ATOM 4052 O O . ASN A 1 524 ? 3.408 3.459 28.071 1.00 92.69 524 ASN A O 1
ATOM 4056 N N . ALA A 1 525 ? 4.115 4.717 29.785 1.00 86.81 525 ALA A N 1
ATOM 4057 C CA . ALA A 1 525 ? 5.539 4.557 29.487 1.00 86.81 525 ALA A CA 1
ATOM 4058 C C . ALA A 1 525 ? 5.987 3.081 29.486 1.00 86.81 525 ALA A C 1
ATOM 4060 O O . ALA A 1 525 ? 5.495 2.289 30.294 1.00 86.81 525 ALA A O 1
ATOM 4061 N N . GLY A 1 526 ? 6.965 2.759 28.633 1.00 83.19 526 GLY A N 1
ATOM 4062 C CA . GLY A 1 526 ? 7.517 1.414 28.427 1.00 83.19 526 GLY A CA 1
ATOM 4063 C C . GLY A 1 526 ? 8.006 0.708 29.696 1.00 83.19 526 GLY A C 1
ATOM 4064 O O . GLY A 1 526 ? 8.149 1.318 30.757 1.00 83.19 526 GLY A O 1
ATOM 4065 N N . TRP A 1 527 ? 8.216 -0.608 29.593 1.00 72.69 527 TRP A N 1
ATOM 4066 C CA . TRP A 1 527 ? 8.374 -1.551 30.714 1.00 72.69 527 TRP A CA 1
ATOM 4067 C C . TRP A 1 527 ? 9.444 -1.166 31.755 1.00 72.69 527 TRP A C 1
ATOM 4069 O O . TRP A 1 527 ? 9.213 -1.364 32.952 1.00 72.69 527 TRP A O 1
ATOM 4079 N N . ASP A 1 528 ? 10.530 -0.518 31.347 1.00 80.75 528 ASP A N 1
ATOM 4080 C CA . ASP A 1 528 ? 11.650 -0.044 32.173 1.00 80.75 528 ASP A CA 1
ATOM 4081 C C . ASP A 1 528 ? 11.314 1.182 33.054 1.00 80.75 528 ASP A C 1
ATOM 4083 O O . ASP A 1 528 ? 12.026 1.493 34.007 1.00 80.75 528 ASP A O 1
ATOM 4087 N N . MET A 1 529 ? 10.174 1.841 32.824 1.00 85.75 529 MET A N 1
ATOM 4088 C CA . MET A 1 529 ? 9.791 3.102 33.478 1.00 85.75 529 MET A CA 1
ATOM 4089 C C . MET A 1 529 ? 8.705 2.949 34.564 1.00 85.75 529 MET A C 1
ATOM 4091 O O . MET A 1 529 ? 7.763 3.747 34.647 1.00 85.75 529 MET A O 1
ATOM 4095 N N . GLN A 1 530 ? 8.823 1.952 35.454 1.00 87.75 530 GLN A N 1
ATOM 4096 C CA . GLN A 1 530 ? 7.783 1.621 36.453 1.00 87.75 530 GLN A CA 1
ATOM 4097 C C . GLN A 1 530 ? 7.354 2.809 37.332 1.00 87.75 530 GLN A C 1
ATOM 4099 O O . GLN A 1 530 ? 6.163 2.976 37.611 1.00 87.75 530 GLN A O 1
ATOM 4104 N N . ARG A 1 531 ? 8.298 3.653 37.778 1.00 89.38 531 ARG A N 1
ATOM 4105 C CA . ARG A 1 531 ? 7.982 4.838 38.601 1.00 89.38 531 ARG A CA 1
ATOM 4106 C C . ARG A 1 531 ? 7.089 5.825 37.845 1.00 89.38 531 ARG A C 1
ATOM 4108 O O . ARG A 1 531 ? 6.108 6.303 38.410 1.00 89.38 531 ARG A O 1
ATOM 4115 N N . LYS A 1 532 ? 7.380 6.078 36.565 1.00 90.44 532 LYS A N 1
ATOM 4116 C CA . LYS A 1 532 ? 6.592 6.981 35.713 1.00 90.44 532 LYS A CA 1
ATOM 4117 C C . LYS A 1 532 ? 5.203 6.407 35.438 1.00 90.44 532 LYS A C 1
ATOM 4119 O O . LYS A 1 532 ? 4.221 7.120 35.626 1.00 90.44 532 LYS A O 1
ATOM 4124 N N . ARG A 1 533 ? 5.101 5.101 35.143 1.00 91.19 533 ARG A N 1
ATOM 4125 C CA . ARG A 1 533 ? 3.801 4.408 35.054 1.00 91.19 533 ARG A CA 1
ATOM 4126 C C . ARG A 1 533 ? 2.994 4.560 36.339 1.00 91.19 533 ARG A C 1
ATOM 4128 O O . ARG A 1 533 ? 1.814 4.874 36.291 1.00 91.19 533 ARG A O 1
ATOM 4135 N N . ASN A 1 534 ? 3.619 4.388 37.502 1.00 90.69 534 ASN A N 1
ATOM 4136 C CA . ASN A 1 534 ? 2.926 4.536 38.781 1.00 90.69 534 ASN A CA 1
ATOM 4137 C C . ASN A 1 534 ? 2.388 5.956 39.005 1.00 90.69 534 ASN A C 1
ATOM 4139 O O . ASN A 1 534 ? 1.296 6.081 39.553 1.00 90.69 534 ASN A O 1
ATOM 4143 N N . MET A 1 535 ? 3.119 6.994 38.585 1.00 92.19 535 MET A N 1
ATOM 4144 C CA . MET A 1 535 ? 2.636 8.379 38.623 1.00 92.19 535 MET A CA 1
ATOM 4145 C C . MET A 1 535 ? 1.430 8.565 37.699 1.00 92.19 535 MET A C 1
ATOM 4147 O O . MET A 1 535 ? 0.381 8.987 38.172 1.00 92.19 535 MET A O 1
ATOM 4151 N N . ALA A 1 536 ? 1.544 8.159 36.430 1.00 93.75 536 ALA A N 1
ATOM 4152 C CA . ALA A 1 536 ? 0.458 8.244 35.453 1.00 93.75 536 ALA A CA 1
ATOM 4153 C C . ALA A 1 536 ? -0.812 7.513 35.920 1.00 93.75 536 ALA A C 1
ATOM 4155 O O . ALA A 1 536 ? -1.907 8.062 35.855 1.00 93.75 536 ALA A O 1
ATOM 4156 N N . VAL A 1 537 ? -0.664 6.304 36.470 1.00 95.19 537 VAL A N 1
ATOM 4157 C CA . VAL A 1 537 ? -1.786 5.484 36.950 1.00 95.19 537 VAL A CA 1
ATOM 4158 C C . VAL A 1 537 ? -2.508 6.118 38.143 1.00 95.19 537 VAL A C 1
ATOM 4160 O O . VAL A 1 537 ? -3.706 5.896 38.299 1.00 95.19 537 VAL A O 1
ATOM 4163 N N . ARG A 1 538 ? -1.831 6.917 38.982 1.00 95.25 538 ARG A N 1
ATOM 4164 C CA . ARG A 1 538 ? -2.514 7.659 40.060 1.00 95.25 538 ARG A CA 1
ATOM 4165 C C . ARG A 1 538 ? -3.481 8.693 39.489 1.00 95.25 538 ARG A C 1
ATOM 4167 O O . ARG A 1 538 ? -4.645 8.676 39.878 1.00 95.25 538 ARG A O 1
ATOM 4174 N N . GLU A 1 539 ? -3.024 9.495 38.531 1.00 96.81 539 GLU A N 1
ATOM 4175 C CA . GLU A 1 539 ? -3.861 10.493 37.848 1.00 96.81 539 GLU A CA 1
ATOM 4176 C C . GLU A 1 539 ? -5.016 9.835 37.083 1.00 96.81 539 GLU A C 1
ATOM 4178 O O . GLU A 1 539 ? -6.161 10.280 37.142 1.00 96.81 539 GLU A O 1
ATOM 4183 N N . GLN A 1 540 ? -4.738 8.711 36.415 1.00 97.31 540 GLN A N 1
ATOM 4184 C CA . GLN A 1 540 ? -5.749 7.936 35.692 1.00 97.31 540 GLN A CA 1
ATOM 4185 C C . GLN A 1 540 ? -6.840 7.408 36.633 1.00 97.31 540 GLN A C 1
ATOM 4187 O O . GLN A 1 540 ? -8.022 7.559 36.341 1.00 97.31 540 GLN A O 1
ATOM 4192 N N . ILE A 1 541 ? -6.468 6.834 37.784 1.00 97.81 541 ILE A N 1
ATOM 4193 C CA . ILE A 1 541 ? -7.428 6.334 38.782 1.00 97.81 541 ILE A CA 1
ATOM 4194 C C . ILE A 1 541 ? -8.240 7.475 39.398 1.00 97.81 541 ILE A C 1
ATOM 4196 O O . ILE A 1 541 ? -9.445 7.314 39.579 1.00 97.81 541 ILE A O 1
ATOM 4200 N N . ALA A 1 542 ? -7.614 8.615 39.704 1.00 97.88 542 ALA A N 1
ATOM 4201 C CA . ALA A 1 542 ? -8.327 9.786 40.211 1.00 97.88 542 ALA A CA 1
ATOM 4202 C C . ALA A 1 542 ? -9.393 10.256 39.211 1.00 97.88 542 ALA A C 1
ATOM 4204 O O . ALA A 1 542 ? -10.547 10.450 39.587 1.00 97.88 542 ALA A O 1
ATOM 4205 N N . LYS A 1 543 ? -9.043 10.327 37.919 1.00 98.25 543 LYS A N 1
ATOM 4206 C CA . LYS A 1 543 ? -10.007 10.663 36.867 1.00 98.25 543 LYS A CA 1
ATOM 4207 C C . LYS A 1 543 ? -11.114 9.622 36.731 1.00 98.25 543 LYS A C 1
ATOM 4209 O O . LYS A 1 543 ? -12.261 10.008 36.570 1.00 98.25 543 LYS A O 1
ATOM 4214 N N . ILE A 1 544 ? -10.807 8.325 36.798 1.00 98.12 544 ILE A N 1
ATOM 4215 C CA . ILE A 1 544 ? -11.837 7.276 36.724 1.00 98.12 544 ILE A CA 1
ATOM 4216 C C . ILE A 1 544 ? -12.871 7.462 37.836 1.00 98.12 544 ILE A C 1
ATOM 4218 O O . ILE A 1 544 ? -14.058 7.443 37.537 1.00 98.12 544 ILE A O 1
ATOM 4222 N N . LYS A 1 545 ? -12.436 7.717 39.076 1.00 97.94 545 LYS A N 1
ATOM 4223 C CA . LYS A 1 545 ? -13.349 7.962 40.203 1.00 97.94 545 LYS A CA 1
ATOM 4224 C C . LYS A 1 545 ? -14.258 9.170 39.962 1.00 97.94 545 LYS A C 1
ATOM 4226 O O . LYS A 1 545 ? -15.465 9.045 40.113 1.00 97.94 545 LYS A O 1
ATOM 4231 N N . GLU A 1 546 ? -13.696 10.284 39.489 1.00 98.00 546 GLU A N 1
ATOM 4232 C CA . GLU A 1 546 ? -14.481 11.468 39.098 1.00 98.00 546 GLU A CA 1
ATOM 4233 C C . GLU A 1 546 ? -15.513 11.138 38.003 1.00 98.00 546 GLU A C 1
ATOM 4235 O O . GLU A 1 546 ? -16.636 11.632 38.017 1.00 98.00 546 GLU A O 1
ATOM 4240 N N . LEU A 1 547 ? -15.164 10.294 37.028 1.00 97.62 547 LEU A N 1
ATOM 4241 C CA . LEU A 1 547 ? -16.111 9.884 35.988 1.00 97.62 547 LEU A CA 1
ATOM 4242 C C . LEU A 1 547 ? -17.198 8.947 36.539 1.00 97.62 547 LEU A C 1
ATOM 4244 O O . LEU A 1 547 ? -18.349 9.048 36.110 1.00 97.62 547 LEU A O 1
ATOM 4248 N N . GLU A 1 548 ? -16.866 8.069 37.487 1.00 96.81 548 GLU A N 1
ATOM 4249 C CA . GLU A 1 548 ? -17.815 7.170 38.158 1.00 96.81 548 GLU A CA 1
ATOM 4250 C C . GLU A 1 548 ? -18.866 7.941 38.978 1.00 96.81 548 GLU A C 1
ATOM 4252 O O . GLU A 1 548 ? -20.019 7.510 39.030 1.00 96.81 548 GLU A O 1
ATOM 4257 N N . GLU A 1 549 ? -18.529 9.117 39.520 1.00 96.69 549 GLU A N 1
ATOM 4258 C CA . GLU A 1 549 ? -19.475 10.011 40.217 1.00 96.69 549 GLU A CA 1
ATOM 4259 C C . GLU A 1 549 ? -20.629 10.480 39.318 1.00 96.69 549 GLU A C 1
ATOM 4261 O O . GLU A 1 549 ? -21.710 10.798 39.810 1.00 96.69 549 GLU A O 1
ATOM 4266 N N . SER A 1 550 ? -20.454 10.465 37.990 1.00 94.12 550 SER A N 1
ATOM 4267 C CA . SER A 1 550 ? -21.541 10.784 37.053 1.00 94.12 550 SER A CA 1
ATOM 4268 C C . SER A 1 550 ? -22.635 9.711 36.977 1.00 94.12 550 SER A C 1
ATOM 4270 O O . SER A 1 550 ? -23.659 9.932 36.332 1.00 94.12 550 SER A O 1
ATOM 4272 N N . GLY A 1 551 ? -22.412 8.531 37.566 1.00 93.62 551 GLY A N 1
ATOM 4273 C CA . GLY A 1 551 ? -23.312 7.378 37.475 1.00 93.62 551 GLY A CA 1
ATOM 4274 C C . GLY A 1 551 ? -23.345 6.704 36.096 1.00 93.62 551 GLY A C 1
ATOM 4275 O O . GLY A 1 551 ? -24.051 5.711 35.915 1.00 93.62 551 GLY A O 1
ATOM 4276 N N . LEU A 1 552 ? -22.583 7.212 35.122 1.00 95.31 552 LEU A N 1
ATOM 4277 C CA . LEU A 1 552 ? -22.487 6.649 33.777 1.00 95.31 552 LEU A CA 1
ATOM 4278 C C . LEU A 1 552 ? -21.454 5.511 33.721 1.00 95.31 552 LEU A C 1
ATOM 4280 O O . LEU A 1 552 ? -20.447 5.562 34.429 1.00 95.31 552 LEU A O 1
ATOM 4284 N N . PRO A 1 553 ? -21.635 4.510 32.837 1.00 97.12 553 PRO A N 1
ATOM 4285 C CA . PRO A 1 553 ? -20.601 3.517 32.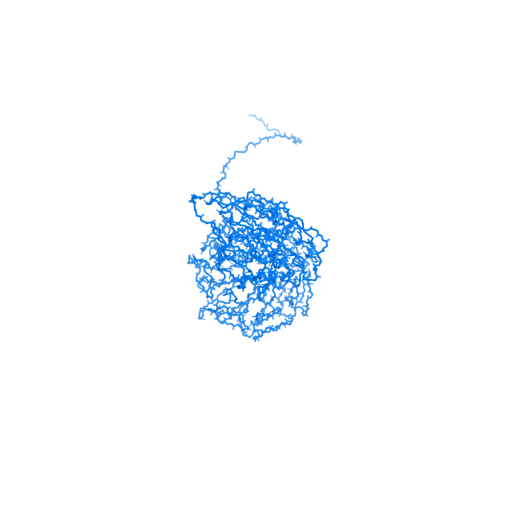569 1.00 97.12 553 PRO A CA 1
ATOM 4286 C C . PRO A 1 553 ? -19.298 4.178 32.105 1.00 97.12 553 PRO A C 1
ATOM 4288 O O . PRO A 1 553 ? -19.316 5.086 31.272 1.00 97.12 553 PRO A O 1
ATOM 4291 N N . VAL A 1 554 ? -18.169 3.690 32.608 1.00 98.25 554 VAL A N 1
ATOM 4292 C CA . VAL A 1 554 ? -16.820 4.157 32.276 1.00 98.25 554 VAL A CA 1
ATOM 4293 C C . VAL A 1 554 ? -16.041 3.000 31.666 1.00 98.25 554 VAL A C 1
ATOM 4295 O O . VAL A 1 554 ? -15.996 1.917 32.244 1.00 98.25 554 VAL A O 1
ATOM 4298 N N . TYR A 1 555 ? -15.405 3.238 30.520 1.00 98.38 555 TYR A N 1
ATOM 4299 C CA . TYR A 1 555 ? -14.520 2.295 29.840 1.00 98.38 555 TYR A CA 1
ATOM 4300 C C . TYR A 1 555 ? -13.102 2.844 29.777 1.00 98.38 555 TYR A C 1
ATOM 4302 O O . TYR A 1 555 ? -12.868 3.987 29.384 1.00 98.38 555 TYR A O 1
ATOM 4310 N N . TYR A 1 556 ? -12.147 2.004 30.145 1.00 97.94 556 TYR A N 1
ATOM 4311 C CA . TYR A 1 556 ? -10.749 2.363 30.301 1.00 97.94 556 TYR A CA 1
ATOM 4312 C C . TYR A 1 556 ? -9.897 1.386 29.498 1.00 97.94 556 TYR A C 1
ATOM 4314 O O . TYR A 1 556 ? -9.794 0.204 29.835 1.00 97.94 556 TYR A O 1
ATOM 4322 N N . ILE A 1 557 ? -9.360 1.872 28.381 1.00 97.62 557 ILE A N 1
ATOM 4323 C CA . ILE A 1 557 ? -8.743 1.050 27.337 1.00 97.62 557 ILE A CA 1
ATOM 4324 C C . ILE A 1 557 ? -7.382 1.618 26.938 1.00 97.62 557 ILE A C 1
ATOM 4326 O O . ILE A 1 557 ? -7.133 2.808 27.128 1.00 97.62 557 ILE A O 1
ATOM 4330 N N . GLY A 1 558 ? -6.505 0.802 26.363 1.00 94.94 558 GLY A N 1
ATOM 4331 C CA . GLY A 1 558 ? -5.217 1.296 25.875 1.00 94.94 558 GLY A CA 1
ATOM 4332 C C . GLY A 1 558 ? -4.061 0.323 26.018 1.00 94.94 558 GLY A C 1
ATOM 4333 O O . GLY A 1 558 ? -4.243 -0.808 26.480 1.00 94.94 558 GLY A O 1
ATOM 4334 N N . ASP A 1 559 ? -2.875 0.820 25.681 1.00 93.00 559 ASP A N 1
ATOM 4335 C CA . ASP A 1 559 ? -1.597 0.188 25.982 1.00 93.00 559 ASP A CA 1
ATOM 4336 C C . ASP A 1 559 ? -1.071 0.702 27.327 1.00 93.00 559 ASP A C 1
ATOM 4338 O O . ASP A 1 559 ? -0.665 1.857 27.499 1.00 93.00 559 ASP A O 1
ATOM 4342 N N . PHE A 1 560 ? -1.091 -0.175 28.323 1.00 92.88 560 PHE A N 1
ATOM 4343 C CA . PHE A 1 560 ? -0.676 0.162 29.676 1.00 92.88 560 PHE A CA 1
ATOM 4344 C C . PHE A 1 560 ? 0.801 -0.113 29.930 1.00 92.88 560 PHE A C 1
ATOM 4346 O O . PHE A 1 560 ? 1.286 0.260 31.006 1.00 92.88 560 PHE A O 1
ATOM 4353 N N . ASN A 1 561 ? 1.497 -0.772 28.995 1.00 89.56 561 ASN A N 1
ATOM 4354 C CA . ASN A 1 561 ? 2.878 -1.230 29.146 1.00 89.56 561 ASN A CA 1
ATOM 4355 C C . ASN A 1 561 ? 3.128 -1.964 30.483 1.00 89.56 561 ASN A C 1
ATOM 4357 O O . ASN A 1 561 ? 4.213 -1.922 31.064 1.00 89.56 561 ASN A O 1
ATOM 4361 N N . GLU A 1 562 ? 2.086 -2.622 31.008 1.00 88.00 562 GLU A N 1
ATOM 4362 C CA . GLU A 1 562 ? 2.047 -3.216 32.343 1.00 88.00 562 GLU A CA 1
ATOM 4363 C C . GLU A 1 562 ? 1.006 -4.341 32.414 1.00 88.00 562 GLU A C 1
ATOM 4365 O O . GLU A 1 562 ? -0.014 -4.309 31.725 1.00 88.00 562 GLU A O 1
ATOM 4370 N N . LYS A 1 563 ? 1.241 -5.336 33.277 1.00 89.38 563 LYS A N 1
ATOM 4371 C CA . LYS A 1 563 ? 0.354 -6.499 33.437 1.00 89.38 563 LYS A CA 1
ATOM 4372 C C . LYS A 1 563 ? -0.265 -6.542 34.833 1.00 89.38 563 LYS A C 1
ATOM 4374 O O . LYS A 1 563 ? -1.330 -5.983 35.079 1.00 89.38 563 LYS A O 1
ATOM 4379 N N . ARG A 1 564 ? 0.419 -7.185 35.784 1.00 89.69 564 ARG A N 1
ATOM 4380 C CA . ARG A 1 564 ? -0.113 -7.461 37.127 1.00 89.69 564 ARG A CA 1
ATOM 4381 C C . ARG A 1 564 ? -0.432 -6.181 37.892 1.00 89.69 564 ARG A C 1
ATOM 4383 O O . ARG A 1 564 ? -1.511 -6.063 38.465 1.00 89.69 564 ARG A O 1
ATOM 4390 N N . THR A 1 565 ? 0.489 -5.221 37.887 1.00 89.12 565 THR A N 1
ATOM 4391 C CA . THR A 1 565 ? 0.366 -4.009 38.705 1.00 89.12 565 THR A CA 1
ATOM 4392 C C . THR A 1 565 ? -0.826 -3.156 38.284 1.00 89.12 565 THR A C 1
ATOM 4394 O O . THR A 1 565 ? -1.559 -2.677 39.150 1.00 89.12 565 THR A O 1
ATOM 4397 N N . ILE A 1 566 ? -1.050 -2.981 36.976 1.00 91.12 566 ILE A N 1
ATOM 4398 C CA . ILE A 1 566 ? -2.181 -2.189 36.481 1.00 91.12 566 ILE A CA 1
ATOM 4399 C C . ILE A 1 566 ? -3.506 -2.882 36.782 1.00 91.12 566 ILE A C 1
ATOM 4401 O O . ILE A 1 566 ? -4.387 -2.251 37.361 1.00 91.12 566 ILE A O 1
ATOM 4405 N N . PHE A 1 567 ? -3.610 -4.186 36.503 1.00 93.31 567 PHE A N 1
ATOM 4406 C CA . PHE A 1 567 ? -4.809 -4.965 36.801 1.00 93.31 567 PHE A CA 1
ATOM 4407 C C . PHE A 1 567 ? -5.196 -4.835 38.275 1.00 93.31 567 PHE A C 1
ATOM 4409 O O . PHE A 1 567 ? -6.326 -4.465 38.588 1.00 93.31 567 PHE A O 1
ATOM 4416 N N . CYS A 1 568 ? -4.245 -5.059 39.185 1.00 92.44 568 CYS A N 1
ATOM 4417 C CA . CYS A 1 568 ? -4.524 -5.001 40.614 1.00 92.44 568 CYS A CA 1
ATOM 4418 C C . CYS A 1 568 ? -4.905 -3.599 41.079 1.00 92.44 568 CYS A C 1
ATOM 4420 O O . CYS A 1 568 ? -5.857 -3.457 41.840 1.00 92.44 568 CYS A O 1
ATOM 4422 N N . LYS A 1 569 ? -4.215 -2.552 40.613 1.00 93.62 569 LYS A N 1
ATOM 4423 C CA . LYS A 1 569 ? -4.549 -1.173 40.992 1.00 93.62 569 LYS A CA 1
ATOM 4424 C C . LYS A 1 569 ? -5.932 -0.763 40.499 1.00 93.62 569 LYS A C 1
ATOM 4426 O O . LYS A 1 569 ? -6.679 -0.184 41.277 1.00 93.62 569 LYS A O 1
ATOM 4431 N N . VAL A 1 570 ? -6.285 -1.079 39.254 1.00 94.12 570 VAL A N 1
ATOM 4432 C CA . VAL A 1 570 ? -7.607 -0.755 38.698 1.00 94.12 570 VAL A CA 1
ATOM 4433 C C . VAL A 1 570 ? -8.693 -1.514 39.462 1.00 94.12 570 VAL A C 1
ATOM 4435 O O . VAL A 1 570 ? -9.583 -0.884 40.027 1.00 94.12 570 VAL A O 1
ATOM 4438 N N . ARG A 1 571 ? -8.571 -2.841 39.594 1.00 93.38 571 ARG A N 1
ATOM 4439 C CA . ARG A 1 571 ? -9.583 -3.690 40.248 1.00 93.38 571 ARG A CA 1
ATOM 4440 C C . ARG A 1 571 ? -9.808 -3.376 41.729 1.00 93.38 571 ARG A C 1
ATOM 4442 O O . ARG A 1 571 ? -10.907 -3.587 42.225 1.00 93.38 571 ARG A O 1
ATOM 4449 N N . THR A 1 572 ? -8.780 -2.909 42.442 1.00 92.62 572 THR A N 1
ATOM 4450 C CA . THR A 1 572 ? -8.873 -2.625 43.889 1.00 92.62 572 THR A CA 1
ATOM 4451 C C . THR A 1 572 ? -9.198 -1.170 44.211 1.00 92.62 572 THR A C 1
ATOM 4453 O O . THR A 1 572 ? -9.639 -0.884 45.319 1.00 92.62 572 THR A O 1
ATOM 4456 N N . ARG A 1 573 ? -8.978 -0.232 43.279 1.00 94.94 573 ARG A N 1
ATOM 4457 C CA . ARG A 1 573 ? -9.125 1.212 43.544 1.00 94.94 573 ARG A CA 1
ATOM 4458 C C . ARG A 1 573 ? -10.221 1.888 42.728 1.00 94.94 573 ARG A C 1
ATOM 4460 O O . ARG A 1 573 ? -10.414 3.086 42.912 1.00 94.94 573 ARG A O 1
ATOM 4467 N N . THR A 1 574 ? -10.903 1.161 41.847 1.00 95.94 574 THR A N 1
ATOM 4468 C CA . THR A 1 574 ? -11.997 1.669 41.003 1.00 95.94 574 THR A CA 1
ATOM 4469 C C . THR A 1 574 ? -13.165 0.681 40.984 1.00 95.94 574 THR A C 1
ATOM 4471 O O . THR A 1 574 ? -13.027 -0.468 41.415 1.00 95.94 574 THR A O 1
ATOM 4474 N N . GLY A 1 575 ? -14.312 1.108 40.463 1.00 94.06 575 GLY A N 1
ATOM 4475 C CA . GLY A 1 575 ? -15.460 0.252 40.166 1.00 94.06 575 GLY A CA 1
ATOM 4476 C C . GLY A 1 575 ? -15.359 -0.481 38.823 1.00 94.06 575 GLY A C 1
ATOM 4477 O O . GLY A 1 575 ? -16.386 -0.937 38.312 1.00 94.06 575 GLY A O 1
ATOM 4478 N N . LEU A 1 576 ? -14.160 -0.601 38.239 1.00 96.19 576 LEU A N 1
ATOM 4479 C CA . LEU A 1 576 ? -13.955 -1.236 36.939 1.00 96.19 576 LEU A CA 1
ATOM 4480 C C . LEU A 1 576 ? -13.564 -2.716 37.046 1.00 96.19 576 LEU A C 1
ATOM 4482 O O . LEU A 1 576 ? -12.815 -3.139 37.925 1.00 96.19 576 LEU A O 1
ATOM 4486 N N . GLU A 1 577 ? -14.029 -3.483 36.071 1.00 94.31 577 GLU A N 1
ATOM 4487 C CA . GLU A 1 577 ? -13.790 -4.902 35.842 1.00 94.31 577 GLU A CA 1
ATOM 4488 C C . GLU A 1 577 ? -13.045 -5.097 34.517 1.00 94.31 577 GLU A C 1
ATOM 4490 O O . GLU A 1 577 ? -13.242 -4.343 33.563 1.00 94.31 577 GLU A O 1
ATOM 4495 N N . ALA A 1 578 ? -12.163 -6.097 34.453 1.00 92.94 578 ALA A N 1
ATOM 4496 C CA . ALA A 1 578 ? -11.443 -6.410 33.220 1.00 92.94 578 ALA A CA 1
ATOM 4497 C C . ALA A 1 578 ? -12.346 -7.204 32.270 1.00 92.94 578 ALA A C 1
ATOM 4499 O O . ALA A 1 578 ? -13.038 -8.123 32.702 1.00 92.94 578 ALA A O 1
ATOM 4500 N N . ALA A 1 579 ? -12.268 -6.925 30.969 1.00 91.44 579 ALA A N 1
ATOM 4501 C CA . ALA A 1 579 ? -13.052 -7.636 29.958 1.00 91.44 579 ALA A CA 1
ATOM 4502 C C . ALA A 1 579 ? -12.698 -9.128 29.832 1.00 91.44 579 ALA A C 1
ATOM 4504 O O . ALA A 1 579 ? -13.451 -9.898 29.237 1.00 91.44 579 ALA A O 1
ATOM 4505 N N . HIS A 1 580 ? -11.539 -9.543 30.353 1.00 88.94 580 HIS A N 1
ATOM 4506 C CA . HIS A 1 580 ? -11.094 -10.928 30.301 1.00 88.94 580 HIS A CA 1
ATOM 4507 C C . HIS A 1 580 ? -10.412 -11.370 31.588 1.00 88.94 580 HIS A C 1
ATOM 4509 O O . HIS A 1 580 ? -9.250 -11.046 31.835 1.00 88.94 580 HIS A O 1
ATOM 4515 N N . GLY A 1 581 ? -11.129 -12.198 32.346 1.00 84.81 581 GLY A N 1
ATOM 4516 C CA . GLY A 1 581 ? -10.600 -12.975 33.456 1.00 84.81 581 GLY A CA 1
ATOM 4517 C C . GLY A 1 581 ? -10.027 -12.158 34.616 1.00 84.81 581 GLY A C 1
ATOM 4518 O O . GLY A 1 581 ? -10.146 -10.937 34.710 1.00 84.81 581 GLY A O 1
ATOM 4519 N N . GLY A 1 582 ? -9.355 -12.888 35.505 1.00 86.00 582 GLY A N 1
ATOM 4520 C CA . GLY A 1 582 ? -8.774 -12.345 36.724 1.00 86.00 582 GLY A CA 1
ATOM 4521 C C . GLY A 1 582 ? -9.826 -12.032 37.791 1.00 86.00 582 GLY A C 1
ATOM 4522 O O . GLY A 1 582 ? -10.975 -11.696 37.509 1.00 86.00 582 GLY A O 1
ATOM 4523 N N . ARG A 1 583 ? -9.430 -12.145 39.054 1.00 87.75 583 ARG A N 1
ATOM 4524 C CA . ARG A 1 583 ? -10.309 -11.927 40.204 1.00 87.75 583 ARG A CA 1
ATOM 4525 C C . ARG A 1 583 ? -9.554 -11.296 41.359 1.00 87.75 583 ARG A C 1
ATOM 4527 O O . ARG A 1 583 ? -8.350 -11.500 41.499 1.00 87.75 583 ARG A O 1
ATOM 4534 N N . ILE A 1 584 ? -10.287 -10.581 42.198 1.00 86.69 584 ILE A N 1
ATOM 4535 C CA . ILE A 1 584 ? -9.880 -10.323 43.576 1.00 86.69 584 ILE A CA 1
ATOM 4536 C C . ILE A 1 584 ? -10.561 -11.404 44.417 1.00 86.69 584 ILE A C 1
ATOM 4538 O O . ILE A 1 584 ? -11.768 -11.613 44.283 1.00 86.69 584 ILE A O 1
ATOM 4542 N N . THR A 1 585 ? -9.793 -12.181 45.174 1.00 84.12 585 THR A N 1
ATOM 4543 C CA . THR A 1 585 ? -10.344 -13.241 46.026 1.00 84.12 585 THR A CA 1
ATOM 4544 C C . THR A 1 585 ? -11.037 -12.644 47.255 1.00 84.12 585 THR A C 1
ATOM 4546 O O . THR A 1 585 ? -10.922 -11.449 47.526 1.00 84.12 585 THR A O 1
ATOM 4549 N N . ARG A 1 586 ? -11.794 -13.463 48.001 1.00 79.81 586 ARG A N 1
ATOM 4550 C CA . ARG A 1 586 ? -12.514 -13.000 49.205 1.00 79.81 586 ARG A CA 1
ATOM 4551 C C . ARG A 1 586 ? -11.564 -12.476 50.290 1.00 79.81 586 ARG A C 1
ATOM 4553 O O . ARG A 1 586 ? -11.914 -11.556 51.009 1.00 79.81 586 ARG A O 1
ATOM 4560 N N . ASP A 1 587 ? -10.361 -13.031 50.344 1.00 84.31 587 ASP A N 1
ATOM 4561 C CA . ASP A 1 587 ? -9.219 -12.652 51.180 1.00 84.31 587 ASP A CA 1
ATOM 4562 C C . ASP A 1 587 ? -8.438 -11.431 50.645 1.00 84.31 587 ASP A C 1
ATOM 4564 O O . ASP A 1 587 ? -7.408 -11.056 51.195 1.00 84.31 587 ASP A O 1
ATOM 4568 N N . GLY A 1 588 ? -8.922 -10.776 49.581 1.00 80.50 588 GLY A N 1
ATOM 4569 C CA . GLY A 1 588 ? -8.316 -9.563 49.023 1.00 80.50 588 GLY A CA 1
ATOM 4570 C C . GLY A 1 588 ? -7.117 -9.818 48.107 1.00 80.50 588 GLY A C 1
ATOM 4571 O O . GLY A 1 588 ? -6.519 -8.867 47.593 1.00 80.50 588 GLY A O 1
ATOM 4572 N N . GLU A 1 589 ? -6.771 -11.080 47.841 1.00 88.38 589 GLU A N 1
ATOM 4573 C CA . GLU A 1 589 ? -5.665 -11.427 46.958 1.00 88.38 589 GLU A CA 1
ATOM 4574 C C . GLU A 1 589 ? -6.011 -11.088 45.502 1.00 88.38 589 GLU A C 1
ATOM 4576 O O . GLU A 1 589 ? -6.983 -11.571 44.912 1.00 88.38 589 GLU A O 1
ATOM 4581 N N . CYS A 1 590 ? -5.172 -10.263 44.880 1.00 90.19 590 CYS A N 1
ATOM 4582 C CA . CYS A 1 590 ? -5.314 -9.930 43.473 1.00 90.19 590 CYS A CA 1
ATOM 4583 C C . CYS A 1 590 ? -4.696 -11.010 42.576 1.00 90.19 590 CYS A C 1
ATOM 4585 O O . CYS A 1 590 ? -3.468 -11.129 42.471 1.00 90.19 590 CYS A O 1
ATOM 4587 N N . ARG A 1 591 ? -5.552 -11.741 41.856 1.00 90.12 591 ARG A N 1
ATOM 4588 C CA . ARG A 1 591 ? -5.170 -12.791 40.907 1.00 90.12 591 ARG A CA 1
ATOM 4589 C C . ARG A 1 591 ? -5.511 -12.383 39.473 1.00 90.12 591 ARG A C 1
ATOM 4591 O O . ARG A 1 591 ? -6.633 -12.622 39.022 1.00 90.12 591 ARG A O 1
ATOM 4598 N N . PRO A 1 592 ? -4.573 -11.770 38.736 1.00 88.44 592 PRO A N 1
ATOM 4599 C CA . PRO A 1 592 ? -4.789 -11.464 37.329 1.00 88.44 592 PRO A CA 1
ATOM 4600 C C . PRO A 1 592 ? -4.914 -12.719 36.432 1.00 88.44 592 PRO A C 1
ATOM 4602 O O . PRO A 1 592 ? -4.542 -13.817 36.849 1.00 88.44 592 PRO A O 1
ATOM 4605 N N . PRO A 1 593 ? -5.379 -12.571 35.175 1.00 86.50 593 PRO A N 1
ATOM 4606 C CA . PRO A 1 593 ? -5.421 -13.658 34.191 1.00 86.50 593 PRO A CA 1
ATOM 4607 C C . PRO A 1 593 ? -4.042 -14.286 33.919 1.00 86.50 593 PRO A C 1
ATOM 4609 O O . PRO A 1 593 ? -3.018 -13.607 33.950 1.00 86.50 593 PRO A O 1
ATOM 4612 N N . ARG A 1 594 ? -3.998 -15.579 33.566 1.00 77.81 594 ARG A N 1
ATOM 4613 C CA . ARG A 1 594 ? -2.735 -16.302 33.293 1.00 77.81 594 ARG A CA 1
ATOM 4614 C C . ARG A 1 594 ? -1.974 -15.806 32.052 1.00 77.81 594 ARG A C 1
ATOM 4616 O O . ARG A 1 594 ? -0.752 -15.886 32.034 1.00 77.81 594 ARG A O 1
ATOM 4623 N N . LEU A 1 595 ? -2.665 -15.292 31.030 1.00 70.88 595 LEU A N 1
ATOM 4624 C CA . LEU A 1 595 ? -2.073 -14.878 29.744 1.00 70.88 595 LEU A CA 1
ATOM 4625 C C . LEU A 1 595 ? -2.322 -13.392 29.445 1.00 70.88 595 LEU A C 1
ATOM 4627 O O . LEU A 1 595 ? -2.857 -13.026 28.400 1.00 70.88 595 LEU A O 1
ATOM 4631 N N . MET A 1 596 ? -1.938 -12.525 30.385 1.00 74.06 596 MET A N 1
ATOM 4632 C CA . MET A 1 596 ? -2.053 -11.074 30.216 1.00 74.06 596 MET A CA 1
ATOM 4633 C C . MET A 1 596 ? -1.079 -10.512 29.182 1.00 74.06 596 MET A C 1
ATOM 4635 O O . MET A 1 596 ? 0.120 -10.825 29.175 1.00 74.06 596 MET A O 1
ATOM 4639 N N . ARG A 1 597 ? -1.594 -9.579 28.387 1.00 83.62 597 ARG A N 1
ATOM 4640 C CA . ARG A 1 597 ? -0.809 -8.669 27.552 1.00 83.62 597 ARG A CA 1
ATOM 4641 C C . ARG A 1 597 ? -0.719 -7.299 28.225 1.00 83.62 597 ARG A C 1
ATOM 4643 O O . ARG A 1 597 ? -1.188 -7.136 29.347 1.00 83.62 597 ARG A O 1
ATOM 4650 N N . VAL A 1 598 ? -0.024 -6.374 27.578 1.00 89.06 598 VAL A N 1
ATOM 4651 C CA . VAL A 1 598 ? 0.129 -4.997 28.067 1.00 89.06 598 VAL A CA 1
ATOM 4652 C C . VAL A 1 598 ? -1.063 -4.113 27.695 1.00 89.06 598 VAL A C 1
ATOM 4654 O O . VAL A 1 598 ? -1.320 -3.124 28.375 1.00 89.06 598 VAL A O 1
ATOM 4657 N N . ASP A 1 599 ? -1.833 -4.527 26.688 1.00 91.88 599 ASP A N 1
ATOM 4658 C CA . ASP A 1 599 ? -3.073 -3.879 26.279 1.00 91.88 599 ASP A CA 1
ATOM 4659 C C . ASP A 1 599 ? -4.260 -4.397 27.096 1.00 91.88 599 ASP A C 1
ATOM 4661 O O . ASP A 1 599 ? -4.447 -5.613 27.241 1.00 91.88 599 ASP A O 1
ATOM 4665 N N . TRP A 1 600 ? -5.095 -3.482 27.592 1.00 93.94 600 TRP A N 1
ATOM 4666 C CA . TRP A 1 600 ? -6.237 -3.825 28.439 1.00 93.94 600 TRP A CA 1
ATOM 4667 C C . TRP A 1 600 ? -7.540 -3.177 27.992 1.00 93.94 600 TRP A C 1
ATOM 4669 O O . TRP A 1 600 ? -7.559 -2.087 27.423 1.00 93.94 600 TRP A O 1
ATOM 4679 N N . LEU A 1 601 ? -8.638 -3.857 28.333 1.00 95.75 601 LEU A N 1
ATOM 4680 C CA . LEU A 1 601 ? -9.998 -3.337 28.291 1.00 95.75 601 LEU A CA 1
ATOM 4681 C C . LEU A 1 601 ? -10.605 -3.490 29.691 1.00 95.75 601 LEU A C 1
ATOM 4683 O O . LEU A 1 601 ? -10.773 -4.615 30.169 1.00 95.75 601 LEU A O 1
ATOM 4687 N N . PHE A 1 602 ? -10.918 -2.374 30.342 1.00 97.25 602 PHE A N 1
ATOM 4688 C CA . PHE A 1 602 ? -11.660 -2.328 31.600 1.00 97.25 602 PHE A CA 1
ATOM 4689 C C . PHE A 1 602 ? -12.978 -1.573 31.410 1.00 97.25 602 PHE A C 1
ATOM 4691 O O . PHE A 1 602 ? -13.075 -0.681 30.564 1.00 97.25 602 PHE A O 1
ATOM 4698 N N . GLY A 1 603 ? -13.988 -1.900 32.209 1.00 96.75 603 GLY A N 1
ATOM 4699 C CA . GLY A 1 603 ? -15.280 -1.216 32.189 1.00 96.75 603 GLY A CA 1
ATOM 4700 C C . GLY A 1 603 ? -16.034 -1.375 33.498 1.00 96.75 603 GLY A C 1
ATOM 4701 O O . GLY A 1 603 ? -15.718 -2.266 34.279 1.00 96.75 603 GLY A O 1
ATOM 4702 N N . SER A 1 604 ? -17.010 -0.513 33.766 1.00 96.00 604 SER A N 1
ATOM 4703 C CA . SER A 1 604 ? -17.772 -0.534 35.023 1.00 96.00 604 SER A CA 1
ATOM 4704 C C . SER A 1 604 ? -18.363 -1.913 35.336 1.00 96.00 604 SER A C 1
ATOM 4706 O O . SER A 1 604 ? -18.799 -2.614 34.426 1.00 96.00 604 SER A O 1
ATOM 4708 N N . ARG A 1 605 ? -18.462 -2.276 36.623 1.00 88.62 605 ARG A N 1
ATOM 4709 C CA . ARG A 1 605 ? -18.959 -3.586 37.112 1.00 88.62 605 ARG A CA 1
ATOM 4710 C C . ARG A 1 605 ? -20.260 -4.102 36.487 1.00 88.62 605 ARG A C 1
ATOM 4712 O O . ARG A 1 605 ? -20.428 -5.308 36.382 1.00 88.62 605 ARG A O 1
ATOM 4719 N N . LYS A 1 606 ? -21.179 -3.217 36.088 1.00 87.19 606 LYS A N 1
ATOM 4720 C CA . LYS A 1 606 ? -22.450 -3.598 35.436 1.00 87.19 606 LYS A CA 1
ATOM 4721 C C . LYS A 1 606 ? -22.296 -3.983 33.955 1.00 87.19 606 LYS A C 1
ATOM 4723 O O . LYS A 1 606 ? -23.292 -4.282 33.305 1.00 87.19 606 LYS A O 1
ATOM 4728 N N . THR A 1 607 ? -21.080 -3.938 33.416 1.00 92.25 607 THR A N 1
ATOM 4729 C CA . THR A 1 607 ? -20.789 -4.330 32.037 1.00 92.25 607 THR A CA 1
ATOM 4730 C C . THR A 1 607 ? -20.812 -5.846 31.911 1.00 92.25 607 THR A C 1
ATOM 4732 O O . THR A 1 607 ? -19.986 -6.534 32.510 1.00 92.25 607 THR A O 1
ATOM 4735 N N . ASP A 1 608 ? -21.706 -6.354 31.072 1.00 91.50 608 ASP A N 1
ATOM 4736 C CA . ASP A 1 608 ? -21.647 -7.723 30.575 1.00 91.50 608 ASP A CA 1
ATOM 4737 C C . ASP A 1 608 ? -20.671 -7.789 29.387 1.00 91.50 608 ASP A C 1
ATOM 4739 O O . ASP A 1 608 ? -20.899 -7.199 28.322 1.00 91.50 608 ASP A O 1
ATOM 4743 N N . TRP A 1 609 ? -19.542 -8.467 29.601 1.00 91.75 609 TRP A N 1
ATOM 4744 C CA . TRP A 1 609 ? -18.492 -8.664 28.606 1.00 91.75 609 TRP A CA 1
ATOM 4745 C C . TRP A 1 609 ? -18.684 -9.990 27.878 1.00 91.75 609 TRP A C 1
ATOM 4747 O O . TRP A 1 609 ? -18.691 -11.057 28.486 1.00 91.75 609 TRP A O 1
ATOM 4757 N N . SER A 1 610 ? -18.733 -9.945 26.549 1.00 88.12 610 SER A N 1
ATOM 4758 C CA . SER A 1 610 ? -18.819 -11.149 25.716 1.00 88.12 610 SER A CA 1
ATOM 4759 C C . SER A 1 610 ? -17.915 -11.066 24.489 1.00 88.12 610 SER A C 1
ATOM 4761 O O . SER A 1 610 ? -17.440 -9.994 24.108 1.00 88.12 610 SER A O 1
ATOM 4763 N N . ASN A 1 611 ? -17.658 -12.211 23.848 1.00 82.75 611 ASN A N 1
ATOM 4764 C CA . ASN A 1 611 ? -16.844 -12.311 22.629 1.00 82.75 611 ASN A CA 1
ATOM 4765 C C . ASN A 1 611 ? -15.457 -11.652 22.750 1.00 82.75 611 ASN A C 1
ATOM 4767 O O . ASN A 1 611 ? -14.992 -11.012 21.800 1.00 82.75 611 ASN A O 1
ATOM 4771 N N . PHE A 1 612 ? -14.823 -11.760 23.923 1.00 87.94 612 PHE A N 1
ATOM 4772 C CA . PHE A 1 612 ? -13.462 -11.272 24.109 1.00 87.94 612 PHE A CA 1
ATOM 4773 C C . PHE A 1 612 ? -12.491 -12.089 23.252 1.00 87.94 612 PHE A C 1
ATOM 4775 O O . PHE A 1 612 ? -12.499 -13.320 23.295 1.00 87.94 612 PHE A O 1
ATOM 4782 N N . GLN A 1 613 ? -11.623 -11.410 22.507 1.00 86.88 613 GLN A N 1
ATOM 4783 C CA . GLN A 1 613 ? -10.617 -12.051 21.666 1.00 86.88 613 GLN A CA 1
ATOM 4784 C C . GLN A 1 613 ? -9.371 -11.179 21.512 1.00 86.88 613 GLN A C 1
ATOM 4786 O O . GLN A 1 613 ? -9.447 -9.951 21.520 1.00 86.88 613 GLN A O 1
ATOM 4791 N N . PHE A 1 614 ? -8.230 -11.830 21.287 1.00 84.75 614 PHE A N 1
ATOM 4792 C CA . PHE A 1 614 ? -7.013 -11.183 20.807 1.00 84.75 614 PHE A CA 1
ATOM 4793 C C . PHE A 1 614 ? -6.854 -11.466 19.313 1.00 84.75 614 PHE A C 1
ATOM 4795 O O . PHE A 1 614 ? -6.650 -12.614 18.917 1.00 84.75 614 PHE A O 1
ATOM 4802 N N . SER A 1 615 ? -6.907 -10.433 18.474 1.00 81.12 615 SER A N 1
ATOM 4803 C CA . SER A 1 615 ? -6.668 -10.585 17.037 1.00 81.12 615 SER A CA 1
ATOM 4804 C C . SER A 1 615 ? -5.196 -10.381 16.691 1.00 81.12 615 SER A C 1
ATOM 4806 O O . SER A 1 615 ? -4.562 -9.423 17.130 1.00 81.12 615 SER A O 1
ATOM 4808 N N . LYS A 1 616 ? -4.667 -11.274 15.850 1.00 76.12 616 LYS A N 1
ATOM 4809 C CA . LYS A 1 616 ? -3.394 -11.110 15.128 1.00 76.12 616 LYS A CA 1
ATOM 4810 C C . LYS A 1 616 ? -3.545 -11.566 13.678 1.00 76.12 616 LYS A C 1
ATOM 4812 O O . LYS A 1 616 ? -2.669 -12.242 13.126 1.00 76.12 616 LYS A O 1
ATOM 4817 N N . ALA A 1 617 ? -4.706 -11.252 13.099 1.00 68.88 617 ALA A N 1
ATOM 4818 C CA . ALA A 1 617 ? -5.020 -11.521 11.701 1.00 68.88 617 ALA A CA 1
ATOM 4819 C C . ALA A 1 617 ? -3.948 -10.911 10.771 1.00 68.88 617 ALA A C 1
ATOM 4821 O O . ALA A 1 617 ? -3.279 -9.955 11.168 1.00 68.88 617 ALA A O 1
ATOM 4822 N N . PRO A 1 618 ? -3.776 -11.422 9.540 1.00 65.94 618 PRO A N 1
ATOM 4823 C CA . PRO A 1 618 ? -2.764 -10.935 8.602 1.00 65.94 618 PRO A CA 1
ATOM 4824 C C . PRO A 1 618 ? -2.671 -9.410 8.477 1.00 65.94 618 PRO A C 1
ATOM 4826 O O . PRO A 1 618 ? -1.585 -8.860 8.626 1.00 65.94 618 PRO A O 1
ATOM 4829 N N . MET A 1 619 ? -3.811 -8.733 8.312 1.00 69.81 619 MET A N 1
ATOM 4830 C CA . MET A 1 619 ? -3.877 -7.270 8.239 1.00 69.81 619 MET A CA 1
ATOM 4831 C C . MET A 1 619 ? -3.410 -6.592 9.529 1.00 69.81 619 MET A C 1
ATOM 4833 O O . MET A 1 619 ? -2.656 -5.633 9.470 1.00 69.81 619 MET A O 1
ATOM 4837 N N . VAL A 1 620 ? -3.772 -7.138 10.693 1.00 74.56 620 VAL A N 1
ATOM 4838 C CA . VAL A 1 620 ? -3.341 -6.620 12.002 1.00 74.56 620 VAL A CA 1
ATOM 4839 C C . VAL A 1 620 ? -1.817 -6.674 12.133 1.00 74.56 620 VAL A C 1
ATOM 4841 O O . VAL A 1 620 ? -1.209 -5.714 12.585 1.00 74.56 620 VAL A O 1
ATOM 4844 N N . ARG A 1 621 ? -1.172 -7.745 11.648 1.00 73.81 621 ARG A N 1
ATOM 4845 C CA . ARG A 1 621 ? 0.301 -7.878 11.667 1.00 73.81 621 ARG A CA 1
ATOM 4846 C C . ARG A 1 621 ? 1.024 -6.855 10.791 1.00 73.81 621 ARG A C 1
ATOM 4848 O O . ARG A 1 621 ? 2.231 -6.692 10.937 1.00 73.81 621 ARG A O 1
ATOM 4855 N N . LEU A 1 622 ? 0.313 -6.230 9.854 1.00 74.88 622 LEU A N 1
ATOM 4856 C CA . LEU A 1 622 ? 0.843 -5.152 9.029 1.00 74.88 622 LEU A CA 1
ATOM 4857 C C . LEU A 1 622 ? 0.614 -3.780 9.663 1.00 74.88 622 LEU A C 1
ATOM 4859 O O . LEU A 1 622 ? 1.184 -2.818 9.177 1.00 74.88 622 LEU A O 1
ATOM 4863 N N . THR A 1 623 ? -0.205 -3.649 10.708 1.00 78.88 623 THR A N 1
ATOM 4864 C CA . THR A 1 623 ? -0.585 -2.341 11.273 1.00 78.88 623 THR A CA 1
ATOM 4865 C C . THR A 1 623 ? -0.172 -2.161 12.730 1.00 78.88 623 THR A C 1
ATOM 4867 O O . THR A 1 623 ? -0.063 -1.026 13.184 1.00 78.88 623 THR A O 1
ATOM 4870 N N . THR A 1 624 ? 0.091 -3.256 13.442 1.00 82.19 624 THR A N 1
ATOM 4871 C CA . THR A 1 624 ? 0.530 -3.285 14.841 1.00 82.19 624 THR A CA 1
ATOM 4872 C C . THR A 1 624 ? 1.459 -4.480 15.090 1.00 82.19 624 THR A C 1
ATOM 4874 O O . THR A 1 624 ? 1.337 -5.530 14.449 1.00 82.19 624 THR A O 1
ATOM 4877 N N . ASP A 1 625 ? 2.404 -4.336 16.012 1.00 76.00 625 ASP A N 1
ATOM 4878 C CA . ASP A 1 625 ? 3.206 -5.433 16.563 1.00 76.00 625 ASP A CA 1
ATOM 4879 C C . ASP A 1 625 ? 2.550 -6.083 17.801 1.00 76.00 625 ASP A C 1
ATOM 4881 O O . ASP A 1 625 ? 2.897 -7.215 18.171 1.00 76.00 625 ASP A O 1
ATOM 4885 N N . HIS A 1 626 ? 1.539 -5.427 18.374 1.00 84.19 626 HIS A N 1
ATOM 4886 C CA . HIS A 1 626 ? 0.708 -5.934 19.457 1.00 84.19 626 HIS A CA 1
ATOM 4887 C C . HIS A 1 626 ? -0.380 -6.891 18.948 1.00 84.19 626 HIS A C 1
ATOM 4889 O O . HIS A 1 626 ? -0.698 -7.003 17.761 1.00 84.19 626 HIS A O 1
ATOM 4895 N N . TRP A 1 627 ? -0.957 -7.648 19.880 1.00 84.88 627 TRP A N 1
ATOM 4896 C CA . TRP A 1 627 ? -2.230 -8.317 19.625 1.00 84.88 627 TRP A CA 1
ATOM 4897 C C . TRP A 1 627 ? -3.341 -7.335 19.957 1.00 84.88 627 TRP A C 1
ATOM 4899 O O . TRP A 1 627 ? -3.278 -6.700 20.998 1.00 84.88 627 TRP A O 1
ATOM 4909 N N . VAL A 1 628 ? -4.385 -7.268 19.139 1.00 88.19 628 VAL A N 1
ATOM 4910 C CA . VAL A 1 628 ? -5.494 -6.330 19.354 1.00 88.19 628 VAL A CA 1
ATOM 4911 C C . VAL A 1 628 ? -6.546 -6.996 20.243 1.00 88.19 628 VAL A C 1
ATOM 4913 O O . VAL A 1 628 ? -7.252 -7.883 19.741 1.00 88.19 628 VAL A O 1
ATOM 4916 N N . PRO A 1 629 ? -6.673 -6.641 21.539 1.00 91.19 629 PRO A N 1
ATOM 4917 C CA . PRO A 1 629 ? -7.809 -7.075 22.338 1.00 91.19 629 PRO A CA 1
ATOM 4918 C C . PRO A 1 629 ? -9.077 -6.371 21.860 1.00 91.19 629 PRO A C 1
ATOM 4920 O O . PRO A 1 629 ? -9.087 -5.169 21.586 1.00 91.19 629 PRO A O 1
ATOM 4923 N N . MET A 1 630 ? -10.171 -7.117 21.806 1.00 92.50 630 MET A N 1
ATOM 4924 C CA . MET A 1 630 ? -11.496 -6.564 21.559 1.00 92.50 630 MET A CA 1
ATOM 4925 C C . MET A 1 630 ? -12.563 -7.377 22.271 1.00 92.50 630 MET A C 1
ATOM 4927 O O . MET A 1 630 ? -12.396 -8.580 22.474 1.00 92.50 630 MET A O 1
ATOM 4931 N N . ALA A 1 631 ? -13.663 -6.723 22.624 1.00 93.31 631 ALA A N 1
ATOM 4932 C CA . ALA A 1 631 ? -14.787 -7.350 23.298 1.00 93.31 631 ALA A CA 1
ATOM 4933 C C . ALA A 1 631 ? -16.103 -6.658 22.947 1.00 93.31 631 ALA A C 1
ATOM 4935 O O . ALA A 1 631 ? -16.137 -5.511 22.500 1.00 93.31 631 ALA A O 1
ATOM 4936 N N . THR A 1 632 ? -17.198 -7.379 23.154 1.00 93.19 632 THR A N 1
ATOM 4937 C CA . THR A 1 632 ? -18.550 -6.826 23.103 1.00 93.19 632 THR A CA 1
ATOM 4938 C C . THR A 1 632 ? -18.938 -6.372 24.499 1.00 93.19 632 THR A C 1
ATOM 4940 O O . THR A 1 632 ? -18.809 -7.127 25.460 1.00 93.19 632 THR A O 1
ATOM 4943 N N . VAL A 1 633 ? -19.415 -5.140 24.574 1.00 95.19 633 VAL A N 1
ATOM 4944 C CA . VAL A 1 633 ? -19.985 -4.505 25.752 1.00 95.19 633 VAL A CA 1
ATOM 4945 C C . VAL A 1 633 ? -21.499 -4.642 25.685 1.00 95.19 633 VAL A C 1
ATOM 4947 O O . VAL A 1 633 ? -22.099 -4.389 24.634 1.00 95.19 633 VAL A O 1
ATOM 4950 N N . ARG A 1 634 ? -22.120 -4.993 26.808 1.00 90.75 634 ARG A N 1
ATOM 4951 C CA . ARG A 1 634 ? -23.553 -4.826 27.054 1.00 90.75 634 ARG A CA 1
ATOM 4952 C C . ARG A 1 634 ? -23.762 -4.146 28.397 1.00 90.75 634 ARG A C 1
ATOM 4954 O O . ARG A 1 634 ? -23.233 -4.593 29.410 1.00 90.75 634 ARG A O 1
ATOM 4961 N N . VAL A 1 635 ? -24.541 -3.071 28.393 1.00 84.75 635 VAL A N 1
ATOM 4962 C CA . VAL A 1 635 ? -25.012 -2.416 29.615 1.00 84.75 635 VAL A CA 1
ATOM 4963 C C . VAL A 1 635 ? -26.536 -2.533 29.649 1.00 84.75 635 VAL A C 1
ATOM 4965 O O . VAL A 1 635 ? -27.176 -1.993 28.736 1.00 84.75 635 VAL A O 1
ATOM 4968 N N . PRO A 1 636 ? -27.098 -3.241 30.649 1.00 66.75 636 PRO A N 1
ATOM 4969 C CA . PRO A 1 636 ? -28.541 -3.369 30.855 1.00 66.75 636 PRO A CA 1
ATOM 4970 C C . PRO A 1 636 ? -29.262 -2.022 30.922 1.00 66.75 636 PRO A C 1
ATOM 4972 O O . PRO A 1 636 ? -28.686 -1.053 31.470 1.00 66.75 636 PRO A O 1
#

Secondary structure (DSSP, 8-state):
----------------------PPPPTT--TTTTT-SSSS-SBS-SEEEE-SSEEEEEETTEEEEEEE-TTSTT-SSS--SEEEEEEE-SS---EEEEEE-SSEEEEEETTTTEEEEEE--TTSTT-SSS---EEEEEEPS-S-EEEEEE-SSEEEEEEGGG-EEEEE--TTSTT-SSS---EEEEEEESS-EEEEEEETTEEEEEETTS-EEEEE--TTSTT-SS--S-EEEEEEESTT--EEEEEE-SSEEEEEETTS-EEEEE--TTSTT-SSS-S-EEEEEEPTT---EEEEEEETTEEEEEETTSEEEEEEE-TTSSS-SSSSEEEEEEEEEEE-SEEEE-SSEEEEEETTEEEEEE--TTSTTSS----PPP-------PPPTT--EEEEEEEEE---TT--STTTT-TTS--HHHHHHHHHHHHHHTT-SEEEEES--HHHHHHHHHHTTTSEEEES-TTT-GGGTTEEEEEETTTEEEEEEEEEEEEETTEEEEEEEEEEEETTT--EEEEEEEEPPPTT-HHHHHHHHHHHHHHHHHHHTTTS-EEEEEE-S-SHHHHHHHHHHSSEEESS--EE-TT--EE--TT--SEEEEEETT-EEEEEEEE--HHHHTT-SS-EEEEEEEE-

Radius of gyration: 28.22 Å; chains: 1; bounding box: 63×89×110 Å

InterPro domains:
  IPR000408 Regulator of chromosome condensation, RCC1 [PF00415] (61-106)
  IPR000408 Regulator of chromosome condensation, RCC1 [PR00633] (62-78)
  IPR000408 Regulator of chromosome condensation, RCC1 [PR00633] (115-131)
  IPR000408 Regulator of chromosome condensation, RCC1 [PR00633] (162-178)
  IPR000408 Regulator of chromosome condensation, RCC1 [PR00633] (351-372)
  IPR000408 Regulator of chromosome condensation, RCC1 [PS50012] (61-111)
  IPR000408 Regulator of chromosome condensation, RCC1 [PS50012] (113-161)
  IPR000408 Regulator of chromosome condensation, RCC1 [PS50012] (310-356)
  IPR009091 Regulator of chromosome condensation 1/beta-lactamase-inhibitor protein II [G3DSA:2.130.10.30] (24-188)
  IPR009091 Regulator of chromosome condensation 1/beta-lactamase-inhibitor protein II [G3DSA:2.130.10.30] (189-387)
  IPR009091 Regulator of chromosome condensation 1/beta-lactamase-inhibitor protein II [SSF50985] (43-287)
  IPR009091 Regulator of chromosome condensation 1/beta-lactamase-inhibitor protein II [SSF50985] (242-377)
  IPR036691 Endonuclease/exonuclease/phosphatase superfamily [G3DSA:3.60.10.10] (394-636)
  IPR036691 Endonuclease/exonuclease/phosphatase superfamily [SSF56219] (394-627)
  IPR051210 Ubiquitin ligases and GEF domain-containing protein [PTHR22870] (46-293)

Sequence (636 aa):
MFSLARVPAALAAVLAVVLSVAAGVPAGADEADRYARKGPALSGYDRISAGGEYTCGIIGGSLFCWGRNTWGQVGTGERTESVDEPTRVGDRTNWRRVAAGGATTCGIRGDAGRLFCWGLNNRGQVGDGTREVRVNPRRAPGRDWRAVDVGWFHACGIREGGALYCWGDNQYGELGQGNTKQDLKLHRVRGRWYSVRTDGWTTCGIKHDRSLWCWGRNLLGQVGDGSWADRTRPVKIGGDARWSQVEMSWTSACARRGDGSVHCWGRNDRGGVGDGTRDARNRPTPVLGGHQASRISVFEGGGCLLDTAGKTFCWGDNRYHQVGGTQGSYTRPRQRPGTYRELSAGWLHTCGLRDAAVVCWGSNERSQLGRRTAYVRPTNADGPLPGRRGAALSFRIATFNALGEHHSGPYRDADRFAPSRLRAEWMVQGIFNQKLDVIGVQEASGGQVEAILRAGDGRLASFPDPAVDPQHTESTLFWNKTRFEAVKKKVIRTMFISRELPRPYVKLRDRATGREFWVMAIHNAGWDMQRKRNMAVREQIAKIKELEESGLPVYYIGDFNEKRTIFCKVRTRTGLEAAHGGRITRDGECRPPRLMRVDWLFGSRKTDWSNFQFSKAPMVRLTTDHWVPMATVRVP

pLDDT: mean 84.72, std 18.82, range [24.77, 98.75]